Protein AF-A0A249SSW1-F1 (afdb_monomer)

Solvent-accessible surface area (backbone atoms only — not comparable to full-atom values): 28267 Å² total; per-residue (Å²): 136,80,72,66,69,63,55,61,64,61,58,72,74,73,76,82,81,84,78,77,78,77,81,65,78,71,52,41,36,74,64,24,39,63,52,20,52,49,31,51,51,34,54,48,72,51,20,47,36,97,86,60,29,43,50,18,44,23,60,65,97,41,73,49,81,49,68,45,58,42,20,49,45,34,38,49,31,47,49,53,23,69,76,66,64,44,66,67,31,58,54,51,30,50,36,35,55,55,24,46,21,53,77,51,77,70,33,77,76,64,64,40,36,30,45,33,36,45,36,23,41,28,22,39,56,47,19,77,77,66,72,46,62,68,30,43,52,49,20,53,54,37,51,62,57,48,59,73,38,47,34,69,95,54,49,37,36,24,35,32,32,76,93,40,86,44,38,34,26,33,64,26,32,21,43,43,24,35,36,27,36,54,49,20,75,72,72,68,45,63,64,37,41,51,50,22,53,31,25,48,56,34,43,53,73,66,32,32,42,90,86,52,37,51,27,27,41,35,34,35,66,87,77,74,44,60,43,71,88,45,67,50,51,29,41,42,11,27,42,31,30,22,23,45,44,50,19,56,75,64,69,45,62,66,33,45,52,53,22,49,39,28,49,48,36,43,58,74,75,31,42,58,97,45,23,66,47,62,84,51,55,43,60,63,76,54,11,30,25,58,17,48,16,42,51,28,49,48,53,58,31,61,42,67,89,50,57,68,69,59,26,50,53,42,46,49,49,48,48,36,24,38,50,34,25,67,74,27,6,38,27,89,88,73,50,43,30,25,45,30,33,82,36,64,34,75,93,73,43,35,41,31,17,39,46,18,49,31,34,36,24,48,46,36,24,47,67,56,29,32,32,42,12,68,33,50,60,58,47,58,90,52,48,69,42,63,63,45,77,38,37,40,70,53,34,44,72,67,70,43,55,76,35,37,47,22,11,38,32,50,39,95,63,26,36,38,38,40,11,49,27,54,80,73,30,76,60,70,52,77,42,65,66,52,35,50,57,62,43,87,93,40,44,57,35,41,24,12,40,38,33,42,65,55,69,53,60,69,54,49,54,49,53,59,55,74,73,46,81,84,70,76,92,65,60,73,45,69,42,56,69,68,21,63,39,51,37,28,38,35,48,61,99,36,88,92,42,80,30,44,38,45,41,20,41,79,78,63,47,75,75,50,76,83,39,78,42,47,61,65,42,70,42,85,44,60,89,56,71,72,42,54,32,41,39,37,40,40,49,101,82,48,75,46,75,50,81,42,38,34,97

Sequence (551 aa):
MKLLSTLLKRYCVLAVSLLLSWNTSLGQSAVYGPVAESLQNSAHQLFISADGNYYKQNNTNNDNFNYWWNAHAVDALADGYLRTRADVYKQRMKNILRGIKIRNGNTYINEYYDDMEWLAISSLRSYEHTGDAEYLNVANLLWTDIKTGIHPERGGAIQWKKDSPGSFNACANGPAIIFAVRLYRTNGNAQDLQIAKNIYTWQKNVLVDPVNGAVWDSYNANTNETNKSWIFSYNVGTWIGGCLELYKATGDQSYLNDAVKTADYAVNTRLANGVFWTNETGAGDGGLFKGIFVRYFALLAREGNLPATTRERYVNALASSAAGLKNQGINTTNMLVNPNWTTRPGTTTDHSTQQSGVMLMEAAATLDQSFFYKDVNYGRAGIGLVAGSYRLSDLMARGIANDDISSFTLPAGYTVTFYEHDNFTGANTVRNSSSMWIGTDWNDRVSSLIITAPPPAAARVQAKVDQQPAAGDNKLQVFPNPFKDQLGISVADSKGQQLEVHVYDANGRNVLPLKHIHSGQQLDLSLLPPGVYILTVKTGKGVLTTKVLKH

Foldseek 3Di:
DPVVVVVVVVVVVVPPPPPPPPPQVDALLVVLVVLLVVLLVLLQPQFQDPVRQFGAFKSDPGRDDDQLLLLLNLQLLLLVCLSPVDCVSVVSSVSNLCSSCVNQVNHLDDQFLLSLLSNLLSLLSSCVQPVDCVSVVSNVVSLVVQQVQFDVVLLRFGAGGNPQPQKGWLSNLLSLLLNLLQVCLVPVPVVSNVSSVSSLVNQCVQAADPPQGFGFTIAGRVVRDTRRVDGFLLSLQSLLNSLVSNCLRPVDCVSLVSSLSSLCSQLVPQQDPLAGNLVLQDADQSLQRLLNNLLRLLVSLQQQPDDLVSSVSSLSSLLSNLVLQVVAQADPPSRDGGSRSNHHDDPMGTSSNSSSNSSSSSSSSQSQWKWFALAFSCRHGTRTDHAFWWFLVRCVSSPHHQLRGFWMAGRQQKKKKFAQHGPRDHDIDMDRGTHSGPDPVRRRRGRIMGIDDDGQPVVVVVVVVVPDPDQPDWDWDWPDFQDAFKIATAIPPQPPHWKWKFKAAPRRDGPDDIDTDGGRDIDTPNPDDFHKIKMWIQDPRGIDIDIGTYD

pLDDT: mean 88.88, std 17.33, range [26.88, 98.94]

Radius of gyration: 27.12 Å; Cα contacts (8 Å, |Δi|>4): 1089; chains: 1; bounding box: 105×66×60 Å

Secondary structure (DSSP, 8-state):
--SHHHHHHHHTTSSS-S---------HHHHHHHHHHHHHHHHHHHHB-TTSSSBBSBSSS---B-HHHHHHHHHHHHHHHHHH--HHHHHHHHHHHHHHHHHTTS-S--SBHHHHHHHHHHHHHHHHHH--HHHHHHHHHHHHHHGGGEEGGGTTEEPSBTT-TTEEEGGGTHHHHHHHHHHHHHH--HHHHHHHHHHHHHHHHHTB-TTT--B--EEETTTTEE--S---HHHHHHHHHHHHHHHHHH--HHHHHHHHHHHHHHHHHSEETTEETTT----TTHHHHHHHHHHHHHHHHT-TTS-HHHHHHHHHHHHHHHHHIIIIIB-TTT--B-SSTTS---S--BHHHHHHHHHHHHHHTTTT-EEEESSGGG-SPPEEE-SEEE-HHHHHHHT--TT---EEE--TT-EEEEEEEGGGEEEEEEE-S-BS---TTTTT---EEEEEPPPPHHHHHHHHHHTS----S--EEEESSSBSSEEEEEETT-TTPEEEEEEEETTS-B-S--EEEETT-EEE-TTSPSEEEEEEEEETTEEEEEEEEE-

Mean predicted aligned error: 11.25 Å

Structure (mmCIF, N/CA/C/O backbone):
data_AF-A0A249SSW1-F1
#
_entry.id   AF-A0A249SSW1-F1
#
loop_
_atom_site.group_PDB
_atom_site.id
_atom_site.type_symbol
_atom_site.label_atom_id
_atom_site.label_alt_id
_atom_site.label_comp_id
_atom_site.label_asym_id
_atom_site.label_entity_id
_atom_site.label_seq_id
_atom_site.pdbx_PDB_ins_code
_atom_site.Cartn_x
_atom_site.Cartn_y
_atom_site.Cartn_z
_atom_site.occupancy
_atom_site.B_iso_or_equiv
_atom_site.auth_seq_id
_atom_site.auth_comp_id
_atom_site.auth_asym_id
_atom_site.auth_atom_id
_atom_site.pdbx_PDB_model_num
ATOM 1 N N . MET A 1 1 ? -75.219 11.417 7.485 1.00 49.44 1 MET A N 1
ATOM 2 C CA . MET A 1 1 ? -74.283 11.957 6.466 1.00 49.44 1 MET A CA 1
ATOM 3 C C . MET A 1 1 ? -73.221 12.948 6.987 1.00 49.44 1 MET A C 1
ATOM 5 O O . MET A 1 1 ? -72.496 13.495 6.172 1.00 49.44 1 MET A O 1
ATOM 9 N N . LYS A 1 2 ? -73.052 13.149 8.310 1.00 41.31 2 LYS A N 1
ATOM 10 C CA . LYS A 1 2 ? -71.971 13.984 8.897 1.00 41.31 2 LYS A CA 1
ATOM 11 C C . LYS A 1 2 ? -70.941 13.211 9.747 1.00 41.31 2 LYS A C 1
ATOM 13 O O . LYS A 1 2 ? -70.004 13.818 10.243 1.00 41.31 2 LYS A O 1
ATOM 18 N N . LEU A 1 3 ? -71.083 11.883 9.878 1.00 37.19 3 LEU A N 1
ATOM 19 C CA . LEU A 1 3 ? -70.114 11.018 10.576 1.00 37.19 3 LEU A CA 1
ATOM 20 C C . LEU A 1 3 ? -69.158 10.246 9.644 1.00 37.19 3 LEU A C 1
ATOM 22 O O . LEU A 1 3 ? -68.128 9.775 10.110 1.00 37.19 3 LEU A O 1
ATOM 26 N N . LEU A 1 4 ? -69.435 10.150 8.335 1.00 33.97 4 LEU A N 1
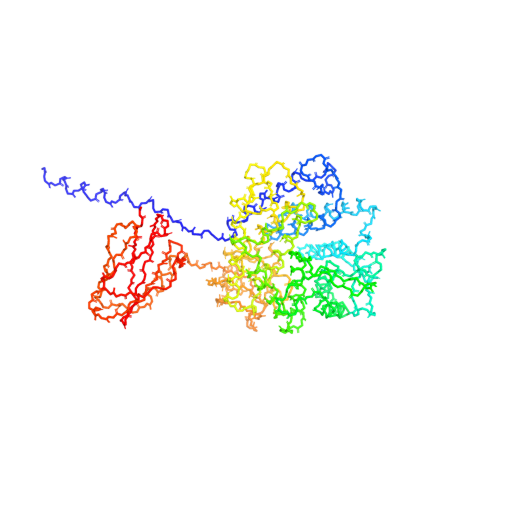ATOM 27 C CA . LEU A 1 4 ? -68.536 9.470 7.383 1.00 33.97 4 LEU A CA 1
ATOM 28 C C . LEU A 1 4 ? -67.400 10.370 6.852 1.00 33.97 4 LEU A C 1
ATOM 30 O O . LEU A 1 4 ? -66.378 9.862 6.400 1.00 33.97 4 LEU A O 1
ATOM 34 N N . SER A 1 5 ? -67.532 11.700 6.929 1.00 35.94 5 SER A N 1
ATOM 35 C CA . SER A 1 5 ? -66.527 12.639 6.396 1.00 35.94 5 SER A CA 1
ATOM 36 C C . SER A 1 5 ? -65.357 12.911 7.350 1.00 35.94 5 SER A C 1
ATOM 38 O O . SER A 1 5 ? -64.330 13.440 6.930 1.00 35.94 5 SER A O 1
ATOM 40 N N . THR A 1 6 ? -65.493 12.563 8.631 1.00 35.09 6 THR A N 1
ATOM 41 C CA . THR A 1 6 ? -64.452 12.730 9.660 1.00 35.09 6 THR A CA 1
ATOM 42 C C . THR A 1 6 ? -63.584 11.484 9.832 1.00 35.09 6 THR A C 1
ATOM 44 O O . THR A 1 6 ? -62.433 11.609 10.247 1.00 35.09 6 THR A O 1
ATOM 47 N N . LEU A 1 7 ? -64.080 10.303 9.442 1.00 33.75 7 LEU A N 1
ATOM 48 C CA . LEU A 1 7 ? -63.301 9.059 9.438 1.00 33.75 7 LEU A CA 1
ATOM 49 C C . LEU A 1 7 ? -62.410 8.927 8.190 1.00 33.75 7 LEU A C 1
ATOM 51 O O . LEU A 1 7 ? -61.247 8.564 8.334 1.00 33.75 7 LEU A O 1
ATOM 55 N N . LEU A 1 8 ? -62.855 9.341 6.995 1.00 32.91 8 LEU A N 1
ATOM 56 C CA . LEU A 1 8 ? -62.000 9.275 5.793 1.00 32.91 8 LEU A CA 1
ATOM 57 C C . LEU A 1 8 ? -60.829 10.280 5.780 1.00 32.91 8 LEU A C 1
ATOM 59 O O . LEU A 1 8 ? -59.830 10.040 5.109 1.00 32.91 8 LEU A O 1
ATOM 63 N N . LYS A 1 9 ? -60.885 11.372 6.557 1.00 33.09 9 LYS A N 1
ATOM 64 C CA . LYS A 1 9 ? -59.751 12.312 6.691 1.00 33.09 9 LYS A CA 1
ATOM 65 C C . LYS A 1 9 ? -58.676 11.861 7.686 1.00 33.09 9 LYS A C 1
ATOM 67 O O . LYS A 1 9 ? -57.573 12.393 7.639 1.00 33.09 9 LYS A O 1
ATOM 72 N N . ARG A 1 10 ? -58.960 10.882 8.555 1.00 34.56 10 ARG A N 1
ATOM 73 C CA . ARG A 1 10 ? -57.965 10.320 9.489 1.00 34.56 10 ARG A CA 1
ATOM 74 C C . ARG A 1 10 ? -57.214 9.109 8.931 1.00 34.56 10 ARG A C 1
ATOM 76 O O . ARG A 1 10 ? -56.109 8.849 9.388 1.00 34.56 10 ARG A O 1
ATOM 83 N N . TYR A 1 11 ? -57.738 8.447 7.897 1.00 30.22 11 TYR A N 1
ATOM 84 C CA . TYR A 1 11 ? -57.045 7.332 7.235 1.00 30.22 11 TYR A CA 1
ATOM 85 C C . TYR A 1 11 ? -56.194 7.738 6.017 1.00 30.22 11 TYR A C 1
ATOM 87 O O . TYR A 1 11 ? -55.262 7.017 5.681 1.00 30.22 11 TYR A O 1
ATOM 95 N N . CYS A 1 12 ? -56.388 8.928 5.432 1.00 30.81 12 CYS A N 1
ATOM 96 C CA . CYS A 1 12 ? -55.479 9.453 4.393 1.00 30.81 12 CYS A CA 1
ATOM 97 C C . CYS A 1 12 ? -54.207 10.140 4.933 1.00 30.81 12 CYS A C 1
ATOM 99 O O . CYS A 1 12 ? -53.369 10.559 4.143 1.00 30.81 12 CYS A O 1
ATOM 101 N N . VAL A 1 13 ? -54.028 10.242 6.257 1.00 31.50 13 VAL A N 1
ATOM 102 C CA . VAL A 1 13 ? -52.803 10.792 6.887 1.00 31.50 13 VAL A CA 1
ATOM 103 C C . VAL A 1 13 ? -51.914 9.685 7.485 1.00 31.50 13 VAL A C 1
ATOM 105 O O . VAL A 1 13 ? -50.820 9.953 7.965 1.00 31.50 13 VAL A O 1
ATOM 108 N N . LEU A 1 14 ? -52.331 8.417 7.397 1.00 30.28 14 LEU A N 1
ATOM 109 C CA . LEU A 1 14 ? -51.614 7.273 7.982 1.00 30.28 14 LEU A CA 1
ATOM 110 C C . LEU A 1 14 ? -51.098 6.249 6.956 1.00 30.28 14 LEU A C 1
ATOM 112 O O . LEU A 1 14 ? -50.634 5.184 7.344 1.00 30.28 14 LEU A O 1
ATOM 116 N N . ALA A 1 15 ? -51.116 6.579 5.659 1.00 31.34 15 ALA A N 1
ATOM 117 C CA . ALA A 1 15 ? -50.625 5.694 4.594 1.00 31.34 15 ALA A CA 1
ATOM 118 C C . ALA A 1 15 ? -49.723 6.390 3.550 1.00 31.34 15 ALA A C 1
ATOM 120 O O . ALA A 1 15 ? -49.587 5.901 2.434 1.00 31.34 15 ALA A O 1
ATOM 121 N N . VAL A 1 16 ? -49.082 7.517 3.899 1.00 30.61 16 VAL A N 1
ATOM 122 C CA . VAL A 1 16 ? -48.052 8.178 3.056 1.00 30.61 16 VAL A CA 1
ATOM 123 C C . VAL A 1 16 ? -46.813 8.547 3.887 1.00 30.61 16 VAL A C 1
ATOM 125 O O . VAL A 1 16 ? -46.221 9.611 3.749 1.00 30.61 16 VAL A O 1
ATOM 128 N N . SER A 1 17 ? -46.410 7.668 4.800 1.00 30.11 17 SER A N 1
ATOM 129 C CA . SER A 1 17 ? -45.220 7.862 5.644 1.00 30.11 17 SER A CA 1
ATOM 130 C C . SER A 1 17 ? -44.379 6.590 5.766 1.00 30.11 17 SER A C 1
ATOM 132 O O . SER A 1 17 ? -43.769 6.320 6.793 1.00 30.11 17 SER A O 1
ATOM 134 N N . LEU A 1 18 ? -44.309 5.817 4.681 1.00 31.42 18 LEU A N 1
ATOM 135 C CA . LEU A 1 18 ? -43.446 4.639 4.567 1.00 31.42 18 LEU A CA 1
ATOM 136 C C . LEU A 1 18 ? -42.773 4.586 3.194 1.00 31.42 18 LEU A C 1
ATOM 138 O O . LEU A 1 18 ? -42.846 3.594 2.494 1.00 31.42 18 LEU A O 1
ATOM 142 N N . LEU A 1 19 ? -42.127 5.685 2.811 1.00 29.64 19 LEU A N 1
ATOM 143 C CA . LEU A 1 19 ? -41.065 5.722 1.798 1.00 29.64 19 LEU A CA 1
ATOM 144 C C . LEU A 1 19 ? -40.141 6.914 2.111 1.00 29.64 19 LEU A C 1
ATOM 146 O O . LEU A 1 19 ? -39.821 7.746 1.269 1.00 29.64 19 LEU A O 1
ATOM 150 N N . LEU A 1 20 ? -39.722 7.029 3.375 1.00 29.94 20 LEU A N 1
ATOM 151 C CA . LEU A 1 20 ? -38.498 7.757 3.689 1.00 29.94 20 LEU A CA 1
ATOM 152 C C . LEU A 1 20 ? -37.363 6.819 3.294 1.00 29.94 20 LEU A C 1
ATOM 154 O O . LEU A 1 20 ? -37.042 5.889 4.026 1.00 29.94 20 LEU A O 1
ATOM 158 N N . SER A 1 21 ? -36.797 7.023 2.108 1.00 26.88 21 SER A N 1
ATOM 159 C CA . SER A 1 21 ? -35.494 6.468 1.767 1.00 26.88 21 SER A CA 1
ATOM 160 C C . SER A 1 21 ? -34.507 6.970 2.817 1.00 26.88 21 SER A C 1
ATOM 162 O O . SER A 1 21 ? -34.118 8.142 2.812 1.00 26.88 21 SER A O 1
ATOM 164 N N . TRP A 1 22 ? -34.138 6.102 3.754 1.00 28.47 22 TRP A N 1
ATOM 165 C CA . TRP A 1 22 ? -32.965 6.312 4.581 1.00 28.47 22 TRP A CA 1
ATOM 166 C C . TRP A 1 22 ? -31.780 6.316 3.619 1.00 28.47 22 TRP A C 1
ATOM 168 O O . TRP A 1 22 ? -31.263 5.264 3.259 1.00 28.47 22 TRP A O 1
ATOM 178 N N . ASN A 1 23 ? -31.356 7.494 3.165 1.00 29.97 23 ASN A N 1
ATOM 179 C CA . ASN A 1 23 ? -30.026 7.647 2.593 1.00 29.97 23 ASN A CA 1
ATOM 180 C C . ASN A 1 23 ? -29.036 7.537 3.756 1.00 29.97 23 ASN A C 1
ATOM 182 O O . ASN A 1 23 ? -28.489 8.528 4.234 1.00 29.97 23 ASN A O 1
ATOM 186 N N . THR A 1 24 ? -28.844 6.320 4.267 1.00 38.16 24 THR A N 1
ATOM 187 C CA . THR A 1 24 ? -27.649 6.002 5.035 1.00 38.16 24 THR A CA 1
ATOM 188 C C . THR A 1 24 ? -26.490 6.168 4.069 1.00 38.16 24 THR A C 1
ATOM 190 O O . THR A 1 24 ? -26.390 5.420 3.096 1.00 38.16 24 THR A O 1
ATOM 193 N N . SER A 1 25 ? -25.633 7.164 4.294 1.00 53.28 25 SER A N 1
ATOM 194 C CA . SER A 1 25 ? -24.335 7.211 3.628 1.00 53.28 25 SER A CA 1
ATOM 195 C C . SER A 1 25 ? -23.638 5.879 3.908 1.00 53.28 25 SER A C 1
ATOM 197 O O . SER A 1 25 ? -23.291 5.602 5.058 1.00 53.28 25 SER A O 1
ATOM 199 N N . LEU A 1 26 ? -23.524 5.025 2.892 1.00 60.34 26 LEU A N 1
ATOM 200 C CA . LEU A 1 26 ? -22.870 3.728 3.023 1.00 60.34 26 LEU A CA 1
ATOM 201 C C . LEU A 1 26 ? -21.400 3.934 3.417 1.00 60.34 26 LEU A C 1
ATOM 203 O O . LEU A 1 26 ? -20.767 4.903 2.991 1.00 60.34 26 LEU A O 1
ATOM 207 N N . GLY A 1 27 ? -20.867 3.020 4.232 1.00 78.56 27 GLY A N 1
ATOM 208 C CA . GLY A 1 27 ? -19.446 2.995 4.582 1.00 78.56 27 GLY A CA 1
ATOM 209 C C . GLY A 1 27 ? -18.549 2.860 3.346 1.00 78.56 27 GLY A C 1
ATOM 210 O O . GLY A 1 27 ? -18.979 2.368 2.300 1.00 78.56 27 GLY A O 1
ATOM 211 N N . GLN A 1 28 ? -17.290 3.277 3.464 1.00 85.62 28 GLN A N 1
ATOM 212 C CA . GLN A 1 28 ? -16.296 3.206 2.389 1.00 85.62 28 GLN A CA 1
ATOM 213 C C . GLN A 1 28 ? -16.139 1.767 1.884 1.00 85.62 28 GLN A C 1
ATOM 215 O O . GLN A 1 28 ? -16.161 1.543 0.675 1.00 85.62 28 GLN A O 1
ATOM 220 N N . SER A 1 29 ? -16.083 0.778 2.782 1.00 88.12 29 SER A N 1
ATOM 221 C CA . SER A 1 29 ? -16.012 -0.634 2.392 1.00 88.12 29 SER A CA 1
ATOM 222 C C . SER A 1 29 ? -17.216 -1.089 1.555 1.00 88.12 29 SER A C 1
ATOM 224 O O . SER A 1 29 ? -17.046 -1.779 0.551 1.00 88.12 29 SER A O 1
ATOM 226 N N . ALA A 1 30 ? -18.428 -0.639 1.894 1.00 87.94 30 ALA A N 1
ATOM 227 C CA . ALA A 1 30 ? -19.641 -0.963 1.139 1.00 87.94 30 ALA A CA 1
ATOM 228 C C . ALA A 1 30 ? -19.694 -0.269 -0.236 1.00 87.94 30 ALA A C 1
ATOM 230 O O . ALA A 1 30 ? -20.270 -0.811 -1.177 1.00 87.94 30 ALA A O 1
ATOM 231 N N . VAL A 1 31 ? -19.084 0.914 -0.369 1.00 89.56 31 VAL A N 1
ATOM 232 C CA . VAL A 1 31 ? -19.032 1.668 -1.633 1.00 89.56 31 VAL A CA 1
ATOM 233 C C . VAL A 1 31 ? -17.939 1.146 -2.565 1.00 89.56 31 VAL A C 1
ATOM 235 O O . VAL A 1 31 ? -18.181 0.977 -3.761 1.00 89.56 31 VAL A O 1
ATOM 238 N N . TYR A 1 32 ? -16.737 0.915 -2.039 1.00 95.19 32 TYR A N 1
ATOM 239 C CA . TYR A 1 32 ? -15.550 0.630 -2.845 1.00 95.19 32 TYR A CA 1
ATOM 240 C C . TYR A 1 32 ? -15.192 -0.852 -2.896 1.00 95.19 32 TYR A C 1
ATOM 242 O O . TYR A 1 32 ? -14.612 -1.278 -3.887 1.00 95.19 32 TYR A O 1
ATOM 250 N N . GLY A 1 33 ? -15.594 -1.662 -1.913 1.00 95.56 33 GLY A N 1
ATOM 251 C CA . GLY A 1 33 ? -15.354 -3.108 -1.911 1.00 95.56 33 GLY A CA 1
ATOM 252 C C . GLY A 1 33 ? -15.898 -3.822 -3.157 1.00 95.56 33 GLY A C 1
ATOM 253 O O . GLY A 1 33 ? -15.138 -4.544 -3.801 1.00 95.56 33 GLY A O 1
ATOM 254 N N . PRO A 1 34 ? -17.162 -3.595 -3.572 1.00 95.94 34 PRO A N 1
ATOM 255 C CA . PRO A 1 34 ? -17.697 -4.179 -4.807 1.00 95.94 34 PRO A CA 1
ATOM 256 C C . PRO A 1 34 ? -16.997 -3.685 -6.083 1.00 95.94 34 PRO A C 1
ATOM 258 O O . PRO A 1 34 ? -16.851 -4.438 -7.048 1.00 95.94 34 PRO A O 1
ATOM 261 N N . VAL A 1 35 ? -16.542 -2.426 -6.099 1.00 97.25 35 VAL A N 1
ATOM 262 C CA . VAL A 1 35 ? -15.796 -1.859 -7.235 1.00 97.25 35 VAL A CA 1
ATOM 263 C C . VAL A 1 35 ? -14.407 -2.485 -7.318 1.00 97.25 35 VAL A C 1
ATOM 265 O O . VAL A 1 35 ? -14.002 -2.906 -8.398 1.00 97.25 35 VAL A O 1
ATOM 268 N N . ALA A 1 36 ? -13.714 -2.610 -6.183 1.00 98.25 36 ALA A N 1
ATOM 269 C CA . ALA A 1 36 ? -12.436 -3.300 -6.075 1.00 98.25 36 ALA A CA 1
ATOM 270 C C . ALA A 1 36 ? -12.557 -4.746 -6.568 1.00 98.25 36 ALA A C 1
ATOM 272 O O . ALA A 1 36 ? -11.792 -5.157 -7.431 1.00 98.25 36 ALA A O 1
ATOM 273 N N . GLU A 1 37 ? -13.582 -5.481 -6.125 1.00 98.25 37 GLU A N 1
ATOM 274 C CA . GLU A 1 37 ? -13.840 -6.851 -6.581 1.00 98.25 37 GLU A CA 1
ATOM 275 C C . GLU A 1 37 ? -14.074 -6.934 -8.096 1.00 98.25 37 GLU A C 1
ATOM 277 O O . GLU A 1 37 ? -13.557 -7.822 -8.774 1.00 98.25 37 GLU A O 1
ATOM 282 N N . SER A 1 38 ? -14.823 -5.984 -8.653 1.00 98.31 38 SER A N 1
ATOM 283 C CA . SER A 1 38 ? -15.081 -5.934 -10.094 1.00 98.31 38 SER A CA 1
ATOM 284 C C . SER A 1 38 ? -13.801 -5.649 -10.889 1.00 98.31 38 SER A C 1
ATOM 286 O O . SER A 1 38 ? -13.580 -6.268 -11.927 1.00 98.31 38 SER A O 1
ATOM 288 N N . LEU A 1 39 ? -12.931 -4.764 -10.387 1.00 98.50 39 LEU A N 1
ATOM 289 C CA . LEU A 1 39 ? -11.629 -4.482 -10.997 1.00 98.50 39 LEU A CA 1
ATOM 290 C C . LEU A 1 39 ? -10.635 -5.640 -10.844 1.00 98.50 39 LEU A C 1
ATOM 292 O O . LEU A 1 39 ? -9.874 -5.892 -11.770 1.00 98.50 39 LEU A O 1
ATOM 296 N N . GLN A 1 40 ? -10.636 -6.355 -9.715 1.00 98.62 40 GLN A N 1
ATOM 297 C CA . GLN A 1 40 ? -9.824 -7.565 -9.519 1.00 98.62 40 GLN A CA 1
ATOM 298 C C . GLN A 1 40 ? -10.203 -8.639 -10.542 1.00 98.62 40 GLN A C 1
ATOM 300 O O . GLN A 1 40 ? -9.342 -9.250 -11.176 1.00 98.62 40 GLN A O 1
ATOM 305 N N . ASN A 1 41 ? -11.506 -8.854 -10.737 1.00 98.06 41 ASN A N 1
ATOM 306 C CA . ASN A 1 41 ? -11.998 -9.835 -11.695 1.00 98.06 41 ASN A CA 1
ATOM 307 C C . ASN A 1 41 ? -11.724 -9.418 -13.143 1.00 98.06 41 ASN A C 1
ATOM 309 O O . ASN A 1 41 ? -11.285 -10.264 -13.920 1.00 98.06 41 ASN A O 1
ATOM 313 N N . SER A 1 42 ? -11.892 -8.140 -13.500 1.00 96.94 42 SER A N 1
ATOM 314 C CA . SER A 1 42 ? -11.555 -7.668 -14.849 1.00 96.94 42 SER A CA 1
ATOM 315 C C . SER A 1 42 ? -10.050 -7.689 -15.113 1.00 96.94 42 SER A C 1
ATOM 317 O O . SER A 1 42 ? -9.636 -8.122 -16.185 1.00 96.94 42 SER A O 1
ATOM 319 N N . ALA A 1 43 ? -9.223 -7.311 -14.132 1.00 97.56 43 ALA A N 1
ATOM 320 C CA . ALA A 1 43 ? -7.771 -7.436 -14.215 1.00 97.56 43 ALA A CA 1
ATOM 321 C C . ALA A 1 43 ? -7.369 -8.895 -14.467 1.00 97.56 43 ALA A C 1
ATOM 323 O O . ALA A 1 43 ? -6.556 -9.174 -15.344 1.00 97.56 43 ALA A O 1
ATOM 324 N N . HIS A 1 44 ? -8.000 -9.844 -13.771 1.00 97.94 44 HIS A N 1
ATOM 325 C CA . HIS A 1 44 ? -7.724 -11.252 -14.011 1.00 97.94 44 HIS A CA 1
ATOM 326 C C . HIS A 1 44 ? -8.170 -11.707 -15.408 1.00 97.94 44 HIS A C 1
ATOM 328 O O . HIS A 1 44 ? -7.378 -12.270 -16.152 1.00 97.94 44 HIS A O 1
ATOM 334 N N . GLN A 1 45 ? -9.418 -11.436 -15.790 1.00 96.56 45 GLN A N 1
ATOM 335 C CA . GLN A 1 45 ? -10.006 -11.922 -17.043 1.00 96.56 45 GLN A CA 1
ATOM 336 C C . GLN A 1 45 ? -9.357 -11.331 -18.297 1.00 96.56 45 GLN A C 1
ATOM 338 O O . GLN A 1 45 ? -9.193 -12.035 -19.289 1.00 96.56 45 GLN A O 1
ATOM 343 N N . LEU A 1 46 ? -9.021 -10.041 -18.274 1.00 96.56 46 LEU A N 1
ATOM 344 C CA . LEU A 1 46 ? -8.564 -9.323 -19.465 1.00 96.56 46 LEU A CA 1
ATOM 345 C C . LEU A 1 46 ? -7.056 -9.442 -19.694 1.00 96.56 46 LEU A C 1
ATOM 347 O O . LEU A 1 46 ? -6.604 -9.303 -20.831 1.00 96.56 46 LEU A O 1
ATOM 351 N N . PHE A 1 47 ? -6.281 -9.669 -18.632 1.00 98.19 47 PHE A N 1
ATOM 352 C CA . PHE A 1 47 ? -4.824 -9.586 -18.699 1.00 98.19 47 PHE A CA 1
ATOM 353 C C . PHE A 1 47 ? -4.124 -10.912 -18.440 1.00 98.19 47 PHE A C 1
ATOM 355 O O . PHE A 1 47 ? -2.933 -10.983 -18.720 1.00 98.19 47 PHE A O 1
ATOM 362 N N . ILE A 1 48 ? -4.784 -11.951 -17.914 1.00 97.94 48 ILE A N 1
ATOM 363 C CA . ILE A 1 48 ? -4.105 -13.237 -17.704 1.00 97.94 48 ILE A CA 1
ATOM 364 C C . ILE A 1 48 ? -3.639 -13.817 -19.048 1.00 97.94 48 ILE A C 1
ATOM 366 O O . ILE A 1 48 ? -4.341 -13.741 -20.060 1.00 97.94 48 ILE A O 1
ATOM 370 N N . SER A 1 49 ? -2.425 -14.355 -19.078 1.00 97.62 49 SER A N 1
ATOM 371 C CA . SER A 1 49 ? -1.868 -15.060 -20.227 1.00 97.62 49 SER A CA 1
ATOM 372 C C . SER A 1 49 ? -2.635 -16.352 -20.513 1.00 97.62 49 SER A C 1
ATOM 374 O O . SER A 1 49 ? -3.279 -16.922 -19.631 1.00 97.62 49 SER A O 1
ATOM 376 N N . ALA A 1 50 ? -2.543 -16.850 -21.749 1.00 95.31 50 ALA A N 1
ATOM 377 C CA . ALA A 1 50 ? -3.244 -18.069 -22.164 1.00 95.31 50 ALA A CA 1
ATOM 378 C C . ALA A 1 50 ? -2.861 -19.310 -21.331 1.00 95.31 50 ALA A C 1
ATOM 380 O O . ALA A 1 50 ? -3.684 -20.198 -21.131 1.00 95.31 50 ALA A O 1
ATOM 381 N N . ASP A 1 51 ? -1.625 -19.360 -20.828 1.00 94.25 51 ASP A N 1
ATOM 382 C CA . ASP A 1 51 ? -1.121 -20.423 -19.954 1.00 94.25 51 ASP A CA 1
ATOM 383 C C . ASP A 1 51 ? -1.431 -20.196 -18.460 1.00 94.25 51 ASP A C 1
ATOM 385 O O . ASP A 1 51 ? -1.084 -21.031 -17.630 1.00 94.25 51 ASP A O 1
ATOM 389 N N . GLY A 1 52 ? -2.077 -19.080 -18.101 1.00 95.12 52 GLY A N 1
ATOM 390 C CA . GLY A 1 52 ? -2.475 -18.769 -16.728 1.00 95.12 52 GLY A CA 1
ATOM 391 C C . GLY A 1 52 ? -1.336 -18.345 -15.794 1.00 95.12 52 GLY A C 1
ATOM 392 O O . GLY A 1 52 ? -1.564 -18.225 -14.588 1.00 95.12 52 GLY A O 1
ATOM 393 N N . ASN A 1 53 ? -0.123 -18.137 -16.315 1.00 94.25 53 ASN A N 1
ATOM 394 C CA . ASN A 1 53 ? 1.080 -17.975 -15.494 1.00 94.25 53 ASN A CA 1
ATOM 395 C C . ASN A 1 53 ? 1.443 -16.515 -15.190 1.00 94.25 53 ASN A C 1
ATOM 397 O O . ASN A 1 53 ? 2.127 -16.254 -14.206 1.00 94.25 53 ASN A O 1
ATOM 401 N N . TYR A 1 54 ? 1.024 -15.543 -15.996 1.00 98.44 54 TYR A N 1
ATOM 402 C CA . TYR A 1 54 ? 1.372 -14.138 -15.770 1.00 98.44 54 TYR A CA 1
ATOM 403 C C . TYR A 1 54 ? 0.305 -13.207 -16.337 1.00 98.44 54 TYR A C 1
ATOM 405 O O . TYR A 1 54 ? -0.509 -13.593 -17.171 1.00 98.44 54 TYR A O 1
ATOM 413 N N . TYR A 1 55 ? 0.318 -11.957 -15.898 1.00 98.56 55 TYR A N 1
ATOM 414 C CA . TYR A 1 55 ? -0.450 -10.898 -16.524 1.00 98.56 55 TYR A CA 1
ATOM 415 C C . TYR A 1 55 ? 0.359 -10.226 -17.628 1.00 98.56 55 TYR A C 1
ATOM 417 O O . TYR A 1 55 ? 1.504 -9.805 -17.431 1.00 98.56 55 TYR A O 1
ATOM 425 N N . LYS A 1 56 ? -0.274 -10.151 -18.792 1.00 98.25 56 LYS A N 1
ATOM 426 C CA . LYS A 1 56 ? 0.217 -9.577 -20.038 1.00 98.25 56 LYS A CA 1
ATOM 427 C C . LYS A 1 56 ? 0.379 -8.063 -19.952 1.00 98.25 56 LYS A C 1
ATOM 429 O O . LYS A 1 56 ? -0.174 -7.419 -19.063 1.00 98.25 56 LYS A O 1
ATOM 434 N N . GLN A 1 57 ? 1.082 -7.480 -20.920 1.00 98.12 57 GLN A N 1
ATOM 435 C CA . GLN A 1 57 ? 1.292 -6.036 -20.991 1.00 98.12 57 GLN A CA 1
ATOM 436 C C . GLN A 1 57 ? -0.025 -5.257 -21.088 1.00 98.12 57 GLN A C 1
ATOM 438 O O . GLN A 1 57 ? -0.188 -4.264 -20.385 1.00 98.12 57 GLN A O 1
ATOM 443 N N . ASN A 1 58 ? -0.976 -5.686 -21.919 1.00 97.12 58 ASN A N 1
ATOM 444 C CA . ASN A 1 58 ? -2.251 -4.983 -22.060 1.00 97.12 58 ASN A CA 1
ATOM 445 C C . ASN A 1 58 ? -3.433 -5.920 -22.336 1.00 97.12 58 ASN A C 1
ATOM 447 O O . ASN A 1 58 ? -3.268 -7.127 -22.504 1.00 97.12 58 ASN A O 1
ATOM 451 N N . ASN A 1 59 ? -4.641 -5.354 -22.383 1.00 95.12 59 ASN A N 1
ATOM 452 C CA . ASN A 1 59 ? -5.883 -6.091 -22.640 1.00 95.12 59 ASN A CA 1
ATOM 453 C C . ASN A 1 59 ? -6.127 -6.394 -24.135 1.00 95.12 59 ASN A C 1
ATOM 455 O O . ASN A 1 59 ? -7.255 -6.693 -24.526 1.00 95.12 59 ASN A O 1
ATOM 459 N N . THR A 1 60 ? -5.100 -6.273 -24.980 1.00 92.62 60 THR A N 1
ATOM 460 C CA . THR A 1 60 ? -5.153 -6.591 -26.417 1.00 92.62 60 THR A CA 1
ATOM 461 C C . THR A 1 60 ? -4.165 -7.721 -26.742 1.00 92.62 60 THR A C 1
ATOM 463 O O . THR A 1 60 ? -3.870 -8.553 -25.882 1.00 92.62 60 THR A O 1
ATOM 466 N N . ASN A 1 61 ? -3.650 -7.775 -27.973 1.00 85.31 61 ASN A N 1
ATOM 467 C CA . ASN A 1 61 ? -2.772 -8.844 -28.463 1.00 85.31 61 ASN A CA 1
ATOM 468 C C . ASN A 1 61 ? -1.289 -8.645 -28.078 1.00 85.31 61 ASN A C 1
ATOM 470 O O . ASN A 1 61 ? -0.408 -9.109 -28.801 1.00 85.31 61 ASN A O 1
ATOM 474 N N . ASN A 1 62 ? -0.995 -7.913 -26.997 1.00 95.19 62 ASN A N 1
ATOM 475 C CA . ASN A 1 62 ? 0.370 -7.766 -26.494 1.00 95.19 62 ASN A CA 1
ATOM 476 C C . ASN A 1 62 ? 0.563 -8.588 -25.216 1.00 95.19 62 ASN A C 1
ATOM 478 O O . ASN A 1 62 ? 0.250 -8.153 -24.104 1.00 95.19 62 ASN A O 1
ATOM 482 N N . ASP A 1 63 ? 1.142 -9.768 -25.411 1.00 95.75 63 ASP A N 1
ATOM 483 C CA . ASP A 1 63 ? 1.368 -10.777 -24.384 1.00 95.75 63 ASP A CA 1
ATOM 484 C C . ASP A 1 63 ? 2.753 -10.648 -23.721 1.00 95.75 63 ASP A C 1
ATOM 486 O O . ASP A 1 63 ? 3.219 -11.586 -23.070 1.00 95.75 63 ASP A O 1
ATOM 490 N N . ASN A 1 64 ? 3.428 -9.501 -23.863 1.00 97.62 64 ASN A N 1
ATOM 491 C CA . ASN A 1 64 ? 4.724 -9.269 -23.231 1.00 97.62 64 ASN A CA 1
ATOM 492 C C . ASN A 1 64 ? 4.641 -9.423 -21.707 1.00 97.62 64 ASN A C 1
ATOM 494 O O . ASN A 1 64 ? 3.689 -8.984 -21.055 1.00 97.62 64 ASN A O 1
ATOM 498 N N . PHE A 1 65 ? 5.672 -10.049 -21.145 1.00 98.25 65 PHE A N 1
ATOM 499 C CA . PHE A 1 65 ? 5.843 -10.206 -19.708 1.00 98.25 65 PHE A CA 1
ATOM 500 C C . PHE A 1 65 ? 6.632 -9.020 -19.149 1.00 98.25 65 PHE A C 1
ATOM 502 O O . PHE A 1 65 ? 7.727 -8.737 -19.625 1.00 98.25 65 PHE A O 1
ATOM 509 N N . ASN A 1 66 ? 6.087 -8.376 -18.116 1.00 98.62 66 ASN A N 1
ATOM 510 C CA . ASN A 1 66 ? 6.770 -7.343 -17.338 1.00 98.62 66 ASN A CA 1
ATOM 511 C C . ASN A 1 66 ? 6.919 -7.846 -15.898 1.00 98.62 66 ASN A C 1
ATOM 513 O O . ASN A 1 66 ? 5.909 -8.083 -15.223 1.00 98.62 66 ASN A O 1
ATOM 517 N N . TYR A 1 67 ? 8.161 -8.044 -15.447 1.00 98.81 67 TYR A N 1
ATOM 518 C CA . TYR A 1 67 ? 8.475 -8.678 -14.163 1.00 98.81 67 TYR A CA 1
ATOM 519 C C . TYR A 1 67 ? 7.872 -7.899 -12.990 1.00 98.81 67 TYR A C 1
ATOM 521 O O . TYR A 1 67 ? 7.042 -8.439 -12.252 1.00 98.81 67 TYR A O 1
ATOM 529 N N . TRP A 1 68 ? 8.210 -6.616 -12.851 1.00 98.69 68 TRP A N 1
ATOM 530 C CA . TRP A 1 68 ? 7.756 -5.831 -11.705 1.00 98.69 68 TRP A CA 1
ATOM 531 C C . TRP A 1 68 ? 6.251 -5.520 -11.725 1.00 98.69 68 TRP A C 1
ATOM 533 O O . TRP A 1 68 ? 5.619 -5.470 -10.668 1.00 98.69 68 TRP A O 1
ATOM 543 N N . TRP A 1 69 ? 5.613 -5.440 -12.901 1.00 98.81 69 TRP A N 1
ATOM 544 C CA . TRP A 1 69 ? 4.146 -5.322 -12.976 1.00 98.81 69 TRP A CA 1
ATOM 545 C C . TRP A 1 69 ? 3.469 -6.569 -12.402 1.00 98.81 69 TRP A C 1
ATOM 547 O O . TRP A 1 69 ? 2.456 -6.490 -11.705 1.00 98.81 69 TRP A O 1
ATOM 557 N N . ASN A 1 70 ? 4.045 -7.745 -12.655 1.00 98.88 70 ASN A N 1
ATOM 558 C CA . ASN A 1 70 ? 3.551 -8.996 -12.093 1.00 98.88 70 ASN A CA 1
ATOM 559 C C . ASN A 1 70 ? 3.841 -9.112 -10.589 1.00 98.88 70 ASN A C 1
ATOM 561 O O . ASN A 1 70 ? 2.986 -9.612 -9.859 1.00 98.88 70 ASN A O 1
ATOM 565 N N . ALA A 1 71 ? 4.959 -8.571 -10.097 1.00 98.94 71 ALA A N 1
ATOM 566 C CA . ALA A 1 71 ? 5.209 -8.442 -8.658 1.00 98.94 71 ALA A CA 1
ATOM 567 C C . ALA A 1 71 ? 4.119 -7.604 -7.961 1.00 98.94 71 ALA A C 1
ATOM 569 O O . ALA A 1 71 ? 3.536 -8.025 -6.959 1.00 98.94 71 ALA A O 1
ATOM 570 N N . HIS A 1 72 ? 3.737 -6.468 -8.549 1.00 98.88 72 HIS A N 1
ATOM 571 C CA . HIS A 1 72 ? 2.605 -5.675 -8.065 1.00 98.88 72 HIS A CA 1
ATOM 572 C C . HIS A 1 72 ? 1.255 -6.382 -8.199 1.00 98.88 72 HIS A C 1
ATOM 574 O O . HIS A 1 72 ? 0.332 -6.081 -7.440 1.00 98.88 72 HIS A O 1
ATOM 580 N N . ALA A 1 73 ? 1.127 -7.348 -9.110 1.00 98.75 73 ALA A N 1
ATOM 581 C CA . ALA A 1 73 ? -0.086 -8.146 -9.229 1.00 98.75 73 ALA A CA 1
ATOM 582 C C . ALA A 1 73 ? -0.247 -9.092 -8.045 1.00 98.75 73 ALA A C 1
ATOM 584 O O . ALA A 1 73 ? -1.350 -9.217 -7.522 1.00 98.75 73 ALA A O 1
ATOM 585 N N . VAL A 1 74 ? 0.847 -9.713 -7.592 1.00 98.81 74 VAL A N 1
ATOM 586 C CA . VAL A 1 74 ? 0.855 -10.511 -6.357 1.00 98.81 74 VAL A CA 1
ATOM 587 C C . VAL A 1 74 ? 0.394 -9.648 -5.180 1.00 98.81 74 VAL A C 1
ATOM 589 O O . VAL A 1 74 ? -0.470 -10.063 -4.411 1.00 98.81 74 VAL A O 1
ATOM 592 N N . ASP A 1 75 ? 0.897 -8.416 -5.088 1.00 98.25 75 ASP A N 1
ATOM 593 C CA . ASP A 1 75 ? 0.552 -7.475 -4.019 1.00 98.25 75 ASP A CA 1
ATOM 594 C C . ASP A 1 75 ? -0.916 -7.000 -4.074 1.00 98.25 75 ASP A C 1
ATOM 596 O O . ASP A 1 75 ? -1.602 -6.936 -3.053 1.00 98.25 75 ASP A O 1
ATOM 600 N N . ALA A 1 76 ? -1.434 -6.709 -5.271 1.00 98.44 76 ALA A N 1
ATOM 601 C CA . ALA A 1 76 ? -2.836 -6.340 -5.476 1.00 98.44 76 ALA A CA 1
ATOM 602 C C . ALA A 1 76 ? -3.788 -7.519 -5.206 1.00 98.44 76 ALA A C 1
ATOM 604 O O . ALA A 1 76 ? -4.847 -7.341 -4.608 1.00 98.44 76 ALA A O 1
ATOM 605 N N . LEU A 1 77 ? -3.414 -8.745 -5.580 1.00 98.75 77 LEU A N 1
ATOM 606 C CA . LEU A 1 77 ? -4.187 -9.943 -5.244 1.00 98.75 77 LEU A CA 1
ATOM 607 C C . LEU A 1 77 ? -4.186 -10.209 -3.730 1.00 98.75 77 LEU A C 1
ATOM 609 O O . LEU A 1 77 ? -5.204 -10.650 -3.192 1.00 98.75 77 LEU A O 1
ATOM 613 N N . ALA A 1 78 ? -3.090 -9.896 -3.031 1.00 98.19 78 ALA A N 1
ATOM 614 C CA . ALA A 1 78 ? -3.040 -9.957 -1.573 1.00 98.19 78 ALA A CA 1
ATOM 615 C C . ALA A 1 78 ? -4.020 -8.963 -0.921 1.00 98.19 78 ALA A C 1
ATOM 617 O O . ALA A 1 78 ? -4.630 -9.302 0.093 1.00 98.19 78 ALA A O 1
ATOM 618 N N . ASP A 1 79 ? -4.247 -7.780 -1.513 1.00 98.12 79 ASP A N 1
ATOM 619 C CA . ASP A 1 79 ? -5.309 -6.867 -1.057 1.00 98.12 79 ASP A CA 1
ATOM 620 C C . ASP A 1 79 ? -6.697 -7.524 -1.154 1.00 98.12 79 ASP A C 1
ATOM 622 O O . ASP A 1 79 ? -7.455 -7.530 -0.179 1.00 98.12 79 ASP A O 1
ATOM 626 N N . GLY A 1 80 ? -6.997 -8.161 -2.291 1.00 98.00 80 GLY A N 1
ATOM 627 C CA . GLY A 1 80 ? -8.250 -8.892 -2.495 1.00 98.00 80 GLY A CA 1
ATOM 628 C C . GLY A 1 80 ? -8.429 -10.050 -1.505 1.00 98.00 80 GLY A C 1
ATOM 629 O O . GLY A 1 80 ? -9.515 -10.226 -0.939 1.00 98.00 80 GLY A O 1
ATOM 630 N N . TYR A 1 81 ? -7.355 -10.795 -1.211 1.00 97.50 81 TYR A N 1
ATOM 631 C CA . TYR A 1 81 ? -7.361 -11.829 -0.172 1.00 97.50 81 TYR A CA 1
ATOM 632 C C . TYR A 1 81 ? -7.614 -11.248 1.222 1.00 97.50 81 TYR A C 1
ATOM 634 O O . TYR A 1 81 ? -8.397 -11.807 1.982 1.00 97.50 81 TYR A O 1
ATOM 642 N N . LEU A 1 82 ? -7.003 -10.121 1.585 1.00 94.12 82 LEU A N 1
ATOM 643 C CA . LEU A 1 82 ? -7.235 -9.502 2.893 1.00 94.12 82 LEU A CA 1
ATOM 644 C C . LEU A 1 82 ? -8.678 -9.023 3.062 1.00 94.12 82 LEU A C 1
ATOM 646 O O . LEU A 1 82 ? -9.268 -9.214 4.127 1.00 94.12 82 LEU A O 1
ATOM 650 N N . ARG A 1 83 ? -9.273 -8.460 2.007 1.00 94.56 83 ARG A N 1
ATOM 651 C CA . ARG A 1 83 ? -10.667 -8.003 2.025 1.00 94.56 83 ARG A CA 1
ATOM 652 C C . ARG A 1 83 ? -11.658 -9.166 2.144 1.00 94.56 83 ARG A C 1
ATOM 654 O O . ARG A 1 83 ? -12.602 -9.085 2.935 1.00 94.56 83 ARG A O 1
ATOM 661 N N . THR A 1 84 ? -11.452 -10.234 1.371 1.00 93.75 84 THR A N 1
ATOM 662 C CA . THR A 1 84 ? -12.454 -11.302 1.168 1.00 93.75 84 THR A CA 1
ATOM 663 C C . THR A 1 84 ? -12.157 -12.613 1.892 1.00 93.75 84 THR A C 1
ATOM 665 O O . THR A 1 84 ? -13.079 -13.375 2.164 1.00 93.75 84 THR A O 1
ATOM 668 N N . ARG A 1 85 ? -10.881 -12.893 2.175 1.00 92.75 85 ARG A N 1
ATOM 669 C CA . ARG A 1 85 ? -10.331 -14.197 2.592 1.00 92.75 85 ARG A CA 1
ATOM 670 C C . ARG A 1 85 ? -10.622 -15.344 1.615 1.00 92.75 85 ARG A C 1
ATOM 672 O O . ARG A 1 85 ? -10.479 -16.505 1.982 1.00 92.75 85 ARG A O 1
ATOM 679 N N . ALA A 1 86 ? -10.985 -15.041 0.366 1.00 96.06 86 ALA A N 1
ATOM 680 C CA . ALA A 1 86 ? -11.329 -16.057 -0.621 1.00 96.06 86 ALA A CA 1
ATOM 681 C C . ALA A 1 86 ? -10.084 -16.776 -1.170 1.00 96.06 86 ALA A C 1
ATOM 683 O O . ALA A 1 86 ? -9.117 -16.143 -1.607 1.00 96.06 86 ALA A O 1
ATOM 684 N N . ASP A 1 87 ? -10.139 -18.110 -1.215 1.00 96.69 87 ASP A N 1
ATOM 685 C CA . ASP A 1 87 ? -9.026 -18.970 -1.644 1.00 96.69 87 ASP A CA 1
ATOM 686 C C . ASP A 1 87 ? -8.568 -18.721 -3.086 1.00 96.69 87 ASP A C 1
ATOM 688 O O . ASP A 1 87 ? -7.392 -18.915 -3.399 1.00 96.69 87 ASP A O 1
ATOM 692 N N . VAL A 1 88 ? -9.461 -18.229 -3.951 1.00 97.62 88 VAL A N 1
ATOM 693 C CA . VAL A 1 88 ? -9.132 -17.867 -5.338 1.00 97.62 88 VAL A CA 1
ATOM 694 C C . VAL A 1 88 ? -7.981 -16.859 -5.410 1.00 97.62 88 VAL A C 1
ATOM 696 O O . VAL A 1 88 ? -7.133 -16.956 -6.295 1.00 97.62 88 VAL A O 1
ATOM 699 N N . TYR A 1 89 ? -7.889 -15.926 -4.456 1.00 98.56 89 TYR A N 1
ATOM 700 C CA . TYR A 1 89 ? -6.790 -14.964 -4.418 1.00 98.56 89 TYR A CA 1
ATOM 701 C C . TYR A 1 89 ? -5.465 -15.642 -4.070 1.00 98.56 89 TYR A C 1
ATOM 703 O O . TYR A 1 89 ? -4.477 -15.390 -4.754 1.00 98.56 89 TYR A O 1
ATOM 711 N N . LYS A 1 90 ? -5.442 -16.575 -3.105 1.00 97.88 90 LYS A N 1
ATOM 712 C CA . LYS A 1 90 ? -4.232 -17.358 -2.786 1.00 97.88 90 LYS A CA 1
ATOM 713 C C . LYS A 1 90 ? -3.750 -18.161 -3.996 1.00 97.88 90 LYS A C 1
ATOM 715 O O . LYS A 1 90 ? -2.559 -18.160 -4.297 1.00 97.88 90 LYS A O 1
ATOM 720 N N . GLN A 1 91 ? -4.673 -18.798 -4.720 1.00 98.12 91 GLN A N 1
ATOM 721 C CA . GLN A 1 91 ? -4.357 -19.543 -5.944 1.00 98.12 91 GLN A CA 1
ATOM 722 C C . GLN A 1 91 ? -3.754 -18.627 -7.015 1.00 98.12 91 GLN A C 1
ATOM 724 O O . GLN A 1 91 ? -2.679 -18.913 -7.538 1.00 98.12 91 GLN A O 1
ATOM 729 N N . ARG A 1 92 ? -4.396 -17.484 -7.294 1.00 98.50 92 ARG A N 1
ATOM 730 C CA . ARG A 1 92 ? -3.898 -16.498 -8.265 1.00 98.50 92 ARG A CA 1
ATOM 731 C C . ARG A 1 92 ? -2.527 -15.952 -7.861 1.00 98.50 92 ARG A C 1
ATOM 733 O O . ARG A 1 92 ? -1.626 -15.940 -8.690 1.00 98.50 92 ARG A O 1
ATOM 740 N N . MET A 1 93 ? -2.333 -15.565 -6.598 1.00 98.69 93 MET A N 1
ATOM 741 C CA . MET A 1 93 ? -1.039 -15.086 -6.093 1.00 98.69 93 MET A CA 1
ATOM 742 C C . MET A 1 93 ? 0.064 -16.122 -6.318 1.00 98.69 93 MET A C 1
ATOM 744 O O . MET A 1 93 ? 1.168 -15.770 -6.730 1.00 98.69 93 MET A O 1
ATOM 748 N N . LYS A 1 94 ? -0.221 -17.400 -6.042 1.00 98.44 94 LYS A N 1
ATOM 749 C CA . LYS A 1 94 ? 0.752 -18.486 -6.186 1.00 98.44 94 LYS A CA 1
ATOM 750 C C . LYS A 1 94 ? 1.098 -18.759 -7.648 1.00 98.44 94 LYS A C 1
ATOM 752 O O . LYS A 1 94 ? 2.275 -18.936 -7.962 1.00 98.44 94 LYS A O 1
ATOM 757 N N . ASN A 1 95 ? 0.097 -18.757 -8.528 1.00 98.44 95 ASN A N 1
ATOM 758 C CA . ASN A 1 95 ? 0.298 -18.942 -9.964 1.00 98.44 95 ASN A CA 1
ATOM 759 C C . ASN A 1 95 ? 1.171 -17.827 -10.543 1.00 98.44 95 ASN A C 1
ATOM 761 O O . ASN A 1 95 ? 2.165 -18.125 -11.196 1.00 98.44 95 ASN A O 1
ATOM 765 N N . ILE A 1 96 ? 0.864 -16.564 -10.226 1.00 98.81 96 ILE A N 1
ATOM 766 C CA . ILE A 1 96 ? 1.653 -15.422 -10.704 1.00 98.81 96 ILE A CA 1
ATOM 767 C C . ILE A 1 96 ? 3.078 -15.454 -10.141 1.00 98.81 96 ILE A C 1
ATOM 769 O O . ILE A 1 96 ? 4.020 -15.264 -10.904 1.00 98.81 96 ILE A O 1
ATOM 773 N N . LEU A 1 97 ? 3.273 -15.764 -8.850 1.00 98.88 97 LEU A N 1
ATOM 774 C CA . LEU A 1 97 ? 4.615 -15.917 -8.270 1.00 98.88 97 LEU A CA 1
ATOM 775 C C . LEU A 1 97 ? 5.446 -16.935 -9.069 1.00 98.88 97 LEU A C 1
ATOM 777 O O . LEU A 1 97 ? 6.532 -16.623 -9.549 1.00 98.88 97 LEU A O 1
ATOM 781 N N . ARG A 1 98 ? 4.928 -18.153 -9.252 1.00 98.81 98 ARG A N 1
ATOM 782 C CA . ARG A 1 98 ? 5.655 -19.211 -9.969 1.00 98.81 98 ARG A CA 1
ATOM 783 C C . ARG A 1 98 ? 5.840 -18.883 -11.447 1.00 98.81 98 ARG A C 1
ATOM 785 O O . ARG A 1 98 ? 6.886 -19.198 -12.013 1.00 98.81 98 ARG A O 1
ATOM 792 N N . GLY A 1 99 ? 4.868 -18.220 -12.062 1.00 98.75 99 GLY A N 1
ATOM 793 C CA . GLY A 1 99 ? 4.968 -17.763 -13.438 1.00 98.75 99 GLY A CA 1
ATOM 794 C C . GLY A 1 99 ? 6.029 -16.687 -13.639 1.00 98.75 99 GLY A C 1
ATOM 795 O O . GLY A 1 99 ? 6.752 -16.765 -14.627 1.00 98.75 99 GLY A O 1
ATOM 796 N N . ILE A 1 100 ? 6.225 -15.767 -12.685 1.00 98.88 100 ILE A N 1
ATOM 797 C CA . ILE A 1 100 ? 7.347 -14.814 -12.717 1.00 98.88 100 ILE A CA 1
ATOM 798 C C . ILE A 1 100 ? 8.675 -15.565 -12.840 1.00 98.88 100 ILE A C 1
ATOM 800 O O . ILE A 1 100 ? 9.461 -15.251 -13.730 1.00 98.88 100 ILE A O 1
ATOM 804 N N . LYS A 1 101 ? 8.896 -16.609 -12.028 1.00 98.81 101 LYS A N 1
ATOM 805 C CA . LYS A 1 101 ? 10.107 -17.441 -12.121 1.00 98.81 101 LYS A CA 1
ATOM 806 C C . LYS A 1 101 ? 10.281 -18.038 -13.515 1.00 98.81 101 LYS A C 1
ATOM 808 O O . LYS A 1 101 ? 11.365 -17.959 -14.080 1.00 98.81 101 LYS A O 1
ATOM 813 N N . ILE A 1 102 ? 9.228 -18.648 -14.059 1.00 98.44 102 ILE A N 1
ATOM 814 C CA . ILE A 1 102 ? 9.263 -19.316 -15.368 1.00 98.44 102 ILE A CA 1
ATOM 815 C C . ILE A 1 102 ? 9.588 -18.303 -16.472 1.00 98.44 102 ILE A C 1
ATOM 817 O O . ILE A 1 102 ? 10.501 -18.521 -17.268 1.00 98.44 102 ILE A O 1
ATOM 821 N N . ARG A 1 103 ? 8.871 -17.174 -16.501 1.00 98.25 103 ARG A N 1
ATOM 822 C CA . ARG A 1 103 ? 9.017 -16.137 -17.531 1.00 98.25 103 ARG A CA 1
ATOM 823 C C . ARG A 1 103 ? 10.340 -15.383 -17.437 1.00 98.25 103 ARG A C 1
ATOM 825 O O . ARG A 1 103 ? 10.827 -14.914 -18.459 1.00 98.25 103 ARG A O 1
ATOM 832 N N . ASN A 1 104 ? 10.942 -15.333 -16.254 1.00 98.44 104 ASN A N 1
ATOM 833 C CA . ASN A 1 104 ? 12.256 -14.749 -16.006 1.00 98.44 104 ASN A CA 1
ATOM 834 C C . ASN A 1 104 ? 13.406 -15.772 -16.153 1.00 98.44 104 ASN A C 1
ATOM 836 O O . ASN A 1 104 ? 14.430 -15.673 -15.486 1.00 98.44 104 ASN A O 1
ATOM 840 N N . GLY A 1 105 ? 13.245 -16.803 -16.993 1.00 98.00 105 GLY A N 1
ATOM 841 C CA . GLY A 1 105 ? 14.316 -17.770 -17.272 1.00 98.00 105 GLY A CA 1
ATOM 842 C C . GLY A 1 105 ? 14.548 -18.795 -16.157 1.00 98.00 105 GLY A C 1
ATOM 843 O O . GLY A 1 105 ? 15.680 -19.198 -15.907 1.00 98.00 105 GLY A O 1
ATOM 844 N N . ASN A 1 106 ? 13.480 -19.233 -15.486 1.00 98.25 106 ASN A N 1
ATOM 845 C CA . ASN A 1 106 ? 13.498 -20.168 -14.351 1.00 98.25 106 ASN A CA 1
ATOM 846 C C . ASN A 1 106 ? 14.246 -19.672 -13.099 1.00 98.25 106 ASN A C 1
ATOM 848 O O . ASN A 1 106 ? 14.642 -20.475 -12.248 1.00 98.25 106 ASN A O 1
ATOM 852 N N . THR A 1 107 ? 14.358 -18.356 -12.918 1.00 98.62 107 THR A N 1
ATOM 853 C CA . THR A 1 107 ? 14.930 -17.725 -11.722 1.00 98.62 107 THR A CA 1
ATOM 854 C C . THR A 1 107 ? 14.094 -16.530 -11.265 1.00 98.62 107 THR A C 1
ATOM 856 O O . THR A 1 107 ? 13.401 -15.904 -12.060 1.00 98.62 107 THR A O 1
ATOM 859 N N . TYR A 1 108 ? 14.151 -16.211 -9.973 1.00 98.81 108 TYR A N 1
ATOM 860 C CA . TYR A 1 108 ? 13.614 -14.951 -9.446 1.00 98.81 108 TYR A CA 1
ATOM 861 C C . TYR A 1 108 ? 14.646 -13.818 -9.492 1.00 98.81 108 TYR A C 1
ATOM 863 O O . TYR A 1 108 ? 14.272 -12.659 -9.412 1.00 98.81 108 TYR A O 1
ATOM 871 N N . ILE A 1 109 ? 15.937 -14.130 -9.628 1.00 98.81 109 ILE A N 1
ATOM 872 C CA . ILE A 1 109 ? 16.974 -13.100 -9.712 1.00 98.81 109 ILE A CA 1
ATOM 873 C C . ILE A 1 109 ? 16.813 -12.329 -11.022 1.00 98.81 109 ILE A C 1
ATOM 875 O O . ILE A 1 109 ? 16.708 -12.932 -12.092 1.00 98.81 109 ILE A O 1
ATOM 879 N N . ASN A 1 110 ? 16.795 -11.004 -10.926 1.00 98.56 110 ASN A N 1
ATOM 880 C CA . ASN A 1 110 ? 16.702 -10.095 -12.056 1.00 98.56 110 ASN A CA 1
ATOM 881 C C . ASN A 1 110 ? 17.973 -9.235 -12.147 1.00 98.56 110 ASN A C 1
ATOM 883 O O . ASN A 1 110 ? 18.811 -9.209 -11.245 1.00 98.56 110 ASN A O 1
ATOM 887 N N . GLU A 1 111 ? 18.123 -8.561 -13.275 1.00 98.06 111 GLU A N 1
ATOM 888 C CA . GLU A 1 111 ? 19.176 -7.588 -13.530 1.00 98.06 111 GLU A CA 1
ATOM 889 C C . GLU A 1 111 ? 18.883 -6.235 -12.846 1.00 98.06 111 GLU A C 1
ATOM 891 O O . GLU A 1 111 ? 19.803 -5.514 -12.456 1.00 98.06 111 GLU A O 1
ATOM 896 N N . TYR A 1 112 ? 17.600 -5.912 -12.671 1.00 98.69 112 TYR A N 1
ATOM 897 C CA . TYR A 1 112 ? 17.098 -4.708 -12.012 1.00 98.69 112 TYR A CA 1
ATOM 898 C C . TYR A 1 112 ? 16.862 -4.967 -10.518 1.00 98.69 112 TYR A C 1
ATOM 900 O O . TYR A 1 112 ? 16.162 -5.916 -10.145 1.00 98.69 112 TYR A O 1
ATOM 908 N N . TYR A 1 113 ? 17.465 -4.148 -9.652 1.00 98.88 113 TYR A N 1
ATOM 909 C CA . TYR A 1 113 ? 17.343 -4.316 -8.201 1.00 98.88 113 TYR A CA 1
ATOM 910 C C . TYR A 1 113 ? 15.962 -3.902 -7.692 1.00 98.88 113 TYR A C 1
ATOM 912 O O . TYR A 1 113 ? 15.375 -4.619 -6.883 1.00 98.88 113 TYR A O 1
ATOM 920 N N . ASP A 1 114 ? 15.397 -2.830 -8.243 1.00 98.75 114 ASP A N 1
ATOM 921 C CA . ASP A 1 114 ? 14.036 -2.381 -7.952 1.00 98.75 114 ASP A CA 1
ATOM 922 C C . ASP A 1 114 ? 12.987 -3.443 -8.315 1.00 98.75 114 ASP A C 1
ATOM 924 O O . ASP A 1 114 ? 12.128 -3.758 -7.492 1.00 98.75 114 ASP A O 1
ATOM 928 N N . ASP A 1 115 ? 13.096 -4.088 -9.482 1.00 98.88 115 ASP A N 1
ATOM 929 C CA . ASP A 1 115 ? 12.237 -5.224 -9.857 1.00 98.88 115 ASP A CA 1
ATOM 930 C C . ASP A 1 115 ? 12.227 -6.314 -8.773 1.00 98.88 115 ASP A C 1
ATOM 932 O O . ASP A 1 115 ? 11.162 -6.782 -8.345 1.00 98.88 115 ASP A O 1
ATOM 936 N N . MET A 1 116 ? 13.411 -6.701 -8.289 1.00 98.94 116 MET A N 1
ATOM 937 C CA . MET A 1 116 ? 13.547 -7.685 -7.215 1.00 98.94 116 MET A CA 1
ATOM 938 C C . MET A 1 116 ? 12.970 -7.184 -5.890 1.00 98.94 116 MET A C 1
ATOM 940 O O . MET A 1 116 ? 12.316 -7.963 -5.195 1.00 98.94 116 MET A O 1
ATOM 944 N N . GLU A 1 117 ? 13.151 -5.911 -5.541 1.00 98.94 117 GLU A N 1
ATOM 945 C CA . GLU A 1 117 ? 12.582 -5.318 -4.328 1.00 98.94 117 GLU A CA 1
ATOM 946 C C . GLU A 1 117 ? 11.050 -5.396 -4.329 1.00 98.94 117 GLU A C 1
ATOM 948 O O . GLU A 1 117 ? 10.451 -5.816 -3.333 1.00 98.94 117 GLU A O 1
ATOM 953 N N . TRP A 1 118 ? 10.395 -5.094 -5.455 1.00 98.94 118 TRP A N 1
ATOM 954 C CA . TRP A 1 118 ? 8.938 -5.200 -5.577 1.00 98.94 118 TRP A CA 1
ATOM 955 C C . TRP A 1 118 ? 8.432 -6.630 -5.368 1.00 98.94 118 TRP A C 1
ATOM 957 O O . TRP A 1 118 ? 7.424 -6.852 -4.678 1.00 98.94 118 TRP A O 1
ATOM 967 N N . LEU A 1 119 ? 9.133 -7.628 -5.920 1.00 98.94 119 LEU A N 1
ATOM 968 C CA . LEU A 1 119 ? 8.762 -9.027 -5.698 1.00 98.94 119 LEU A CA 1
ATOM 969 C C . LEU A 1 119 ? 9.067 -9.481 -4.268 1.00 98.94 119 LEU A C 1
ATOM 971 O O . LEU A 1 119 ? 8.283 -10.234 -3.688 1.00 98.94 119 LEU A O 1
ATOM 975 N N . ALA A 1 120 ? 10.159 -9.008 -3.671 1.00 98.94 120 ALA A N 1
ATOM 976 C CA . ALA A 1 120 ? 10.517 -9.335 -2.299 1.00 98.94 120 ALA A CA 1
ATOM 977 C C . ALA A 1 120 ? 9.464 -8.801 -1.312 1.00 98.94 120 ALA A C 1
ATOM 979 O O . ALA A 1 120 ? 8.997 -9.549 -0.450 1.00 98.94 120 ALA A O 1
ATOM 980 N N . ILE A 1 121 ? 9.009 -7.553 -1.488 1.00 98.88 121 ILE A N 1
ATOM 981 C CA . ILE A 1 121 ? 7.950 -6.933 -0.672 1.00 98.88 121 ILE A CA 1
ATOM 982 C C . ILE A 1 121 ? 6.636 -7.703 -0.794 1.00 98.88 121 ILE A C 1
ATOM 984 O O . ILE A 1 121 ? 6.037 -8.067 0.222 1.00 98.88 121 ILE A O 1
ATOM 988 N N . SER A 1 122 ? 6.180 -7.953 -2.023 1.00 98.75 122 SER A N 1
ATOM 989 C CA . SER A 1 122 ? 4.910 -8.648 -2.265 1.00 98.75 122 SER A CA 1
ATOM 990 C C . SER A 1 122 ? 4.949 -10.101 -1.781 1.00 98.75 122 SER A C 1
ATOM 992 O O . SER A 1 122 ? 3.966 -10.588 -1.216 1.00 98.75 122 SER A O 1
ATOM 994 N N . SER A 1 123 ? 6.095 -10.776 -1.906 1.00 98.88 123 SER A N 1
ATOM 995 C CA . SER A 1 123 ? 6.298 -12.125 -1.375 1.00 98.88 123 SER A CA 1
ATOM 996 C C . SER A 1 123 ? 6.276 -12.131 0.152 1.00 98.88 123 SER A C 1
ATOM 998 O O . SER A 1 123 ? 5.495 -12.875 0.738 1.00 98.88 123 SER A O 1
ATOM 1000 N N . LEU A 1 124 ? 7.037 -11.260 0.821 1.00 98.44 124 LEU A N 1
ATOM 1001 C CA . LEU A 1 124 ? 7.035 -11.196 2.285 1.00 98.44 124 LEU A CA 1
ATOM 1002 C C . LEU A 1 124 ? 5.628 -10.922 2.836 1.00 98.44 124 LEU A C 1
ATOM 1004 O O . LEU A 1 124 ? 5.161 -11.638 3.719 1.00 98.44 124 LEU A O 1
ATOM 1008 N N . ARG A 1 125 ? 4.907 -9.967 2.243 1.00 96.94 125 ARG A N 1
ATOM 1009 C CA . ARG A 1 125 ? 3.517 -9.677 2.615 1.00 96.94 125 ARG A CA 1
ATOM 1010 C C . ARG A 1 125 ? 2.587 -10.877 2.396 1.00 96.94 125 ARG A C 1
ATOM 1012 O O . ARG A 1 125 ? 1.694 -11.142 3.197 1.00 96.94 125 ARG A O 1
ATOM 1019 N N . SER A 1 126 ? 2.789 -11.627 1.314 1.00 97.94 126 SER A N 1
ATOM 1020 C CA . SER A 1 126 ? 2.022 -12.848 1.039 1.00 97.94 126 SER A CA 1
ATOM 1021 C C . SER A 1 126 ? 2.282 -13.924 2.094 1.00 97.94 126 SER A C 1
ATOM 1023 O O . SER A 1 126 ? 1.334 -14.564 2.554 1.00 97.94 126 SER A O 1
ATOM 1025 N N . TYR A 1 127 ? 3.535 -14.093 2.528 1.00 97.06 127 TYR A N 1
ATOM 1026 C CA . TYR A 1 127 ? 3.895 -14.984 3.633 1.00 97.06 127 TYR A CA 1
ATOM 1027 C C . TYR A 1 127 ? 3.196 -14.577 4.935 1.00 97.06 127 TYR A C 1
ATOM 1029 O O . TYR A 1 127 ? 2.547 -15.416 5.556 1.00 97.06 127 TYR A O 1
ATOM 1037 N N . GLU A 1 128 ? 3.236 -13.294 5.307 1.00 91.94 128 GLU A N 1
ATOM 1038 C CA . GLU A 1 128 ? 2.620 -12.781 6.542 1.00 91.94 128 GLU A CA 1
ATOM 1039 C C . GLU A 1 128 ? 1.115 -13.088 6.649 1.00 91.94 128 GLU A C 1
ATOM 1041 O O . GLU A 1 128 ? 0.582 -13.212 7.750 1.00 91.94 128 GLU A O 1
ATOM 1046 N N . HIS A 1 129 ? 0.416 -13.232 5.519 1.00 90.62 129 HIS A N 1
ATOM 1047 C CA . HIS A 1 129 ? -1.032 -13.458 5.496 1.00 90.62 129 HIS A CA 1
ATOM 1048 C C . HIS A 1 129 ? -1.458 -14.895 5.181 1.00 90.62 129 HIS A C 1
ATOM 1050 O O . HIS A 1 129 ? -2.630 -15.235 5.375 1.00 90.62 129 HIS A O 1
ATOM 1056 N N . THR A 1 130 ? -0.544 -15.732 4.692 1.00 93.56 130 THR A N 1
ATOM 1057 C CA . THR A 1 130 ? -0.843 -17.117 4.290 1.00 93.56 130 THR A CA 1
ATOM 1058 C C . THR A 1 130 ? -0.062 -18.166 5.075 1.00 93.56 130 THR A C 1
ATOM 1060 O O . THR A 1 130 ? -0.491 -19.315 5.115 1.00 93.56 130 THR A O 1
ATOM 1063 N N . GLY A 1 131 ? 1.070 -17.796 5.681 1.00 93.31 131 GLY A N 1
ATOM 1064 C CA . GLY A 1 131 ? 2.014 -18.722 6.308 1.00 93.31 131 GLY A CA 1
ATOM 1065 C C . GLY A 1 131 ? 2.787 -19.602 5.317 1.00 93.31 131 GLY A C 1
ATOM 1066 O O . GLY A 1 131 ? 3.514 -20.499 5.736 1.00 93.31 131 GLY A O 1
ATOM 1067 N N . ASP A 1 132 ? 2.644 -19.384 4.007 1.00 97.75 132 ASP A N 1
ATOM 1068 C CA . ASP A 1 132 ? 3.254 -20.236 2.986 1.00 97.75 132 ASP A CA 1
ATOM 1069 C C . ASP A 1 132 ? 4.746 -19.908 2.800 1.00 97.75 132 ASP A C 1
ATOM 1071 O O . ASP A 1 132 ? 5.129 -18.844 2.302 1.00 97.75 132 ASP A O 1
ATOM 1075 N N . ALA A 1 133 ? 5.591 -20.858 3.204 1.00 98.31 133 ALA A N 1
ATOM 1076 C CA . ALA A 1 133 ? 7.042 -20.713 3.264 1.00 98.31 133 ALA A CA 1
ATOM 1077 C C . ALA A 1 133 ? 7.717 -20.454 1.905 1.00 98.31 133 ALA A C 1
ATOM 1079 O O . ALA A 1 133 ? 8.814 -19.897 1.877 1.00 98.31 133 ALA A O 1
ATOM 1080 N N . GLU A 1 134 ? 7.097 -20.805 0.771 1.00 98.69 134 GLU A N 1
ATOM 1081 C CA . GLU A 1 134 ? 7.680 -20.523 -0.549 1.00 98.69 134 GLU A CA 1
ATOM 1082 C C . GLU A 1 134 ? 7.831 -19.014 -0.769 1.00 98.69 134 GLU A C 1
ATOM 1084 O O . GLU A 1 134 ? 8.847 -18.573 -1.300 1.00 98.69 134 GLU A O 1
ATOM 1089 N N . TYR A 1 135 ? 6.873 -18.212 -0.300 1.00 98.81 135 TYR A N 1
ATOM 1090 C CA . TYR A 1 135 ? 6.964 -16.757 -0.390 1.00 98.81 135 TYR A CA 1
ATOM 1091 C C . TYR A 1 135 ? 8.129 -16.196 0.433 1.00 98.81 135 TYR A C 1
ATOM 1093 O O . TYR A 1 135 ? 8.873 -15.342 -0.050 1.00 98.81 135 TYR A O 1
ATOM 1101 N N . LEU A 1 136 ? 8.327 -16.696 1.658 1.00 98.50 136 LEU A N 1
ATOM 1102 C CA . LEU A 1 136 ? 9.446 -16.273 2.500 1.00 98.50 136 LEU A CA 1
ATOM 1103 C C . LEU A 1 136 ? 10.794 -16.682 1.888 1.00 98.50 136 LEU A C 1
ATOM 1105 O O . LEU A 1 136 ? 11.749 -15.906 1.920 1.00 98.50 136 LEU A O 1
ATOM 1109 N N . ASN A 1 137 ? 10.868 -17.868 1.280 1.00 98.81 137 ASN A N 1
ATOM 1110 C CA . ASN A 1 137 ? 12.066 -18.323 0.575 1.00 98.81 137 ASN A CA 1
ATOM 1111 C C . ASN A 1 137 ? 12.413 -17.405 -0.606 1.00 98.81 137 ASN A C 1
ATOM 1113 O O . ASN A 1 137 ? 13.581 -17.060 -0.778 1.00 98.81 137 ASN A O 1
ATOM 1117 N N . VAL A 1 138 ? 11.415 -16.966 -1.384 1.00 98.94 138 VAL A N 1
ATOM 1118 C CA . VAL A 1 138 ? 11.619 -15.990 -2.468 1.00 98.94 138 VAL A CA 1
ATOM 1119 C C . VAL A 1 138 ? 12.090 -14.646 -1.917 1.00 98.94 138 VAL A C 1
ATOM 1121 O O . VAL A 1 138 ? 13.082 -14.115 -2.406 1.00 98.94 138 VAL A O 1
ATOM 1124 N N . ALA A 1 139 ? 11.447 -14.123 -0.870 1.00 98.88 139 ALA A N 1
ATOM 1125 C CA . ALA A 1 139 ? 11.850 -12.861 -0.249 1.00 98.88 139 ALA A CA 1
ATOM 1126 C C . ALA A 1 139 ? 13.316 -12.888 0.234 1.00 98.88 139 ALA A C 1
ATOM 1128 O O . ALA A 1 139 ? 14.076 -11.965 -0.051 1.00 98.88 139 ALA A O 1
ATOM 1129 N N . ASN A 1 140 ? 13.740 -13.966 0.903 1.00 98.81 140 ASN A N 1
ATOM 1130 C CA . ASN A 1 140 ? 15.119 -14.125 1.380 1.00 98.81 140 ASN A CA 1
ATOM 1131 C C . ASN A 1 140 ? 16.137 -14.299 0.240 1.00 98.81 140 ASN A C 1
ATOM 1133 O O . ASN A 1 140 ? 17.241 -13.752 0.315 1.00 98.81 140 ASN A O 1
ATOM 1137 N N . LEU A 1 141 ? 15.777 -15.045 -0.812 1.00 98.88 141 LEU A N 1
ATOM 1138 C CA . LEU A 1 141 ? 16.607 -15.200 -2.010 1.00 98.88 141 LEU A CA 1
ATOM 1139 C C . LEU A 1 141 ? 16.879 -13.837 -2.654 1.00 98.88 141 LEU A C 1
ATOM 1141 O O . LEU A 1 141 ? 18.033 -13.482 -2.877 1.00 98.88 141 LEU A O 1
ATOM 1145 N N . LEU A 1 142 ? 15.815 -13.073 -2.906 1.00 98.94 142 LEU A N 1
ATOM 1146 C CA . LEU A 1 142 ? 15.910 -11.757 -3.527 1.00 98.94 142 LEU A CA 1
ATOM 1147 C C . LEU A 1 142 ? 16.704 -10.792 -2.652 1.00 98.94 142 LEU A C 1
ATOM 1149 O O . LEU A 1 142 ? 17.586 -10.119 -3.161 1.00 98.94 142 LEU A O 1
ATOM 1153 N N . TRP A 1 143 ? 16.474 -10.770 -1.335 1.00 98.88 143 TRP A N 1
ATOM 1154 C CA . TRP A 1 143 ? 17.232 -9.890 -0.441 1.00 98.88 143 TRP A CA 1
ATOM 1155 C C . TRP A 1 143 ? 18.731 -10.167 -0.434 1.00 98.88 143 TRP A C 1
ATOM 1157 O O . TRP A 1 143 ? 19.544 -9.251 -0.320 1.00 98.88 143 TRP A O 1
ATOM 1167 N N . THR A 1 144 ? 19.103 -11.441 -0.540 1.00 98.81 144 THR A N 1
ATOM 1168 C CA . THR A 1 144 ? 20.509 -11.841 -0.600 1.00 98.81 144 THR A CA 1
ATOM 1169 C C . THR A 1 144 ? 21.192 -11.236 -1.823 1.00 98.81 144 THR A C 1
ATOM 1171 O O . THR A 1 144 ? 22.292 -10.707 -1.688 1.00 98.81 144 THR A O 1
ATOM 1174 N N . ASP A 1 145 ? 20.525 -11.261 -2.978 1.00 98.88 145 ASP A N 1
ATOM 1175 C CA . ASP A 1 145 ? 21.034 -10.677 -4.220 1.00 98.88 145 ASP A CA 1
ATOM 1176 C C . ASP A 1 145 ? 20.928 -9.142 -4.223 1.00 98.88 145 ASP A C 1
ATOM 1178 O O . ASP A 1 145 ? 21.898 -8.472 -4.543 1.00 98.88 145 ASP A O 1
ATOM 1182 N N . ILE A 1 146 ? 19.830 -8.550 -3.739 1.00 98.88 146 ILE A N 1
ATOM 1183 C CA . ILE A 1 146 ? 19.666 -7.086 -3.639 1.00 98.88 146 ILE A CA 1
ATOM 1184 C C . ILE A 1 146 ? 20.812 -6.436 -2.857 1.00 98.88 146 ILE A C 1
ATOM 1186 O O . ILE A 1 146 ? 21.344 -5.401 -3.261 1.00 98.88 146 ILE A O 1
ATOM 1190 N N . LYS A 1 147 ? 21.262 -7.070 -1.769 1.00 98.75 147 LYS A N 1
ATOM 1191 C CA . LYS A 1 147 ? 22.386 -6.562 -0.972 1.00 98.75 147 LYS A CA 1
ATOM 1192 C C . LYS A 1 147 ? 23.708 -6.479 -1.743 1.00 98.75 147 LYS A C 1
ATOM 1194 O O . LYS A 1 147 ? 24.587 -5.743 -1.302 1.00 98.75 147 LYS A O 1
ATOM 1199 N N . THR A 1 148 ? 23.866 -7.163 -2.881 1.00 98.31 148 THR A N 1
ATOM 1200 C CA . THR A 1 148 ? 25.059 -7.005 -3.733 1.00 98.31 148 THR A CA 1
ATOM 1201 C C . THR A 1 148 ? 25.087 -5.668 -4.470 1.00 98.31 148 THR A C 1
ATOM 1203 O O . THR A 1 148 ? 26.139 -5.280 -4.965 1.00 98.31 148 THR A O 1
ATOM 1206 N N . GLY A 1 149 ? 23.958 -4.956 -4.533 1.00 98.00 149 GLY A N 1
ATOM 1207 C CA . GLY A 1 149 ? 23.860 -3.612 -5.099 1.00 98.00 149 GLY A CA 1
ATOM 1208 C C . GLY A 1 149 ? 24.154 -2.484 -4.108 1.00 98.00 149 GLY A C 1
ATOM 1209 O O . GLY A 1 149 ? 24.088 -1.325 -4.507 1.00 98.00 149 GLY A O 1
ATOM 1210 N N . ILE A 1 150 ? 24.446 -2.784 -2.835 1.00 98.31 150 ILE A N 1
ATOM 1211 C CA . ILE A 1 150 ? 24.744 -1.778 -1.802 1.00 98.31 150 ILE A CA 1
ATOM 1212 C C . ILE A 1 150 ? 26.157 -1.216 -1.996 1.00 98.31 150 ILE A C 1
ATOM 1214 O O . ILE A 1 150 ? 27.128 -1.968 -2.038 1.00 98.31 150 ILE A O 1
ATOM 1218 N N . HIS A 1 151 ? 26.274 0.112 -1.981 1.00 97.56 151 HIS A N 1
ATOM 1219 C CA . HIS A 1 151 ? 27.541 0.844 -2.056 1.00 97.56 151 HIS A CA 1
ATOM 1220 C C . HIS A 1 151 ? 27.873 1.554 -0.728 1.00 97.56 151 HIS A C 1
ATOM 1222 O O . HIS A 1 151 ? 27.344 2.642 -0.455 1.00 97.56 151 HIS A O 1
ATOM 1228 N N . PRO A 1 152 ? 28.749 0.988 0.131 1.00 95.94 152 PRO A N 1
ATOM 1229 C CA . PRO A 1 152 ? 29.133 1.594 1.411 1.00 95.94 152 PRO A CA 1
ATOM 1230 C C . PRO A 1 152 ? 29.749 2.993 1.279 1.00 95.94 152 PRO A C 1
ATOM 1232 O O . PRO A 1 152 ? 29.462 3.880 2.081 1.00 95.94 152 PRO A O 1
ATOM 1235 N N . GLU A 1 153 ? 30.539 3.228 0.233 1.00 94.81 153 GLU A N 1
ATOM 1236 C CA . GLU A 1 153 ? 31.139 4.523 -0.100 1.00 94.81 153 GLU A CA 1
ATOM 1237 C C . GLU A 1 153 ? 30.102 5.586 -0.498 1.00 94.81 153 GLU A C 1
ATOM 1239 O O . GLU A 1 153 ? 30.410 6.778 -0.545 1.00 94.81 153 GLU A O 1
ATOM 1244 N N . ARG A 1 154 ? 28.855 5.168 -0.748 1.00 94.69 154 ARG A N 1
ATOM 1245 C CA . ARG A 1 154 ? 27.690 6.024 -1.001 1.00 94.69 154 ARG A CA 1
ATOM 1246 C C . ARG A 1 154 ? 26.683 5.964 0.146 1.00 94.69 154 ARG A C 1
ATOM 1248 O O . ARG A 1 154 ? 25.485 6.073 -0.074 1.00 94.69 154 ARG A O 1
ATOM 1255 N N . GLY A 1 155 ? 27.150 5.771 1.379 1.00 94.81 155 GLY A N 1
ATOM 1256 C CA . GLY A 1 155 ? 26.276 5.750 2.555 1.00 94.81 155 GLY A CA 1
ATOM 1257 C C . GLY A 1 155 ? 25.315 4.558 2.588 1.00 94.81 155 GLY A C 1
ATOM 1258 O O . GLY A 1 155 ? 24.335 4.596 3.324 1.00 94.81 155 GLY A O 1
ATOM 1259 N N . GLY A 1 156 ? 25.590 3.509 1.806 1.00 96.94 156 GLY A N 1
ATOM 1260 C CA . GLY A 1 156 ? 24.767 2.305 1.725 1.00 96.94 156 GLY A CA 1
ATOM 1261 C C . GLY A 1 156 ? 23.651 2.354 0.680 1.00 96.94 156 GLY A C 1
ATOM 1262 O O . GLY A 1 156 ? 22.802 1.471 0.704 1.00 96.94 156 GLY A O 1
ATOM 1263 N N . ALA A 1 157 ? 23.641 3.347 -0.214 1.00 98.25 157 ALA A N 1
ATOM 1264 C CA . ALA A 1 157 ? 22.697 3.411 -1.328 1.00 98.25 157 ALA A CA 1
ATOM 1265 C C . ALA A 1 157 ? 22.783 2.169 -2.226 1.00 98.25 157 ALA A C 1
ATOM 1267 O O . ALA A 1 157 ? 23.871 1.628 -2.441 1.00 98.25 157 ALA A O 1
ATOM 1268 N N . ILE A 1 158 ? 21.646 1.759 -2.781 1.00 98.50 158 ILE A N 1
ATOM 1269 C CA . ILE A 1 158 ? 21.542 0.646 -3.723 1.00 98.50 158 ILE A CA 1
ATOM 1270 C C . ILE A 1 158 ? 21.539 1.193 -5.149 1.00 98.50 158 ILE A C 1
ATOM 1272 O O . ILE A 1 158 ? 20.773 2.109 -5.475 1.00 98.50 158 ILE A O 1
ATOM 1276 N N . GLN A 1 159 ? 22.428 0.664 -5.989 1.00 97.62 159 GLN A N 1
ATOM 1277 C CA . GLN A 1 159 ? 22.441 0.994 -7.413 1.00 97.62 159 GLN A CA 1
ATOM 1278 C C . GLN A 1 159 ? 21.187 0.439 -8.101 1.00 97.62 159 GLN A C 1
ATOM 1280 O O . GLN A 1 159 ? 20.660 -0.591 -7.703 1.00 97.62 159 GLN A O 1
ATOM 1285 N N . TRP A 1 160 ? 20.709 1.096 -9.152 1.00 98.44 160 TRP A N 1
ATOM 1286 C CA . TRP A 1 160 ? 19.443 0.738 -9.795 1.00 98.44 160 TRP A CA 1
ATOM 1287 C C . TRP A 1 160 ? 19.469 -0.643 -10.470 1.00 98.44 160 TRP A C 1
ATOM 1289 O O . TRP A 1 160 ? 18.544 -1.442 -10.332 1.00 98.44 160 TRP A O 1
ATOM 1299 N N . LYS A 1 161 ? 20.559 -0.944 -11.176 1.00 97.62 161 LYS A N 1
ATOM 1300 C CA . LYS A 1 161 ? 20.707 -2.133 -12.021 1.00 97.62 161 LYS A CA 1
ATOM 1301 C C . LYS A 1 161 ? 22.150 -2.635 -11.968 1.00 97.62 161 LYS A C 1
ATOM 1303 O O . LYS A 1 161 ? 23.060 -1.824 -11.780 1.00 97.62 161 LYS A O 1
ATOM 1308 N N . LYS A 1 162 ? 22.380 -3.947 -12.111 1.00 97.50 162 LYS A N 1
ATOM 1309 C CA . LYS A 1 162 ? 23.721 -4.553 -11.952 1.00 97.50 162 LYS A CA 1
ATOM 1310 C C . LYS A 1 162 ? 24.757 -3.963 -12.912 1.00 97.50 162 LYS A C 1
ATOM 1312 O O . LYS A 1 162 ? 25.859 -3.643 -12.469 1.00 97.50 162 LYS A O 1
ATOM 1317 N N . ASP A 1 163 ? 24.394 -3.756 -14.175 1.00 95.06 163 ASP A N 1
ATOM 1318 C CA . ASP A 1 163 ? 25.269 -3.186 -15.211 1.00 95.06 163 ASP A CA 1
ATOM 1319 C C . ASP A 1 163 ? 25.333 -1.647 -15.266 1.00 95.06 163 ASP A C 1
ATOM 1321 O O . ASP A 1 163 ? 25.960 -1.093 -16.170 1.00 95.06 163 ASP A O 1
ATOM 1325 N N . SER A 1 164 ? 24.710 -0.941 -14.317 1.00 93.06 164 SER A N 1
ATOM 1326 C CA . SER A 1 164 ? 24.627 0.526 -14.311 1.00 93.06 164 SER A CA 1
ATOM 1327 C C . SER A 1 164 ? 25.334 1.144 -13.094 1.00 93.06 164 SER A C 1
ATOM 1329 O O . SER A 1 164 ? 24.698 1.861 -12.308 1.00 93.06 164 SER A O 1
ATOM 1331 N N . PRO A 1 165 ? 26.652 0.894 -12.917 1.00 85.69 165 PRO A N 1
ATOM 1332 C CA . PRO A 1 165 ? 27.396 1.412 -11.780 1.00 85.69 165 PRO A CA 1
ATOM 1333 C C . PRO A 1 165 ? 27.370 2.943 -11.803 1.00 85.69 165 PRO A C 1
ATOM 1335 O O . PRO A 1 165 ? 27.778 3.592 -12.768 1.00 85.69 165 PRO A O 1
ATOM 1338 N N . GLY A 1 166 ? 26.851 3.525 -10.725 1.00 92.19 166 GLY A N 1
ATOM 1339 C CA . GLY A 1 166 ? 26.714 4.970 -10.569 1.00 92.19 166 GLY A CA 1
ATOM 1340 C C . GLY A 1 166 ? 25.301 5.527 -10.750 1.00 92.19 166 GLY A C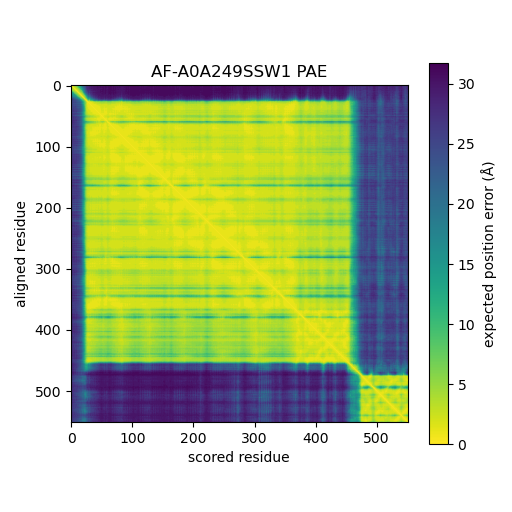 1
ATOM 1341 O O . GLY A 1 166 ? 25.115 6.708 -10.474 1.00 92.19 166 GLY A O 1
ATOM 1342 N N . SER A 1 167 ? 24.307 4.726 -11.147 1.00 97.56 167 SER A N 1
ATOM 1343 C CA . SER A 1 167 ? 22.896 5.146 -11.124 1.00 97.56 167 SER A CA 1
ATOM 1344 C C . SER A 1 167 ? 22.243 4.726 -9.812 1.00 97.56 167 SER A C 1
ATOM 1346 O O . SER A 1 167 ? 22.073 3.534 -9.568 1.00 97.56 167 SER A O 1
ATOM 1348 N N . PHE A 1 168 ? 21.861 5.689 -8.975 1.00 98.62 168 PHE A N 1
ATOM 1349 C CA . PHE A 1 168 ? 21.178 5.440 -7.705 1.00 98.62 168 PHE A CA 1
ATOM 1350 C C . PHE A 1 168 ? 19.806 6.104 -7.723 1.00 98.62 168 PHE A C 1
ATOM 1352 O O . PHE A 1 168 ? 19.701 7.330 -7.741 1.00 98.62 168 PHE A O 1
ATOM 1359 N N . ASN A 1 169 ? 18.748 5.302 -7.719 1.00 98.69 169 ASN A N 1
ATOM 1360 C CA . ASN A 1 169 ? 17.393 5.784 -7.965 1.00 98.69 169 ASN A CA 1
ATOM 1361 C C . ASN A 1 169 ? 16.529 5.627 -6.713 1.00 98.69 169 ASN A C 1
ATOM 1363 O O . ASN A 1 169 ? 16.690 4.672 -5.950 1.00 98.69 169 ASN A O 1
ATOM 1367 N N . ALA A 1 170 ? 15.564 6.525 -6.519 1.00 98.88 170 ALA A N 1
ATOM 1368 C CA . ALA A 1 170 ? 14.592 6.418 -5.434 1.00 98.88 170 ALA A CA 1
ATOM 1369 C C . ALA A 1 170 ? 13.801 5.098 -5.508 1.00 98.88 170 ALA A C 1
ATOM 1371 O O . ALA A 1 170 ? 13.459 4.538 -4.464 1.00 98.88 170 ALA A O 1
ATOM 1372 N N . CYS A 1 171 ? 13.583 4.564 -6.715 1.00 98.56 171 CYS A N 1
ATOM 1373 C CA . CYS A 1 171 ? 12.897 3.294 -6.947 1.00 98.56 171 CYS A CA 1
ATOM 1374 C C . CYS A 1 171 ? 13.661 2.047 -6.484 1.00 98.56 171 CYS A C 1
ATOM 1376 O O . CYS A 1 171 ? 13.008 1.044 -6.247 1.00 98.56 171 CYS A O 1
ATOM 1378 N N . ALA A 1 172 ? 14.984 2.112 -6.303 1.00 98.75 172 ALA A N 1
ATOM 1379 C CA . ALA A 1 172 ? 15.804 1.010 -5.772 1.00 98.75 172 ALA A CA 1
ATOM 1380 C C . ALA A 1 172 ? 16.244 1.245 -4.312 1.00 98.75 172 ALA A C 1
ATOM 1382 O O . ALA A 1 172 ? 17.060 0.526 -3.754 1.00 98.75 172 ALA A O 1
ATOM 1383 N N . ASN A 1 173 ? 15.791 2.336 -3.687 1.00 98.94 173 ASN A N 1
ATOM 1384 C CA . ASN A 1 173 ? 16.207 2.703 -2.329 1.00 98.94 173 ASN A CA 1
ATOM 1385 C C . ASN A 1 173 ? 14.999 2.828 -1.393 1.00 98.94 173 ASN A C 1
ATOM 1387 O O . ASN A 1 173 ? 15.009 2.286 -0.288 1.00 98.94 173 ASN A O 1
ATOM 1391 N N . GLY A 1 174 ? 13.909 3.449 -1.850 1.00 98.88 174 GLY A N 1
ATOM 1392 C CA . GLY A 1 174 ? 12.657 3.528 -1.098 1.00 98.88 174 GLY A CA 1
ATOM 1393 C C . GLY A 1 174 ? 12.067 2.144 -0.789 1.00 98.88 174 GLY A C 1
ATOM 1394 O O . GLY A 1 174 ? 11.788 1.856 0.381 1.00 98.88 174 GLY A O 1
ATOM 1395 N N . PRO A 1 175 ? 11.891 1.260 -1.792 1.00 98.94 175 PRO A N 1
ATOM 1396 C CA . PRO A 1 175 ? 11.373 -0.088 -1.564 1.00 98.94 175 PRO A CA 1
ATOM 1397 C C . PRO A 1 175 ? 12.331 -0.949 -0.735 1.00 98.94 175 PRO A C 1
ATOM 1399 O O . PRO A 1 175 ? 11.869 -1.648 0.166 1.00 98.94 175 PRO A O 1
ATOM 1402 N N . ALA A 1 176 ? 13.647 -0.834 -0.930 1.00 98.94 176 ALA A N 1
ATOM 1403 C CA . ALA A 1 176 ? 14.637 -1.491 -0.080 1.00 98.94 176 ALA A CA 1
ATOM 1404 C C . ALA A 1 176 ? 14.503 -1.135 1.415 1.00 98.94 176 ALA A C 1
ATOM 1406 O O . ALA A 1 176 ? 14.564 -2.036 2.255 1.00 98.94 176 ALA A O 1
ATOM 1407 N N . ILE A 1 177 ? 14.250 0.137 1.770 1.00 98.94 177 ILE A N 1
ATOM 1408 C CA . ILE A 1 177 ? 13.968 0.537 3.166 1.00 98.94 177 ILE A CA 1
ATOM 1409 C C . ILE A 1 177 ? 12.735 -0.209 3.688 1.00 98.94 177 ILE A C 1
ATOM 1411 O O . ILE A 1 177 ? 12.781 -0.814 4.761 1.00 98.94 177 ILE A O 1
ATOM 1415 N N . ILE A 1 178 ? 11.636 -0.190 2.926 1.00 98.88 178 ILE A N 1
ATOM 1416 C CA . ILE A 1 178 ? 10.382 -0.863 3.297 1.00 98.88 178 ILE A CA 1
ATOM 1417 C C . ILE A 1 178 ? 10.625 -2.356 3.521 1.00 98.88 178 ILE A C 1
ATOM 1419 O O . ILE A 1 178 ? 10.212 -2.914 4.539 1.00 98.88 178 ILE A O 1
ATOM 1423 N N . PHE A 1 179 ? 11.292 -3.002 2.569 1.00 98.88 179 PHE A N 1
ATOM 1424 C CA . PHE A 1 179 ? 11.543 -4.429 2.597 1.00 98.88 179 PHE A CA 1
ATOM 1425 C C . PHE A 1 179 ? 12.425 -4.828 3.785 1.00 98.88 179 PHE A C 1
ATOM 1427 O O . PHE A 1 179 ? 12.035 -5.694 4.569 1.00 98.88 179 PHE A O 1
ATOM 1434 N N . ALA A 1 180 ? 13.572 -4.168 3.959 1.00 98.88 180 ALA A N 1
ATOM 1435 C CA . ALA A 1 180 ? 14.534 -4.495 5.005 1.00 98.88 180 ALA A CA 1
ATOM 1436 C C . ALA A 1 180 ? 13.935 -4.338 6.412 1.00 98.88 180 ALA A C 1
ATOM 1438 O O . ALA A 1 180 ? 14.138 -5.196 7.274 1.00 98.88 180 ALA A O 1
ATOM 1439 N N . VAL A 1 181 ? 13.124 -3.296 6.642 1.00 98.38 181 VAL A N 1
ATOM 1440 C CA . VAL A 1 181 ? 12.442 -3.113 7.931 1.00 98.38 181 VAL A CA 1
ATOM 1441 C C . VAL A 1 181 ? 11.370 -4.176 8.164 1.00 98.38 181 VAL A C 1
ATOM 1443 O O . VAL A 1 181 ? 11.294 -4.733 9.259 1.00 98.38 181 VAL A O 1
ATOM 1446 N N . ARG A 1 182 ? 10.551 -4.507 7.159 1.00 96.81 182 ARG A N 1
ATOM 1447 C CA . ARG A 1 182 ? 9.546 -5.576 7.299 1.00 96.81 182 ARG A CA 1
ATOM 1448 C C . ARG A 1 182 ? 10.192 -6.936 7.550 1.00 96.81 182 ARG A C 1
ATOM 1450 O O . ARG A 1 182 ? 9.720 -7.691 8.404 1.00 96.81 182 ARG A O 1
ATOM 1457 N N . LEU A 1 183 ? 11.298 -7.229 6.867 1.00 97.31 183 LEU A N 1
ATOM 1458 C CA . LEU A 1 183 ? 12.045 -8.464 7.069 1.00 97.31 183 LEU A CA 1
ATOM 1459 C C . LEU A 1 183 ? 12.634 -8.526 8.485 1.00 97.31 183 LEU A C 1
ATOM 1461 O O . LEU A 1 183 ? 12.410 -9.520 9.174 1.00 97.31 183 LEU A O 1
ATOM 1465 N N . TYR A 1 184 ? 13.258 -7.441 8.964 1.00 96.75 184 TYR A N 1
ATOM 1466 C CA . TYR A 1 184 ? 13.725 -7.314 10.353 1.00 96.75 184 TYR A CA 1
ATOM 1467 C C . TYR A 1 184 ? 12.612 -7.617 11.361 1.00 96.75 184 TYR A C 1
ATOM 1469 O O . TYR A 1 184 ? 12.808 -8.365 12.314 1.00 96.75 184 TYR A O 1
ATOM 1477 N N . ARG A 1 185 ? 11.414 -7.075 11.151 1.00 92.31 185 ARG A N 1
ATOM 1478 C CA . ARG A 1 185 ? 10.281 -7.287 12.064 1.00 92.31 185 ARG A CA 1
ATOM 1479 C C . ARG A 1 185 ? 9.737 -8.710 11.992 1.00 92.31 185 ARG A C 1
ATOM 1481 O O . ARG A 1 185 ? 9.110 -9.163 12.945 1.00 92.31 185 ARG A O 1
ATOM 1488 N N . THR A 1 186 ? 10.007 -9.421 10.900 1.00 90.88 186 THR A N 1
ATOM 1489 C CA . THR A 1 186 ? 9.660 -10.831 10.723 1.00 90.88 186 THR A CA 1
ATOM 1490 C C . THR A 1 186 ? 10.655 -11.761 11.415 1.00 90.88 186 THR A C 1
ATOM 1492 O O . THR A 1 186 ? 10.215 -12.673 12.114 1.00 90.88 186 THR A O 1
ATOM 1495 N N . ASN A 1 187 ? 11.965 -11.537 11.251 1.00 93.06 187 ASN A N 1
ATOM 1496 C CA . ASN A 1 187 ? 13.021 -12.482 11.646 1.00 93.06 187 ASN A CA 1
ATOM 1497 C C . ASN A 1 187 ? 13.947 -12.004 12.788 1.00 93.06 187 ASN A C 1
ATOM 1499 O O . ASN A 1 187 ? 14.752 -12.789 13.281 1.00 93.06 187 ASN A O 1
ATOM 1503 N N . GLY A 1 188 ? 13.855 -10.741 13.210 1.00 93.50 188 GLY A N 1
ATOM 1504 C CA . GLY A 1 188 ? 14.670 -10.142 14.270 1.00 93.50 188 GLY A CA 1
ATOM 1505 C C . GLY A 1 188 ? 16.099 -9.745 13.872 1.00 93.50 188 GLY A C 1
ATOM 1506 O O . GLY A 1 188 ? 16.881 -9.371 14.747 1.00 93.50 188 GLY A O 1
ATOM 1507 N N . ASN A 1 189 ? 16.478 -9.800 12.591 1.00 96.94 189 ASN A N 1
ATOM 1508 C CA . ASN A 1 189 ? 17.849 -9.519 12.156 1.00 96.94 189 ASN A CA 1
ATOM 1509 C C . ASN A 1 189 ? 18.189 -8.017 12.199 1.00 96.94 189 ASN A C 1
ATOM 1511 O O . ASN A 1 189 ? 17.878 -7.259 11.278 1.00 96.94 189 ASN A O 1
ATOM 1515 N N . ALA A 1 190 ? 18.883 -7.585 13.252 1.00 97.94 190 ALA A N 1
ATOM 1516 C CA . ALA A 1 190 ? 19.258 -6.185 13.454 1.00 97.94 190 ALA A CA 1
ATOM 1517 C C . ALA A 1 190 ? 20.118 -5.586 12.320 1.00 97.94 190 ALA A C 1
ATOM 1519 O O . ALA A 1 190 ? 20.108 -4.367 12.135 1.00 97.94 190 ALA A O 1
ATOM 1520 N N . GLN A 1 191 ? 20.833 -6.408 11.539 1.00 98.25 191 GLN A N 1
ATOM 1521 C CA . GLN A 1 191 ? 21.601 -5.923 10.386 1.00 98.25 191 GLN A CA 1
ATOM 1522 C C . GLN A 1 191 ? 20.692 -5.370 9.285 1.00 98.25 191 GLN A C 1
ATOM 1524 O O . GLN A 1 191 ? 21.020 -4.343 8.694 1.00 98.25 191 GLN A O 1
ATOM 1529 N N . ASP A 1 192 ? 19.534 -5.992 9.048 1.00 98.56 192 ASP A N 1
ATOM 1530 C CA . ASP A 1 192 ? 18.588 -5.532 8.027 1.00 98.56 192 ASP A CA 1
ATOM 1531 C C . ASP A 1 192 ? 17.995 -4.165 8.416 1.00 98.56 192 ASP A C 1
ATOM 1533 O O . ASP A 1 192 ? 17.911 -3.258 7.586 1.00 98.56 192 ASP A O 1
ATOM 1537 N N . LEU A 1 193 ? 17.705 -3.947 9.707 1.00 98.62 193 LEU A N 1
ATOM 1538 C CA . LEU A 1 193 ? 17.305 -2.626 10.208 1.00 98.62 193 LEU A CA 1
ATOM 1539 C C . LEU A 1 193 ? 18.416 -1.577 10.032 1.00 98.62 193 LEU A C 1
ATOM 1541 O O . LEU A 1 193 ? 18.128 -0.426 9.699 1.00 98.62 193 LEU A O 1
ATOM 1545 N N . GLN A 1 194 ? 19.680 -1.944 10.258 1.00 98.75 194 GLN A N 1
ATOM 1546 C CA . GLN A 1 194 ? 20.794 -1.013 10.069 1.00 98.75 194 GLN A CA 1
ATOM 1547 C C . GLN A 1 194 ? 20.986 -0.644 8.592 1.00 98.75 194 GLN A C 1
ATOM 1549 O O . GLN A 1 194 ? 21.215 0.526 8.288 1.00 98.75 194 GLN A O 1
ATOM 1554 N N . ILE A 1 195 ? 20.833 -1.606 7.677 1.00 98.81 195 ILE A N 1
ATOM 1555 C CA . ILE A 1 195 ? 20.844 -1.355 6.229 1.00 98.81 195 ILE A CA 1
ATOM 1556 C C . ILE A 1 195 ? 19.748 -0.347 5.862 1.00 98.81 195 ILE A C 1
ATOM 1558 O O . ILE A 1 195 ? 20.040 0.659 5.217 1.00 98.81 195 ILE A O 1
ATOM 1562 N N . ALA A 1 196 ? 18.520 -0.544 6.352 1.00 98.88 196 ALA A N 1
ATOM 1563 C CA . ALA A 1 196 ? 17.416 0.383 6.103 1.00 98.88 196 ALA A CA 1
ATOM 1564 C C . ALA A 1 196 ? 17.714 1.815 6.583 1.00 98.88 196 ALA A C 1
ATOM 1566 O O . ALA A 1 196 ? 17.453 2.775 5.861 1.00 98.88 196 ALA A O 1
ATOM 1567 N N . LYS A 1 197 ? 18.300 1.975 7.780 1.00 98.94 197 LYS A N 1
ATOM 1568 C CA . LYS A 1 197 ? 18.692 3.291 8.324 1.00 98.94 197 LYS A CA 1
ATOM 1569 C C . LYS A 1 197 ? 19.766 3.985 7.480 1.00 98.94 197 LYS A C 1
ATOM 1571 O O . LYS A 1 197 ? 19.717 5.206 7.316 1.00 98.94 197 LYS A O 1
ATOM 1576 N N . ASN A 1 198 ? 20.717 3.223 6.942 1.00 98.88 198 ASN A N 1
ATOM 1577 C CA . ASN A 1 198 ? 21.769 3.752 6.075 1.00 98.88 198 ASN A CA 1
ATOM 1578 C C . ASN A 1 198 ? 21.175 4.261 4.750 1.00 98.88 198 ASN A C 1
ATOM 1580 O O . ASN A 1 198 ? 21.353 5.433 4.414 1.00 98.88 198 ASN A O 1
ATOM 1584 N N . ILE A 1 199 ? 20.376 3.425 4.072 1.00 98.88 199 ILE A N 1
ATOM 1585 C CA . ILE A 1 199 ? 19.690 3.785 2.818 1.00 98.88 199 ILE A CA 1
ATOM 1586 C C . ILE A 1 199 ? 18.789 5.007 3.026 1.00 98.88 199 ILE A C 1
ATOM 1588 O O . ILE A 1 199 ? 18.847 5.962 2.255 1.00 98.88 199 ILE A O 1
ATOM 1592 N N . TYR A 1 200 ? 18.007 5.022 4.110 1.00 98.94 200 TYR A N 1
ATOM 1593 C CA . TYR A 1 200 ? 17.173 6.160 4.489 1.00 98.94 200 TYR A CA 1
ATOM 1594 C C . TYR A 1 200 ? 17.973 7.455 4.622 1.00 98.94 200 TYR A C 1
ATOM 1596 O O . TYR A 1 200 ? 17.590 8.484 4.066 1.00 98.94 200 TYR A O 1
ATOM 1604 N N . THR A 1 201 ? 19.087 7.409 5.357 1.00 98.88 201 THR A N 1
ATOM 1605 C CA . THR A 1 201 ? 19.921 8.591 5.598 1.00 98.88 201 THR A CA 1
ATOM 1606 C C . THR A 1 201 ? 20.472 9.133 4.285 1.00 98.88 201 THR A C 1
ATOM 1608 O O . THR A 1 201 ? 20.440 10.343 4.055 1.00 98.88 201 THR A O 1
ATOM 1611 N N . TRP A 1 202 ? 20.929 8.249 3.396 1.00 98.81 202 TRP A N 1
ATOM 1612 C CA . TRP A 1 202 ? 21.377 8.640 2.065 1.00 98.81 202 TRP A CA 1
ATOM 1613 C C . TRP A 1 202 ? 20.243 9.255 1.236 1.00 98.81 202 TRP A C 1
ATOM 1615 O O . TRP A 1 202 ? 20.375 10.386 0.765 1.00 98.81 202 TRP A O 1
ATOM 1625 N N . GLN A 1 203 ? 19.105 8.567 1.110 1.00 98.88 203 GLN A N 1
ATOM 1626 C CA . GLN A 1 203 ? 17.998 9.020 0.269 1.00 98.88 203 GLN A CA 1
ATOM 1627 C C . GLN A 1 203 ? 17.424 10.353 0.763 1.00 98.88 203 GLN A C 1
ATOM 1629 O O . GLN A 1 203 ? 17.198 11.244 -0.056 1.00 98.88 203 GLN A O 1
ATOM 1634 N N . LYS A 1 204 ?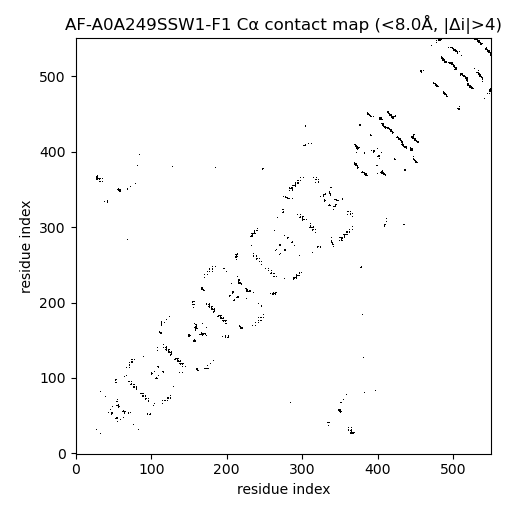 17.284 10.545 2.085 1.00 98.88 204 LYS A N 1
ATOM 1635 C CA . LYS A 1 204 ? 16.869 11.826 2.682 1.00 98.88 204 LYS A CA 1
ATOM 1636 C C . LYS A 1 204 ? 17.770 12.981 2.251 1.00 98.88 204 LYS A C 1
ATOM 1638 O O . LYS A 1 204 ? 17.281 14.067 1.964 1.00 98.88 204 LYS A O 1
ATOM 1643 N N . ASN A 1 205 ? 19.080 12.751 2.236 1.00 98.62 205 ASN A N 1
ATOM 1644 C CA . ASN A 1 205 ? 20.065 13.795 1.970 1.00 98.62 205 ASN A CA 1
ATOM 1645 C C . ASN A 1 205 ? 20.265 14.065 0.471 1.00 98.62 205 ASN A C 1
ATOM 1647 O O . ASN A 1 205 ? 20.655 15.172 0.106 1.00 98.62 205 ASN A O 1
ATOM 1651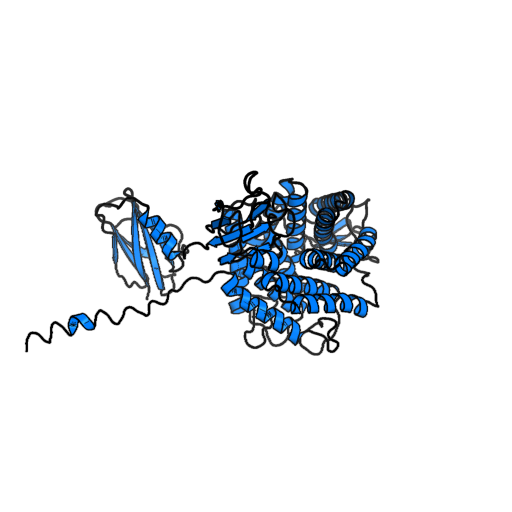 N N . VAL A 1 206 ? 20.030 13.069 -0.388 1.00 98.56 206 VAL A N 1
ATOM 1652 C CA . VAL A 1 206 ? 20.381 13.134 -1.818 1.00 98.56 206 VAL A CA 1
ATOM 1653 C C . VAL A 1 206 ? 19.163 13.292 -2.726 1.00 98.56 206 VAL A C 1
ATOM 1655 O O . VAL A 1 206 ? 19.243 14.005 -3.729 1.00 98.56 206 VAL A O 1
ATOM 1658 N N . LEU A 1 207 ? 18.044 12.646 -2.390 1.00 98.88 207 LEU A N 1
ATOM 1659 C CA . LEU A 1 207 ? 16.871 12.513 -3.261 1.00 98.88 207 LEU A CA 1
ATOM 1660 C C . LEU A 1 207 ? 15.590 13.123 -2.681 1.00 98.88 207 LEU A C 1
ATOM 1662 O O . LEU A 1 207 ? 14.573 13.123 -3.364 1.00 98.88 207 LEU A O 1
ATOM 1666 N N . VAL A 1 208 ? 15.598 13.648 -1.457 1.00 98.88 208 VAL A N 1
ATOM 1667 C CA . VAL A 1 208 ? 14.416 14.290 -0.866 1.00 98.88 208 VAL A CA 1
ATOM 1668 C C . VAL A 1 208 ? 14.639 15.790 -0.775 1.00 98.88 208 VAL A C 1
ATOM 1670 O O . VAL A 1 208 ? 15.633 16.254 -0.221 1.00 98.88 208 VAL A O 1
ATOM 1673 N N . ASP A 1 209 ? 13.691 16.561 -1.300 1.00 98.75 209 ASP A N 1
ATOM 1674 C CA . ASP A 1 209 ? 13.688 18.012 -1.187 1.00 98.75 209 ASP A CA 1
ATOM 1675 C C . ASP A 1 209 ? 13.552 18.408 0.298 1.00 98.75 209 ASP A C 1
ATOM 1677 O O . ASP A 1 209 ? 12.497 18.190 0.912 1.00 98.75 209 ASP A O 1
ATOM 1681 N N . PRO A 1 210 ? 14.586 19.026 0.903 1.00 98.06 210 PRO A N 1
ATOM 1682 C CA . PRO A 1 210 ? 14.575 19.357 2.320 1.00 98.06 210 PRO A CA 1
ATOM 1683 C C . PRO A 1 210 ? 13.588 20.478 2.654 1.00 98.06 210 PRO A C 1
ATOM 1685 O O . PRO A 1 210 ? 13.332 20.714 3.834 1.00 98.06 210 PRO A O 1
ATOM 1688 N N . VAL A 1 211 ? 13.010 21.172 1.671 1.00 97.94 211 VAL A N 1
ATOM 1689 C CA . VAL A 1 211 ? 12.033 22.242 1.895 1.00 97.94 211 VAL A CA 1
ATOM 1690 C C . VAL A 1 211 ? 10.635 21.659 2.040 1.00 97.94 211 VAL A C 1
ATOM 1692 O O . VAL A 1 211 ? 9.997 21.851 3.074 1.00 97.94 211 VAL A O 1
ATOM 1695 N N . ASN A 1 212 ? 10.169 20.909 1.043 1.00 97.25 212 ASN A N 1
ATOM 1696 C CA . ASN A 1 212 ? 8.772 20.469 0.961 1.00 97.25 212 ASN A CA 1
ATOM 1697 C C . ASN A 1 212 ? 8.581 18.949 1.124 1.00 97.25 212 ASN A C 1
ATOM 1699 O O . ASN A 1 212 ? 7.466 18.537 1.408 1.00 97.25 212 ASN A O 1
ATOM 1703 N N . GLY A 1 213 ? 9.631 18.127 1.024 1.00 98.50 213 GLY A N 1
ATOM 1704 C CA . GLY A 1 213 ? 9.532 16.665 1.098 1.00 98.50 213 GLY A CA 1
ATOM 1705 C C . GLY A 1 213 ? 9.197 15.969 -0.227 1.00 98.50 213 GLY A C 1
ATOM 1706 O O . GLY A 1 213 ? 8.871 14.788 -0.218 1.00 98.50 213 GLY A O 1
ATOM 1707 N N . ALA A 1 214 ? 9.256 16.658 -1.369 1.00 98.62 214 ALA A N 1
ATOM 1708 C CA . ALA A 1 214 ? 9.186 16.016 -2.679 1.00 98.62 214 ALA A CA 1
ATOM 1709 C C . ALA A 1 214 ? 10.351 15.033 -2.865 1.00 98.62 214 ALA A C 1
ATOM 1711 O O . ALA A 1 214 ? 11.447 15.269 -2.365 1.00 98.62 214 ALA A O 1
ATOM 1712 N N . VAL A 1 215 ? 10.130 13.955 -3.616 1.00 98.94 215 VAL A N 1
ATOM 1713 C CA . VAL A 1 215 ? 11.154 12.930 -3.856 1.00 98.94 215 VAL A CA 1
ATOM 1714 C C . VAL A 1 215 ? 11.602 12.992 -5.311 1.00 98.94 215 VAL A C 1
ATOM 1716 O O . VAL A 1 215 ? 10.812 12.746 -6.224 1.00 98.94 215 VAL A O 1
ATOM 1719 N N . TRP A 1 216 ? 12.861 13.365 -5.508 1.00 98.88 216 TRP A N 1
ATOM 1720 C CA . TRP A 1 216 ? 13.565 13.379 -6.784 1.00 98.88 216 TRP A CA 1
ATOM 1721 C C . TRP A 1 216 ? 13.903 11.956 -7.231 1.00 98.88 216 TRP A C 1
ATOM 1723 O O . TRP A 1 216 ? 14.039 11.046 -6.414 1.00 98.88 216 TRP A O 1
ATOM 1733 N N . ASP A 1 217 ? 14.016 11.761 -8.539 1.00 98.69 217 ASP A N 1
ATOM 1734 C CA . ASP A 1 217 ? 14.042 10.421 -9.121 1.00 98.69 217 ASP A CA 1
ATOM 1735 C C . ASP A 1 217 ? 15.370 9.681 -8.932 1.00 98.69 217 ASP A C 1
ATOM 1737 O O . ASP A 1 217 ? 15.385 8.521 -8.518 1.00 98.69 217 ASP A O 1
ATOM 1741 N N . SER A 1 218 ? 16.489 10.337 -9.233 1.00 98.44 218 SER A N 1
ATOM 1742 C CA . SER A 1 218 ? 17.774 9.648 -9.330 1.00 98.44 218 SER A CA 1
ATOM 1743 C C . SER A 1 218 ? 18.975 10.549 -9.090 1.00 98.44 218 SER A C 1
ATOM 1745 O O . SER A 1 218 ? 18.913 11.770 -9.241 1.00 98.44 218 SER A O 1
ATOM 1747 N N . TYR A 1 219 ? 20.076 9.915 -8.704 1.00 98.56 219 TYR A N 1
ATOM 1748 C CA . TYR A 1 219 ? 21.398 10.488 -8.530 1.00 98.56 219 TYR A CA 1
ATOM 1749 C C . TYR A 1 219 ? 22.391 9.751 -9.429 1.00 98.56 219 TYR A C 1
ATOM 1751 O O . TYR A 1 219 ? 22.489 8.523 -9.382 1.00 98.56 219 TYR A O 1
ATOM 1759 N N . ASN A 1 220 ? 23.148 10.506 -10.222 1.00 98.00 220 ASN A N 1
ATOM 1760 C CA . ASN A 1 220 ? 24.207 9.980 -11.073 1.00 98.00 220 ASN A CA 1
ATOM 1761 C C . ASN A 1 220 ? 25.570 10.247 -10.427 1.00 98.00 220 ASN A C 1
ATOM 1763 O O . ASN A 1 220 ? 26.043 11.380 -10.381 1.00 98.00 220 ASN A O 1
ATOM 1767 N N . ALA A 1 221 ? 26.235 9.196 -9.956 1.00 96.50 221 ALA A N 1
ATOM 1768 C CA . ALA A 1 221 ? 27.528 9.283 -9.287 1.00 96.50 221 ALA A CA 1
ATOM 1769 C C . ALA A 1 221 ? 28.698 9.624 -10.224 1.00 96.50 221 ALA A C 1
ATOM 1771 O O . ALA A 1 221 ? 29.765 9.988 -9.731 1.00 96.50 221 ALA A O 1
ATOM 1772 N N . ASN A 1 222 ? 28.511 9.523 -11.545 1.00 95.31 222 ASN A N 1
ATOM 1773 C CA . ASN A 1 222 ? 29.519 9.918 -12.530 1.00 95.31 222 ASN A CA 1
ATOM 1774 C C . ASN A 1 222 ? 29.534 11.439 -12.741 1.00 95.31 222 ASN A C 1
ATOM 1776 O O . ASN A 1 222 ? 30.595 12.011 -12.975 1.00 95.31 222 ASN A O 1
ATOM 1780 N N . THR A 1 223 ? 28.375 12.100 -12.631 1.00 96.50 223 THR A N 1
ATOM 1781 C CA . THR A 1 223 ? 28.251 13.565 -12.762 1.00 96.50 223 THR A CA 1
ATOM 1782 C C . THR A 1 223 ? 28.077 14.281 -11.420 1.00 96.50 223 THR A C 1
ATOM 1784 O O . THR A 1 223 ? 28.268 15.490 -11.340 1.00 96.50 223 THR A O 1
ATOM 1787 N N . ASN A 1 224 ? 27.781 13.538 -10.349 1.00 95.56 224 ASN A N 1
ATOM 1788 C CA . ASN A 1 224 ? 27.360 14.038 -9.037 1.00 95.56 224 ASN A CA 1
ATOM 1789 C C . ASN A 1 224 ? 26.103 14.922 -9.096 1.00 95.56 224 ASN A C 1
ATOM 1791 O O . ASN A 1 224 ? 25.968 15.885 -8.339 1.00 95.56 224 ASN A O 1
ATOM 1795 N N . GLU A 1 225 ? 25.171 14.588 -9.988 1.00 97.50 225 GLU A N 1
ATOM 1796 C CA . GLU A 1 225 ? 23.932 15.339 -10.183 1.00 97.50 225 GLU A CA 1
ATOM 1797 C C . GLU A 1 225 ? 22.707 14.537 -9.749 1.00 97.50 225 GLU A C 1
ATOM 1799 O O . GLU A 1 225 ? 22.584 13.344 -10.031 1.00 97.50 225 GLU A O 1
ATOM 1804 N N . THR A 1 226 ? 21.765 15.228 -9.107 1.00 98.44 226 THR A N 1
ATOM 180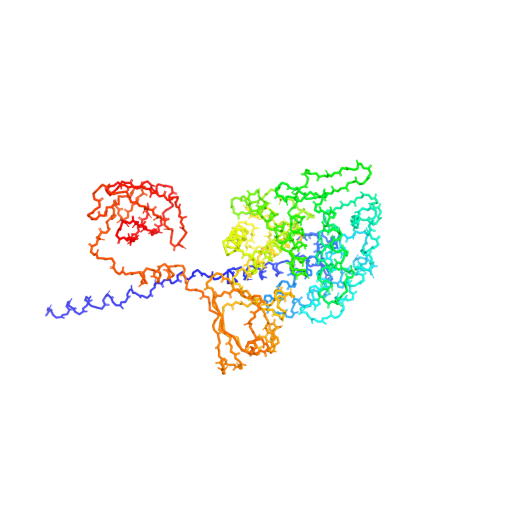5 C CA . THR A 1 226 ? 20.428 14.706 -8.813 1.00 98.44 226 THR A CA 1
ATOM 1806 C C . THR A 1 226 ? 19.433 15.195 -9.865 1.00 98.44 226 THR A C 1
ATOM 1808 O O . THR A 1 226 ? 19.312 16.403 -10.088 1.00 98.44 226 THR A O 1
ATOM 1811 N N . ASN A 1 227 ? 18.652 14.289 -10.458 1.00 98.25 227 ASN A N 1
ATOM 1812 C CA . ASN A 1 227 ? 17.548 14.634 -11.350 1.00 98.25 227 ASN A CA 1
ATOM 1813 C C . ASN A 1 227 ? 16.336 15.137 -10.552 1.00 98.25 227 ASN A C 1
ATOM 1815 O O . ASN A 1 227 ? 15.470 14.369 -10.134 1.00 98.25 227 ASN A O 1
ATOM 1819 N N . LYS A 1 228 ? 16.264 16.457 -10.369 1.00 97.75 228 LYS A N 1
ATOM 1820 C CA . LYS A 1 228 ? 15.178 17.124 -9.630 1.00 97.75 228 LYS A CA 1
ATOM 1821 C C . LYS A 1 228 ? 13.931 17.400 -10.473 1.00 97.75 228 LYS A C 1
ATOM 1823 O O . LYS A 1 228 ? 12.888 17.745 -9.922 1.00 97.75 228 LYS A O 1
ATOM 1828 N N . SER A 1 229 ? 14.036 17.277 -11.796 1.00 96.38 229 SER A N 1
ATOM 1829 C CA . SER A 1 229 ? 12.942 17.557 -12.735 1.00 96.38 229 SER A CA 1
ATOM 1830 C C . SER A 1 229 ? 11.901 16.441 -12.751 1.00 96.38 229 SER A C 1
ATOM 1832 O O . SER A 1 229 ? 10.738 16.681 -13.076 1.00 96.38 229 SER A O 1
ATOM 1834 N N . TRP A 1 230 ? 12.311 15.219 -12.413 1.00 97.56 230 TRP A N 1
ATOM 1835 C CA . TRP A 1 230 ? 11.430 14.062 -12.328 1.00 97.56 230 TRP A CA 1
ATOM 1836 C C . TRP A 1 230 ? 11.018 13.824 -10.879 1.00 97.56 230 TRP A C 1
ATOM 1838 O O . TRP A 1 230 ? 11.835 13.511 -10.017 1.00 97.56 230 TRP A O 1
ATOM 1848 N N . ILE A 1 231 ? 9.723 14.004 -10.627 1.00 98.38 231 ILE A N 1
ATOM 1849 C CA . ILE A 1 231 ? 9.075 13.728 -9.347 1.00 98.38 231 ILE A CA 1
ATOM 1850 C C . ILE A 1 231 ? 7.854 12.880 -9.664 1.00 98.38 231 ILE A C 1
ATOM 1852 O O . ILE A 1 231 ? 6.872 13.389 -10.210 1.00 98.38 231 ILE A O 1
ATOM 1856 N N . PHE A 1 232 ? 7.936 11.603 -9.315 1.00 98.56 232 PHE A N 1
ATOM 1857 C CA . PHE A 1 232 ? 6.894 10.626 -9.590 1.00 98.56 232 PHE A CA 1
ATOM 1858 C C . PHE A 1 232 ? 6.205 10.175 -8.308 1.00 98.56 232 PHE A C 1
ATOM 1860 O O . PHE A 1 232 ? 6.824 10.063 -7.245 1.00 98.56 232 PHE A O 1
ATOM 1867 N N . SER A 1 233 ? 4.918 9.870 -8.422 1.00 98.81 233 SER A N 1
ATOM 1868 C CA . SER A 1 233 ? 4.064 9.494 -7.302 1.00 98.81 233 SER A CA 1
ATOM 1869 C C . SER A 1 233 ? 4.596 8.289 -6.530 1.00 98.81 233 SER A C 1
ATOM 1871 O O . SER A 1 233 ? 4.588 8.309 -5.301 1.00 98.81 233 SER A O 1
ATOM 1873 N N . TYR A 1 234 ? 5.131 7.272 -7.207 1.00 98.75 234 TYR A N 1
ATOM 1874 C CA . TYR A 1 234 ? 5.663 6.084 -6.535 1.00 98.75 234 TYR A CA 1
ATOM 1875 C C . TYR A 1 234 ? 6.909 6.341 -5.685 1.00 98.75 234 TYR A C 1
ATOM 1877 O O . TYR A 1 234 ? 6.979 5.796 -4.588 1.00 98.75 234 TYR A O 1
ATOM 1885 N N . ASN A 1 235 ? 7.826 7.215 -6.117 1.00 98.94 235 ASN A N 1
ATOM 1886 C CA . ASN A 1 235 ? 8.994 7.614 -5.323 1.00 98.94 235 ASN A CA 1
ATOM 1887 C C . ASN A 1 235 ? 8.550 8.336 -4.040 1.00 98.94 235 ASN A C 1
ATOM 1889 O O . ASN A 1 235 ? 9.055 8.067 -2.950 1.00 98.94 235 ASN A O 1
ATOM 1893 N N . VAL A 1 236 ? 7.539 9.206 -4.155 1.00 98.94 236 VAL A N 1
ATOM 1894 C CA . VAL A 1 236 ? 6.881 9.851 -3.005 1.00 98.94 236 VAL A CA 1
ATOM 1895 C C . VAL A 1 236 ? 6.218 8.805 -2.100 1.00 98.94 236 VAL A C 1
ATOM 1897 O O . VAL A 1 236 ? 6.343 8.861 -0.878 1.00 98.94 236 VAL A O 1
ATOM 1900 N N . GLY A 1 237 ? 5.538 7.823 -2.692 1.00 98.88 237 GLY A N 1
ATOM 1901 C CA . GLY A 1 237 ? 4.872 6.734 -1.986 1.00 98.88 237 GLY A CA 1
ATOM 1902 C C . GLY A 1 237 ? 5.823 5.864 -1.175 1.00 98.88 237 GLY A C 1
ATOM 1903 O O . GLY A 1 237 ? 5.583 5.620 0.005 1.00 98.88 237 GLY A O 1
ATOM 1904 N N . THR A 1 238 ? 6.909 5.399 -1.781 1.00 98.94 238 THR A N 1
ATOM 1905 C CA . THR A 1 238 ? 7.851 4.492 -1.116 1.00 98.94 238 THR A CA 1
ATOM 1906 C C . THR A 1 238 ? 8.703 5.195 -0.084 1.00 98.94 238 THR A C 1
ATOM 1908 O O . THR A 1 238 ? 9.010 4.588 0.936 1.00 98.94 238 THR A O 1
ATOM 1911 N N . TRP A 1 239 ? 8.985 6.487 -0.264 1.00 98.94 239 TRP A N 1
ATOM 1912 C CA . TRP A 1 239 ? 9.557 7.303 0.801 1.00 98.94 239 TRP A CA 1
ATOM 1913 C C . TRP A 1 239 ? 8.615 7.402 2.009 1.00 98.94 239 TRP A C 1
ATOM 1915 O O . TRP A 1 239 ? 9.028 7.109 3.128 1.00 98.94 239 TRP A O 1
ATOM 1925 N N . ILE A 1 240 ? 7.324 7.703 1.795 1.00 98.94 240 ILE A N 1
ATOM 1926 C CA . ILE A 1 240 ? 6.309 7.678 2.868 1.00 98.94 240 ILE A CA 1
ATOM 1927 C C . ILE A 1 240 ? 6.284 6.309 3.562 1.00 98.94 240 ILE A C 1
ATOM 1929 O O . ILE A 1 240 ? 6.282 6.238 4.791 1.00 98.94 240 ILE A O 1
ATOM 1933 N N . GLY A 1 241 ? 6.276 5.228 2.778 1.00 98.75 241 GLY A N 1
ATOM 1934 C CA . GLY A 1 241 ? 6.279 3.861 3.285 1.00 98.75 241 GLY A CA 1
ATOM 1935 C C . GLY A 1 241 ? 7.517 3.547 4.122 1.00 98.75 241 GLY A C 1
ATOM 1936 O O . GLY A 1 241 ? 7.379 3.091 5.251 1.00 98.75 241 GLY A O 1
ATOM 1937 N N . GLY A 1 242 ? 8.715 3.830 3.610 1.00 98.81 242 GLY A N 1
ATOM 1938 C CA . GLY A 1 242 ? 9.981 3.555 4.291 1.00 98.81 242 GLY A CA 1
ATOM 1939 C C . GLY A 1 242 ? 10.120 4.326 5.603 1.00 98.81 242 GLY A C 1
ATOM 1940 O O . GLY A 1 242 ? 10.464 3.739 6.629 1.00 98.81 242 GLY A O 1
ATOM 1941 N N . CYS A 1 243 ? 9.754 5.612 5.598 1.00 98.94 243 CYS A N 1
ATOM 1942 C CA . CYS A 1 243 ? 9.655 6.433 6.803 1.00 98.94 243 CYS A CA 1
ATOM 1943 C C . CYS A 1 243 ? 8.695 5.819 7.835 1.00 98.94 243 CYS A C 1
ATOM 1945 O O . CYS A 1 243 ? 9.032 5.695 9.011 1.00 98.94 243 CYS A O 1
ATOM 1947 N N . LEU A 1 244 ? 7.498 5.403 7.409 1.00 97.94 244 LEU A N 1
ATOM 1948 C CA . LEU A 1 244 ? 6.511 4.815 8.315 1.00 97.94 244 LEU A CA 1
ATOM 1949 C C . LEU A 1 244 ? 6.992 3.483 8.910 1.00 97.94 244 LEU A C 1
ATOM 1951 O O . LEU A 1 244 ? 6.817 3.252 10.105 1.00 97.94 244 LEU A O 1
ATOM 1955 N N . GLU A 1 245 ? 7.613 2.616 8.110 1.00 97.25 245 GLU A N 1
ATOM 1956 C CA . GLU A 1 245 ? 8.168 1.354 8.608 1.00 97.25 245 GLU A CA 1
ATOM 1957 C C . GLU A 1 245 ? 9.293 1.607 9.628 1.00 97.25 245 GLU A C 1
ATOM 1959 O O . GLU A 1 245 ? 9.292 1.002 10.702 1.00 97.25 245 GLU A O 1
ATOM 1964 N N . LEU A 1 246 ? 10.212 2.543 9.353 1.00 98.38 246 LEU A N 1
ATOM 1965 C CA . LEU A 1 246 ? 11.281 2.918 10.290 1.00 98.38 246 LEU A CA 1
ATOM 1966 C C . LEU A 1 246 ? 10.736 3.511 11.592 1.00 98.38 246 LEU A C 1
ATOM 1968 O O . LEU A 1 246 ? 11.208 3.139 12.669 1.00 98.38 246 LEU A O 1
ATOM 1972 N N . TYR A 1 247 ? 9.715 4.369 11.518 1.00 96.50 247 TYR A N 1
ATOM 1973 C CA . TYR A 1 247 ? 9.009 4.863 12.700 1.00 96.50 247 TYR A CA 1
ATOM 1974 C C . TYR A 1 247 ? 8.469 3.704 13.541 1.00 96.50 247 TYR A C 1
ATOM 1976 O O . TYR A 1 247 ? 8.756 3.618 14.732 1.00 96.50 247 TYR A O 1
ATOM 1984 N N . LYS A 1 248 ? 7.757 2.760 12.918 1.00 91.81 248 LYS A N 1
ATOM 1985 C CA . LYS A 1 248 ? 7.178 1.603 13.617 1.00 91.81 248 LYS A CA 1
ATOM 1986 C C . LYS A 1 248 ? 8.229 0.679 14.227 1.00 91.81 248 LYS A C 1
ATOM 1988 O O . LYS A 1 248 ? 7.990 0.093 15.278 1.00 91.81 248 LYS A O 1
ATOM 1993 N N . ALA A 1 249 ? 9.382 0.534 13.580 1.00 93.81 249 ALA A N 1
ATOM 1994 C CA . ALA A 1 249 ? 10.467 -0.309 14.071 1.00 93.81 249 ALA A CA 1
ATOM 1995 C C . ALA A 1 249 ? 11.277 0.330 15.208 1.00 93.81 249 ALA A C 1
ATOM 1997 O O . ALA A 1 249 ? 11.884 -0.393 15.993 1.00 93.81 249 ALA A O 1
ATOM 1998 N N . THR A 1 250 ? 11.335 1.664 15.278 1.00 94.94 250 THR A N 1
ATOM 1999 C CA . THR A 1 250 ? 12.277 2.375 16.165 1.00 94.94 250 THR A CA 1
ATOM 2000 C C . THR A 1 250 ? 11.614 3.252 17.222 1.00 94.94 250 THR A C 1
ATOM 2002 O O . THR A 1 250 ? 12.248 3.558 18.227 1.00 94.94 250 THR A O 1
ATOM 2005 N N . GLY A 1 251 ? 10.372 3.685 17.000 1.00 92.56 251 GLY A N 1
ATOM 2006 C CA . GLY A 1 251 ? 9.701 4.708 17.803 1.00 92.56 251 GLY A CA 1
ATOM 2007 C C . GLY A 1 251 ? 10.242 6.129 17.597 1.00 92.56 251 GLY A C 1
ATOM 2008 O O . GLY A 1 251 ? 9.766 7.054 18.252 1.00 92.56 251 GLY A O 1
ATOM 2009 N N . ASP A 1 252 ? 11.219 6.334 16.706 1.00 97.06 252 ASP A N 1
ATOM 2010 C CA . ASP A 1 252 ? 11.809 7.651 16.467 1.00 97.06 252 ASP A CA 1
ATOM 2011 C C . ASP A 1 252 ? 10.861 8.522 15.631 1.00 97.06 252 ASP A C 1
ATOM 2013 O O . ASP A 1 252 ? 10.618 8.290 14.444 1.00 97.06 252 ASP A O 1
ATOM 2017 N N . GLN A 1 253 ? 10.332 9.556 16.283 1.00 97.12 253 GLN A N 1
ATOM 2018 C CA . GLN A 1 253 ? 9.341 10.471 15.731 1.00 97.12 253 GLN A CA 1
ATOM 2019 C C . GLN A 1 253 ? 9.831 11.232 14.488 1.00 97.12 253 GLN A C 1
ATOM 2021 O O . GLN A 1 253 ? 9.004 11.695 13.699 1.00 97.12 253 GLN A O 1
ATOM 2026 N N . SER A 1 254 ? 11.146 11.362 14.277 1.00 98.44 254 SER A N 1
ATOM 2027 C CA . SER A 1 254 ? 11.689 12.047 13.099 1.00 98.44 254 SER A CA 1
ATOM 2028 C C . SER A 1 254 ? 11.239 11.386 11.792 1.00 98.44 254 SER A C 1
ATOM 2030 O O . SER A 1 254 ? 10.797 12.092 10.886 1.00 98.44 254 SER A O 1
ATOM 2032 N N . TYR A 1 255 ? 11.208 10.051 11.734 1.00 98.75 255 TYR A N 1
ATOM 2033 C CA . TYR A 1 255 ? 10.739 9.315 10.560 1.00 98.75 255 TYR A CA 1
ATOM 2034 C C . TYR A 1 255 ? 9.266 9.606 10.245 1.00 98.75 255 TYR A C 1
ATOM 2036 O O . TYR A 1 255 ? 8.908 9.862 9.096 1.00 98.75 255 TYR A O 1
ATOM 2044 N N . LEU A 1 256 ? 8.395 9.629 11.262 1.00 98.25 256 LEU A N 1
ATOM 2045 C CA . LEU A 1 256 ? 6.981 9.957 11.057 1.00 98.25 256 LEU A CA 1
ATOM 2046 C C . LEU A 1 256 ? 6.804 11.411 10.598 1.00 98.25 256 LEU A C 1
ATOM 2048 O O . LEU A 1 256 ? 5.968 11.685 9.738 1.00 98.25 256 LEU A O 1
ATOM 2052 N N . ASN A 1 257 ? 7.616 12.337 11.111 1.00 98.69 257 ASN A N 1
ATOM 2053 C CA . ASN A 1 257 ? 7.596 13.730 10.666 1.00 98.69 257 ASN A CA 1
ATOM 2054 C C . ASN A 1 257 ? 7.994 13.860 9.185 1.00 98.69 257 ASN A C 1
ATOM 2056 O O . ASN A 1 257 ? 7.359 14.617 8.450 1.00 98.69 257 ASN A O 1
ATOM 2060 N N . ASP A 1 258 ? 8.989 13.098 8.722 1.00 98.94 258 ASP A N 1
ATOM 2061 C CA . ASP A 1 258 ? 9.403 13.083 7.313 1.00 98.94 258 ASP A CA 1
ATOM 2062 C C . ASP A 1 258 ? 8.339 12.443 6.398 1.00 98.94 258 ASP A C 1
ATOM 2064 O O . ASP A 1 258 ? 8.073 12.953 5.300 1.00 98.94 258 ASP A O 1
ATOM 2068 N N . ALA A 1 259 ? 7.652 11.392 6.867 1.00 98.88 259 ALA A N 1
ATOM 2069 C CA . ALA A 1 259 ? 6.487 10.828 6.178 1.00 98.88 259 ALA A CA 1
ATOM 2070 C C . ALA A 1 259 ? 5.359 11.865 6.037 1.00 98.88 259 ALA A C 1
ATOM 2072 O O . ALA A 1 259 ? 4.811 12.045 4.948 1.00 98.88 259 ALA A O 1
ATOM 2073 N N . VAL A 1 260 ? 5.033 12.582 7.121 1.00 98.88 260 VAL A N 1
ATOM 2074 C CA . VAL A 1 260 ? 3.997 13.629 7.141 1.00 98.88 260 VAL A CA 1
ATOM 2075 C C . VAL A 1 260 ? 4.355 14.783 6.215 1.00 98.88 260 VAL A C 1
ATOM 2077 O O . VAL A 1 260 ? 3.503 15.212 5.445 1.00 98.88 260 VAL A O 1
ATOM 2080 N N . LYS A 1 261 ? 5.605 15.252 6.229 1.00 98.88 261 LYS A N 1
ATOM 2081 C CA . LYS A 1 261 ? 6.068 16.326 5.342 1.00 98.88 261 LYS A CA 1
ATOM 2082 C C . LYS A 1 261 ? 5.872 15.972 3.866 1.00 98.88 261 LYS A C 1
ATOM 2084 O O . LYS A 1 261 ? 5.325 16.758 3.098 1.00 98.88 261 LYS A O 1
ATOM 2089 N N . THR A 1 262 ? 6.253 14.754 3.498 1.00 98.94 262 THR A N 1
ATOM 2090 C CA . THR A 1 262 ? 6.118 14.226 2.134 1.00 98.94 262 THR A CA 1
ATOM 2091 C C . THR A 1 262 ? 4.651 14.037 1.731 1.00 98.94 262 THR A C 1
ATOM 2093 O O . THR A 1 262 ? 4.245 14.368 0.615 1.00 98.94 262 THR A O 1
ATOM 2096 N N . ALA A 1 263 ? 3.824 13.534 2.648 1.00 98.88 263 ALA A N 1
ATOM 2097 C CA . ALA A 1 263 ? 2.387 13.401 2.441 1.00 98.88 263 ALA A CA 1
ATOM 2098 C C . ALA A 1 263 ? 1.701 14.767 2.270 1.00 98.88 263 ALA A C 1
ATOM 2100 O O . ALA A 1 263 ? 0.839 14.914 1.403 1.00 98.88 263 ALA A O 1
ATOM 2101 N N . ASP A 1 264 ? 2.131 15.780 3.024 1.00 98.69 264 ASP A N 1
ATOM 2102 C CA . ASP A 1 264 ? 1.652 17.155 2.891 1.00 98.69 264 ASP A CA 1
ATOM 2103 C C . ASP A 1 264 ? 2.048 17.778 1.558 1.00 98.69 264 ASP A C 1
ATOM 2105 O O . ASP A 1 264 ? 1.215 18.433 0.930 1.00 98.69 264 ASP A O 1
ATOM 2109 N N . TYR A 1 265 ? 3.257 17.519 1.057 1.00 98.75 265 TYR A N 1
ATOM 2110 C CA . TYR A 1 265 ? 3.611 17.874 -0.316 1.00 98.75 265 TYR A CA 1
ATOM 2111 C C . TYR A 1 265 ? 2.625 17.279 -1.329 1.00 98.75 265 TYR A C 1
ATOM 2113 O O . TYR A 1 265 ? 2.104 18.009 -2.179 1.00 98.75 265 TYR A O 1
ATOM 2121 N N . ALA A 1 266 ? 2.322 15.981 -1.224 1.00 98.62 266 ALA A N 1
ATOM 2122 C CA . ALA A 1 266 ? 1.409 15.317 -2.150 1.00 98.62 266 ALA A CA 1
ATOM 2123 C C . ALA A 1 266 ? -0.014 15.898 -2.072 1.00 98.62 266 ALA A C 1
ATOM 2125 O O . ALA A 1 266 ? -0.603 16.228 -3.101 1.00 98.62 266 ALA A O 1
ATOM 2126 N N . VAL A 1 267 ? -0.561 16.085 -0.867 1.00 98.31 267 VAL A N 1
ATOM 2127 C CA . VAL A 1 267 ? -1.903 16.662 -0.671 1.00 98.31 267 VAL A CA 1
ATOM 2128 C C . VAL A 1 267 ? -1.975 18.105 -1.167 1.00 98.31 267 VAL A C 1
ATOM 2130 O O . VAL A 1 267 ? -2.948 18.473 -1.818 1.00 98.31 267 VAL A O 1
ATOM 2133 N N . ASN A 1 268 ? -0.955 18.921 -0.900 1.00 97.31 268 ASN A N 1
ATOM 2134 C CA . ASN A 1 268 ? -1.000 20.349 -1.211 1.00 97.31 268 ASN A CA 1
ATOM 2135 C C . ASN A 1 268 ? -0.694 20.660 -2.680 1.00 97.31 268 ASN A C 1
ATOM 2137 O O . ASN A 1 268 ? -1.176 21.663 -3.199 1.00 97.31 268 ASN A O 1
ATOM 2141 N N . THR A 1 269 ? 0.120 19.839 -3.349 1.00 96.94 269 THR A N 1
ATOM 2142 C CA . THR A 1 269 ? 0.635 20.164 -4.694 1.00 96.94 269 THR A CA 1
ATOM 2143 C C . THR A 1 269 ? 0.223 19.170 -5.773 1.00 96.94 269 THR A C 1
ATOM 2145 O O . THR A 1 269 ? 0.296 19.493 -6.959 1.00 96.94 269 THR A O 1
ATOM 2148 N N . ARG A 1 270 ? -0.221 17.966 -5.389 1.00 97.62 270 ARG A N 1
ATOM 2149 C CA . ARG A 1 270 ? -0.526 16.863 -6.315 1.00 97.62 270 ARG A CA 1
ATOM 2150 C C . ARG A 1 270 ? -1.962 16.364 -6.221 1.00 97.62 270 ARG A C 1
ATOM 2152 O O . ARG A 1 270 ? -2.288 15.400 -6.900 1.00 97.62 270 ARG A O 1
ATOM 2159 N N . LEU A 1 271 ? -2.830 17.016 -5.446 1.00 95.94 271 LEU A N 1
ATOM 2160 C CA . LEU A 1 271 ? -4.267 16.738 -5.391 1.00 95.94 271 LEU A CA 1
ATOM 2161 C C . LEU A 1 271 ? -5.044 17.803 -6.181 1.00 95.94 271 LEU A C 1
ATOM 2163 O O . LEU A 1 271 ? -5.505 18.800 -5.628 1.00 95.94 271 LEU A O 1
ATOM 2167 N N . ALA A 1 272 ? -5.200 17.600 -7.487 1.00 92.69 272 ALA A N 1
ATOM 2168 C CA . ALA A 1 272 ? -5.924 18.530 -8.350 1.00 92.69 272 ALA A CA 1
ATOM 2169 C C . ALA A 1 272 ? -7.396 18.113 -8.459 1.00 92.69 272 ALA A C 1
ATOM 2171 O O . ALA A 1 272 ? -7.700 16.974 -8.807 1.00 92.69 272 ALA A O 1
ATOM 2172 N N . ASN A 1 273 ? -8.325 19.025 -8.152 1.00 88.56 273 ASN A N 1
ATOM 2173 C CA . ASN A 1 273 ? -9.774 18.767 -8.198 1.00 88.56 273 ASN A CA 1
ATOM 2174 C C . ASN A 1 273 ? -10.199 17.504 -7.419 1.00 88.56 273 ASN A C 1
ATOM 2176 O O . ASN A 1 273 ? -11.119 16.789 -7.813 1.00 88.56 273 ASN A O 1
ATOM 2180 N N . GLY A 1 274 ? -9.510 17.227 -6.308 1.00 91.38 274 GLY A N 1
ATOM 2181 C CA . GLY A 1 274 ? -9.769 16.063 -5.463 1.00 91.38 274 GLY A CA 1
ATOM 2182 C C . GLY A 1 274 ? -9.177 14.746 -5.971 1.00 91.38 274 GLY A C 1
ATOM 2183 O O . GLY A 1 274 ? -9.454 13.725 -5.351 1.00 91.38 274 GLY A O 1
ATOM 2184 N N . VAL A 1 275 ? -8.369 14.742 -7.036 1.00 96.06 275 VAL A N 1
ATOM 2185 C CA . VAL A 1 275 ? -7.737 13.537 -7.595 1.00 96.06 275 VAL A CA 1
ATOM 2186 C C . VAL A 1 275 ? -6.218 13.678 -7.581 1.00 96.06 275 VAL A C 1
ATOM 2188 O O . VAL A 1 275 ? -5.662 14.688 -8.014 1.00 96.06 275 VAL A O 1
ATOM 2191 N N . PHE A 1 276 ? -5.539 12.663 -7.055 1.00 98.00 276 PHE A N 1
ATOM 2192 C CA . PHE A 1 276 ? -4.084 12.642 -6.996 1.00 98.00 276 PHE A CA 1
ATOM 2193 C C . PHE A 1 276 ? -3.439 12.469 -8.380 1.00 98.00 276 PHE A C 1
ATOM 2195 O O . PHE A 1 276 ? -3.868 11.631 -9.173 1.00 98.00 276 PHE A O 1
ATOM 2202 N N . TRP A 1 277 ? -2.364 13.223 -8.626 1.00 97.12 277 TRP A N 1
ATOM 2203 C CA . TRP A 1 277 ? -1.429 13.053 -9.743 1.00 97.12 277 TRP A CA 1
ATOM 2204 C C . TRP A 1 277 ? -2.102 13.017 -11.124 1.00 97.12 277 TRP A C 1
ATOM 2206 O O . TRP A 1 277 ? -1.749 12.214 -11.985 1.00 97.12 277 TRP A O 1
ATOM 2216 N N . THR A 1 278 ? -3.064 13.913 -11.372 1.00 93.81 278 THR A N 1
ATOM 2217 C CA . THR A 1 278 ? -3.776 14.003 -12.665 1.00 93.81 278 THR A CA 1
ATOM 2218 C C . THR A 1 278 ? -2.864 14.329 -13.851 1.00 93.81 278 THR A C 1
ATOM 2220 O O . THR A 1 278 ? -3.270 14.169 -14.997 1.00 93.81 278 THR A O 1
ATOM 2223 N N . ASN A 1 279 ? -1.640 14.796 -13.593 1.00 90.94 279 ASN A N 1
ATOM 2224 C CA . ASN A 1 279 ? -0.604 15.036 -14.595 1.00 90.94 279 ASN A CA 1
ATOM 2225 C C . ASN A 1 279 ? 0.185 13.766 -14.974 1.00 90.94 279 ASN A C 1
ATOM 2227 O O . ASN A 1 279 ? 0.846 13.759 -16.009 1.00 90.94 279 ASN A O 1
ATOM 2231 N N . GLU A 1 280 ? 0.107 12.690 -14.187 1.00 93.62 280 GLU A N 1
ATOM 2232 C CA . GLU A 1 280 ? 0.696 11.389 -14.524 1.00 93.62 280 GLU A CA 1
ATOM 2233 C C . GLU A 1 280 ? -0.267 10.589 -15.404 1.00 93.62 280 GLU A C 1
ATOM 2235 O O . GLU A 1 280 ? -1.010 9.723 -14.937 1.00 93.62 280 GLU A O 1
ATOM 2240 N N . THR A 1 281 ? -0.275 10.921 -16.693 1.00 88.75 281 THR A N 1
ATOM 2241 C CA . THR A 1 281 ? -1.207 10.367 -17.690 1.00 88.75 281 THR A CA 1
ATOM 2242 C C . THR A 1 281 ? -0.603 9.258 -18.560 1.00 88.75 281 THR A C 1
ATOM 2244 O O . THR A 1 281 ? -1.272 8.756 -19.459 1.00 88.75 281 THR A O 1
ATOM 2247 N N . GLY A 1 282 ? 0.648 8.866 -18.297 1.00 82.88 282 GLY A N 1
ATOM 2248 C CA . GLY A 1 282 ? 1.369 7.854 -19.071 1.00 82.88 282 GLY A CA 1
ATOM 2249 C C . GLY A 1 282 ? 0.874 6.421 -18.841 1.00 82.88 282 GLY A C 1
ATOM 2250 O O . GLY A 1 282 ? 0.440 6.072 -17.744 1.00 82.88 282 GLY A O 1
ATOM 2251 N N . ALA A 1 283 ? 0.973 5.603 -19.893 1.00 88.44 283 ALA A N 1
ATOM 2252 C CA . ALA A 1 283 ? 0.874 4.143 -19.841 1.00 88.44 283 ALA A CA 1
ATOM 2253 C C . ALA A 1 283 ? 2.268 3.525 -19.572 1.00 88.44 283 ALA A C 1
ATOM 2255 O O . ALA A 1 283 ? 3.159 4.220 -19.076 1.00 88.44 283 ALA A O 1
ATOM 2256 N N . GLY A 1 284 ? 2.480 2.241 -19.869 1.00 96.19 284 GLY A N 1
ATOM 2257 C CA . GLY A 1 284 ? 3.736 1.559 -19.556 1.00 96.19 284 GLY A CA 1
ATOM 2258 C C . GLY A 1 284 ? 4.010 1.556 -18.053 1.00 96.19 284 GLY A C 1
ATOM 2259 O O . GLY A 1 284 ? 3.085 1.431 -17.249 1.00 96.19 284 GLY A O 1
ATOM 2260 N N . ASP A 1 285 ? 5.267 1.747 -17.663 1.00 97.25 285 ASP A N 1
ATOM 2261 C CA . ASP A 1 285 ? 5.669 1.771 -16.254 1.00 97.25 285 ASP A CA 1
ATOM 2262 C C . ASP A 1 285 ? 4.936 2.848 -15.441 1.00 97.25 285 ASP A C 1
ATOM 2264 O O . ASP A 1 285 ? 4.446 2.589 -14.339 1.00 97.25 285 ASP A O 1
ATOM 2268 N N . GLY A 1 286 ? 4.743 4.028 -16.043 1.00 97.38 286 GLY A N 1
ATOM 2269 C CA . GLY A 1 286 ? 4.042 5.155 -15.424 1.00 97.38 286 GLY A CA 1
ATOM 2270 C C . GLY A 1 286 ? 2.595 4.855 -15.023 1.00 97.38 286 GLY A C 1
ATOM 2271 O O . GLY A 1 286 ? 2.048 5.508 -14.131 1.00 97.38 286 GLY A O 1
ATOM 2272 N N . GLY A 1 287 ? 1.986 3.823 -15.618 1.00 97.56 287 GLY A N 1
ATOM 2273 C CA . GLY A 1 287 ? 0.650 3.358 -15.260 1.00 97.56 287 GLY A CA 1
ATOM 2274 C C . GLY A 1 287 ? 0.546 2.864 -13.815 1.00 97.56 287 GLY A C 1
ATOM 2275 O O . GLY A 1 287 ? -0.514 3.016 -13.210 1.00 97.56 287 GLY A O 1
ATOM 2276 N N . LEU A 1 288 ? 1.630 2.333 -13.235 1.00 98.19 288 LEU A N 1
ATOM 2277 C CA . LEU A 1 288 ? 1.662 1.762 -11.880 1.00 98.19 288 LEU A CA 1
ATOM 2278 C C . LEU A 1 288 ? 1.947 2.782 -10.775 1.00 98.19 288 LEU A C 1
ATOM 2280 O O . LEU A 1 288 ? 1.661 2.520 -9.604 1.00 98.19 288 LEU A O 1
ATOM 2284 N N . PHE A 1 289 ? 2.502 3.945 -11.127 1.00 98.69 289 PHE A N 1
ATOM 2285 C CA . PHE A 1 289 ? 3.110 4.824 -10.132 1.00 98.69 289 PHE A CA 1
ATOM 2286 C C . PHE A 1 289 ? 2.107 5.289 -9.066 1.00 98.69 289 PHE A C 1
ATOM 2288 O O . PHE A 1 289 ? 2.365 5.197 -7.861 1.00 98.69 289 PHE A O 1
ATOM 2295 N N . LYS A 1 290 ? 0.908 5.694 -9.507 1.00 98.31 290 LYS A N 1
ATOM 2296 C CA . LYS A 1 290 ? -0.161 6.152 -8.610 1.00 98.31 290 LYS A CA 1
ATOM 2297 C C . LYS A 1 290 ? -0.654 5.049 -7.679 1.00 98.31 290 LYS A C 1
ATOM 2299 O O . LYS A 1 290 ? -0.954 5.340 -6.525 1.00 98.31 290 LYS A O 1
ATOM 2304 N N . GLY A 1 291 ? -0.729 3.805 -8.152 1.00 98.38 291 GLY A N 1
ATOM 2305 C CA . GLY A 1 291 ? -1.098 2.641 -7.344 1.00 98.38 291 GLY A CA 1
ATOM 2306 C C . GLY A 1 291 ? -0.153 2.437 -6.160 1.00 98.38 291 GLY A C 1
ATOM 2307 O O . GLY A 1 291 ? -0.588 2.295 -5.015 1.00 98.38 291 GLY A O 1
ATOM 2308 N N . ILE A 1 292 ? 1.151 2.514 -6.428 1.00 98.88 292 ILE A N 1
ATOM 2309 C CA . ILE A 1 292 ? 2.196 2.392 -5.406 1.00 98.88 292 ILE A CA 1
ATOM 2310 C C . ILE A 1 292 ? 2.091 3.538 -4.394 1.00 98.88 292 ILE A C 1
ATOM 2312 O O . ILE A 1 292 ? 2.111 3.302 -3.184 1.00 98.88 292 ILE A O 1
ATOM 2316 N N . PHE A 1 293 ? 1.903 4.773 -4.872 1.00 98.88 293 PHE A N 1
ATOM 2317 C CA . PHE A 1 293 ? 1.667 5.931 -4.008 1.00 98.88 293 PHE A CA 1
ATOM 2318 C C . PHE A 1 293 ? 0.497 5.714 -3.047 1.00 98.88 293 PHE A C 1
ATOM 2320 O O . PHE A 1 293 ? 0.659 5.855 -1.832 1.00 98.88 293 PHE A O 1
ATOM 2327 N N . VAL A 1 294 ? -0.679 5.347 -3.570 1.00 98.44 294 VAL A N 1
ATOM 2328 C CA . VAL A 1 294 ? -1.891 5.241 -2.746 1.00 98.44 294 VAL A CA 1
ATOM 2329 C C . VAL A 1 294 ? -1.799 4.118 -1.721 1.00 98.44 294 VAL A C 1
ATOM 2331 O O . VAL A 1 294 ? -2.336 4.284 -0.628 1.00 98.44 294 VAL A O 1
ATOM 2334 N N . ARG A 1 295 ? -1.070 3.025 -2.002 1.00 98.38 295 ARG A N 1
ATOM 2335 C CA . ARG A 1 295 ? -0.819 1.960 -1.017 1.00 98.38 295 ARG A CA 1
ATOM 2336 C C . ARG A 1 295 ? -0.171 2.519 0.248 1.00 98.38 295 ARG A C 1
ATOM 2338 O O . ARG A 1 295 ? -0.698 2.333 1.345 1.00 98.38 295 ARG A O 1
ATOM 2345 N N . TYR A 1 296 ? 0.970 3.188 0.106 1.00 98.75 296 TYR A N 1
ATOM 2346 C CA . TYR A 1 296 ? 1.735 3.668 1.259 1.00 98.75 296 TYR A CA 1
ATOM 2347 C C . TYR A 1 296 ? 1.111 4.916 1.885 1.00 98.75 296 TYR A C 1
ATOM 2349 O O . TYR A 1 296 ? 1.070 5.028 3.111 1.00 98.75 296 TYR A O 1
ATOM 2357 N N . PHE A 1 297 ? 0.520 5.798 1.075 1.00 98.81 297 PHE A N 1
ATOM 2358 C CA . PHE A 1 297 ? -0.245 6.932 1.586 1.00 98.81 297 PHE A CA 1
ATOM 2359 C C . PHE A 1 297 ? -1.455 6.467 2.417 1.00 98.81 297 PHE A C 1
ATOM 2361 O O . PHE A 1 297 ? -1.722 7.038 3.469 1.00 98.81 297 PHE A O 1
ATOM 2368 N N . ALA A 1 298 ? -2.145 5.387 2.028 1.00 97.38 298 ALA A N 1
ATOM 2369 C CA . ALA A 1 298 ? -3.238 4.809 2.816 1.00 97.38 298 ALA A CA 1
ATOM 2370 C C . ALA A 1 298 ? -2.778 4.150 4.120 1.00 97.38 298 ALA A C 1
ATOM 2372 O O . ALA A 1 298 ? -3.530 4.143 5.096 1.00 97.38 298 ALA A O 1
ATOM 2373 N N . LEU A 1 299 ? -1.566 3.589 4.174 1.00 95.44 299 LEU A N 1
ATOM 2374 C CA . LEU A 1 299 ? -0.985 3.123 5.437 1.00 95.44 299 LEU A CA 1
ATOM 2375 C C . LEU A 1 299 ? -0.738 4.303 6.384 1.00 95.44 299 LEU A C 1
ATOM 2377 O O . LEU A 1 299 ? -1.186 4.253 7.526 1.00 95.44 299 LEU A O 1
ATOM 2381 N N . LEU A 1 300 ? -0.132 5.390 5.892 1.00 97.00 300 LEU A N 1
ATOM 2382 C CA . LEU A 1 300 ? 0.080 6.598 6.691 1.00 97.00 300 LEU A CA 1
ATOM 2383 C C . LEU A 1 300 ? -1.245 7.251 7.111 1.00 97.00 300 LEU A C 1
ATOM 2385 O O . LEU A 1 300 ? -1.403 7.604 8.271 1.00 97.00 300 LEU A O 1
ATOM 2389 N N . ALA A 1 301 ? -2.227 7.369 6.214 1.00 94.69 301 ALA A N 1
ATOM 2390 C CA . ALA A 1 301 ? -3.532 7.974 6.503 1.00 94.69 301 ALA A CA 1
ATOM 2391 C C . ALA A 1 301 ? -4.275 7.302 7.673 1.00 94.69 301 ALA A C 1
ATOM 2393 O O . ALA A 1 301 ? -5.090 7.942 8.340 1.00 94.69 301 ALA A O 1
ATOM 2394 N N . ARG A 1 302 ? -3.983 6.021 7.926 1.00 89.88 302 ARG A N 1
ATOM 2395 C CA . ARG A 1 302 ? -4.569 5.213 9.003 1.00 89.88 302 ARG A CA 1
ATOM 2396 C C . ARG A 1 302 ? -3.684 5.094 10.241 1.00 89.88 302 ARG A C 1
ATOM 2398 O O . ARG A 1 302 ? -4.123 4.490 11.219 1.00 89.88 302 ARG A O 1
ATOM 2405 N N . GLU A 1 303 ? -2.471 5.639 10.212 1.00 90.88 303 GLU A N 1
ATOM 2406 C CA . GLU A 1 303 ? -1.532 5.554 11.328 1.00 90.88 303 GLU A CA 1
ATOM 2407 C C . GLU A 1 303 ? -2.161 6.150 12.593 1.00 90.88 303 GLU A C 1
ATOM 2409 O O . GLU A 1 303 ? -2.602 7.301 12.611 1.00 90.88 303 GLU A O 1
ATOM 2414 N N . GLY A 1 304 ? -2.247 5.341 13.652 1.00 85.31 304 GLY A N 1
ATOM 2415 C CA . GLY A 1 304 ? -2.922 5.691 14.898 1.00 85.31 304 GLY A CA 1
ATOM 2416 C C . GLY A 1 304 ? -2.258 6.847 15.640 1.00 85.31 304 GLY A C 1
ATOM 2417 O O . GLY A 1 304 ? -2.953 7.589 16.331 1.00 85.31 304 GLY A O 1
ATOM 2418 N N . ASN A 1 305 ? -0.950 7.023 15.449 1.00 88.12 305 ASN A N 1
ATOM 2419 C CA . ASN A 1 305 ? -0.148 8.049 16.115 1.00 88.12 305 ASN A CA 1
ATOM 2420 C C . ASN A 1 305 ? -0.166 9.414 15.405 1.00 88.12 305 ASN A C 1
ATOM 2422 O O . ASN A 1 305 ? 0.451 10.367 15.881 1.00 88.12 305 ASN A O 1
ATOM 2426 N N . LEU A 1 306 ? -0.890 9.550 14.289 1.00 90.75 306 LEU A N 1
ATOM 2427 C CA . LEU A 1 306 ? -1.131 10.854 13.675 1.00 90.75 306 LEU A CA 1
ATOM 2428 C C . LEU A 1 306 ? -2.254 11.626 14.386 1.00 90.75 306 LEU A C 1
ATOM 2430 O O . LEU A 1 306 ? -3.253 11.026 14.798 1.00 90.75 306 LEU A O 1
ATOM 2434 N N . PRO A 1 307 ? -2.178 12.973 14.435 1.00 88.06 307 PRO A N 1
ATOM 2435 C CA . PRO A 1 307 ? -3.295 13.800 14.879 1.00 88.06 307 PRO A CA 1
ATOM 2436 C C . PRO A 1 307 ? -4.576 13.482 14.099 1.00 88.06 307 PRO A C 1
ATOM 2438 O O . PRO A 1 307 ? -4.549 13.295 12.880 1.00 88.06 307 PRO A O 1
ATOM 2441 N N . ALA A 1 308 ? -5.721 13.465 14.788 1.00 82.00 308 ALA A N 1
ATOM 2442 C CA . ALA A 1 308 ? -7.001 13.094 14.182 1.00 82.00 308 ALA A CA 1
ATOM 2443 C C . ALA A 1 308 ? -7.355 13.948 12.950 1.00 82.00 308 ALA A C 1
ATOM 2445 O O . ALA A 1 308 ? -7.825 13.404 11.954 1.00 82.00 308 ALA A O 1
ATOM 2446 N N . THR A 1 309 ? -7.063 15.250 12.993 1.00 84.00 309 THR A N 1
ATOM 2447 C CA . THR A 1 309 ? -7.270 16.191 11.879 1.00 84.00 309 THR A CA 1
ATOM 2448 C C . THR A 1 309 ? -6.380 15.878 10.674 1.00 84.00 309 THR A C 1
ATOM 2450 O O . THR A 1 309 ? -6.837 15.951 9.535 1.00 84.00 309 THR A O 1
ATOM 2453 N N . THR A 1 310 ? -5.128 15.476 10.905 1.00 90.19 310 THR A N 1
ATOM 2454 C CA . THR A 1 310 ? -4.204 15.040 9.848 1.00 90.19 310 THR A CA 1
ATOM 2455 C C . THR A 1 310 ? -4.698 13.755 9.188 1.00 90.19 310 THR A C 1
ATOM 2457 O O . THR A 1 310 ? -4.759 13.686 7.960 1.00 90.19 310 THR A O 1
ATOM 2460 N N . ARG A 1 311 ? -5.128 12.763 9.981 1.00 88.56 311 ARG A N 1
ATOM 2461 C CA . ARG A 1 311 ? -5.716 11.522 9.449 1.00 88.56 311 ARG A CA 1
ATOM 2462 C C . ARG A 1 311 ? -6.955 11.806 8.617 1.00 88.56 311 ARG A C 1
ATOM 2464 O O . ARG A 1 311 ? -7.060 11.319 7.499 1.00 88.56 311 ARG A O 1
ATOM 2471 N N . GLU A 1 312 ? -7.867 12.633 9.126 1.00 86.31 312 GLU A N 1
ATOM 2472 C CA . GLU A 1 312 ? -9.083 13.020 8.407 1.00 86.31 312 GLU A CA 1
ATOM 2473 C C . GLU A 1 312 ? -8.755 13.695 7.068 1.00 86.31 312 GLU A C 1
ATOM 2475 O O . GLU A 1 312 ? -9.326 13.328 6.043 1.00 86.31 312 GLU A O 1
ATOM 2480 N N . ARG A 1 313 ? -7.781 14.616 7.039 1.00 92.88 313 ARG A N 1
ATOM 2481 C CA . ARG A 1 313 ? -7.312 15.250 5.797 1.00 92.88 313 ARG A CA 1
ATOM 2482 C C . ARG A 1 313 ? -6.819 14.219 4.777 1.00 92.88 313 ARG A C 1
ATOM 2484 O O . ARG A 1 313 ? -7.205 14.290 3.612 1.00 92.88 313 ARG A O 1
ATOM 2491 N N . TYR A 1 314 ? -5.995 13.260 5.198 1.00 96.25 314 TYR A N 1
ATOM 2492 C CA . TYR A 1 314 ? -5.445 12.233 4.306 1.00 96.25 314 TYR A CA 1
ATOM 2493 C C . TYR A 1 314 ? -6.501 11.229 3.836 1.00 96.25 314 TYR A C 1
ATOM 2495 O O . TYR A 1 314 ? -6.576 10.925 2.645 1.00 96.25 314 TYR A O 1
ATOM 2503 N N . VAL A 1 315 ? -7.364 10.764 4.741 1.00 91.44 315 VAL A N 1
ATOM 2504 C CA . VAL A 1 315 ? -8.498 9.889 4.414 1.00 91.44 315 VAL A CA 1
ATOM 2505 C C . VAL A 1 315 ? -9.423 10.570 3.406 1.00 91.44 315 VAL A C 1
ATOM 2507 O O . VAL A 1 315 ? -9.799 9.947 2.416 1.00 91.44 315 VAL A O 1
ATOM 2510 N N . ASN A 1 316 ? -9.724 11.858 3.590 1.00 89.75 316 ASN A N 1
ATOM 2511 C CA . ASN A 1 316 ? -10.551 12.620 2.656 1.00 89.75 316 ASN A CA 1
ATOM 2512 C C . ASN A 1 316 ? -9.895 12.761 1.275 1.00 89.75 316 ASN A C 1
ATOM 2514 O O . ASN A 1 316 ? -10.593 12.628 0.274 1.00 89.75 316 ASN A O 1
ATOM 2518 N N . ALA A 1 317 ? -8.577 12.974 1.200 1.00 94.44 317 ALA A N 1
ATOM 2519 C CA . ALA A 1 317 ? -7.854 13.059 -0.073 1.00 94.44 317 ALA A CA 1
ATOM 2520 C C . ALA A 1 317 ? -7.842 11.721 -0.849 1.00 94.44 317 ALA A C 1
ATOM 2522 O O . ALA A 1 317 ? -7.970 11.694 -2.079 1.00 94.44 317 ALA A O 1
ATOM 2523 N N . LEU A 1 318 ? -7.734 10.592 -0.137 1.00 96.06 318 LEU A N 1
ATOM 2524 C CA . LEU A 1 318 ? -7.866 9.255 -0.732 1.00 96.06 318 LEU A CA 1
ATOM 2525 C C . LEU A 1 318 ? -9.297 8.980 -1.185 1.00 96.06 318 LEU A C 1
ATOM 2527 O O . LEU A 1 318 ? -9.506 8.552 -2.319 1.00 96.06 318 LEU A O 1
ATOM 2531 N N . ALA A 1 319 ? -10.277 9.259 -0.324 1.00 92.69 319 ALA A N 1
ATOM 2532 C CA . ALA A 1 319 ? -11.688 9.074 -0.636 1.00 92.69 319 ALA A CA 1
ATOM 2533 C C . ALA A 1 319 ? -12.116 9.938 -1.830 1.00 92.69 319 ALA A C 1
ATOM 2535 O O . ALA A 1 319 ? -12.866 9.468 -2.686 1.00 92.69 319 ALA A O 1
ATOM 2536 N N . SER A 1 320 ? -11.613 11.174 -1.941 1.00 93.38 320 SER A N 1
ATOM 2537 C CA . SER A 1 320 ? -11.908 12.036 -3.088 1.00 93.38 320 SER A CA 1
ATOM 2538 C C . SER A 1 320 ? -11.290 11.498 -4.380 1.00 93.38 320 SER A C 1
ATOM 2540 O O . SER A 1 320 ? -11.960 11.480 -5.413 1.00 93.38 320 SER A O 1
ATOM 2542 N N . SER A 1 321 ? -10.060 10.976 -4.320 1.00 96.75 321 SER A N 1
ATOM 2543 C CA . SER A 1 321 ? -9.399 10.369 -5.483 1.00 96.75 321 SER A CA 1
ATOM 2544 C C . SER A 1 321 ? -10.106 9.090 -5.935 1.00 96.75 321 SER A C 1
ATOM 2546 O O . SER A 1 321 ? -10.333 8.898 -7.131 1.00 96.75 321 SER A O 1
ATOM 2548 N N . ALA A 1 322 ? -10.525 8.246 -4.987 1.00 97.31 322 ALA A N 1
ATOM 2549 C CA . ALA A 1 322 ? -11.327 7.057 -5.255 1.00 97.31 322 ALA A CA 1
ATOM 2550 C C . ALA A 1 322 ? -12.683 7.417 -5.874 1.00 97.31 322 ALA A C 1
ATOM 2552 O O . ALA A 1 322 ? -13.098 6.797 -6.850 1.00 97.31 322 ALA A O 1
ATOM 2553 N N . ALA A 1 323 ? -13.352 8.462 -5.383 1.00 94.38 323 ALA A N 1
ATOM 2554 C CA . ALA A 1 323 ? -14.581 8.957 -5.995 1.00 94.38 323 ALA A CA 1
ATOM 2555 C C . ALA A 1 323 ? -14.349 9.437 -7.440 1.00 94.38 323 ALA A C 1
ATOM 2557 O O . ALA A 1 323 ? -15.148 9.113 -8.320 1.00 94.38 323 ALA A O 1
ATOM 2558 N N . GLY A 1 324 ? -13.251 10.156 -7.701 1.00 93.44 324 GLY A N 1
ATOM 2559 C CA . GLY A 1 324 ? -12.853 10.574 -9.049 1.00 93.44 324 GLY A CA 1
ATOM 2560 C C . GLY A 1 324 ? -12.688 9.385 -9.997 1.00 93.44 324 GLY A C 1
ATOM 2561 O O . GLY A 1 324 ? -13.381 9.304 -11.013 1.00 93.44 324 GLY A O 1
ATOM 2562 N N . LEU A 1 325 ? -11.868 8.404 -9.608 1.00 95.88 325 LEU A N 1
ATOM 2563 C CA . LEU A 1 325 ? -11.657 7.189 -10.394 1.00 95.88 325 LEU A CA 1
ATOM 2564 C C . LEU A 1 325 ? -12.966 6.417 -10.618 1.00 95.88 325 LEU A C 1
ATOM 2566 O O . LEU A 1 325 ? -13.297 6.089 -11.753 1.00 95.88 325 LEU A O 1
ATOM 2570 N N . LYS A 1 326 ? -13.748 6.169 -9.561 1.00 94.56 326 LYS A N 1
ATOM 2571 C CA . LYS A 1 326 ? -15.012 5.422 -9.649 1.00 94.56 326 LYS A CA 1
ATOM 2572 C C . LYS A 1 326 ? -16.012 6.078 -10.601 1.00 94.56 326 LYS A C 1
ATOM 2574 O O . LYS A 1 326 ? -16.710 5.377 -11.328 1.00 94.56 326 LYS A O 1
ATOM 2579 N N . ASN A 1 327 ? -16.119 7.405 -10.567 1.00 91.50 327 ASN A N 1
ATOM 2580 C CA . ASN A 1 327 ? -17.139 8.128 -11.324 1.00 91.50 327 ASN A CA 1
ATOM 2581 C C . ASN A 1 327 ? -16.697 8.463 -12.754 1.00 91.50 327 ASN A C 1
ATOM 2583 O O . ASN A 1 327 ? -17.550 8.624 -13.628 1.00 91.50 327 ASN A O 1
ATOM 2587 N N . GLN A 1 328 ? -15.390 8.598 -12.994 1.00 92.00 328 GLN A N 1
ATOM 2588 C CA . GLN A 1 328 ? -14.860 9.113 -14.258 1.00 92.00 328 GLN A CA 1
ATOM 2589 C C . GLN A 1 328 ? -13.772 8.219 -14.847 1.00 92.00 328 GLN A C 1
ATOM 2591 O O . GLN A 1 328 ? -13.832 7.935 -16.035 1.00 92.00 328 GLN A O 1
ATOM 2596 N N . GLY A 1 329 ? -12.816 7.756 -14.039 1.00 94.44 329 GLY A N 1
ATOM 2597 C CA . GLY A 1 329 ? -11.647 6.989 -14.484 1.00 94.44 329 GLY A CA 1
ATOM 2598 C C . GLY A 1 329 ? -11.871 5.504 -14.798 1.00 94.44 329 GLY A C 1
ATOM 2599 O O . GLY A 1 329 ? -10.951 4.864 -15.307 1.00 94.44 329 GLY A O 1
ATOM 2600 N N . ILE A 1 330 ? -13.052 4.947 -14.505 1.00 96.12 330 ILE A N 1
ATOM 2601 C CA . ILE A 1 330 ? -13.427 3.556 -14.812 1.00 96.12 330 ILE A CA 1
ATOM 2602 C C . ILE A 1 330 ? -14.493 3.537 -15.909 1.00 96.12 330 ILE A C 1
ATOM 2604 O O . ILE A 1 330 ? -15.509 4.232 -15.831 1.00 96.12 330 ILE A O 1
ATOM 2608 N N . ASN A 1 331 ? -14.3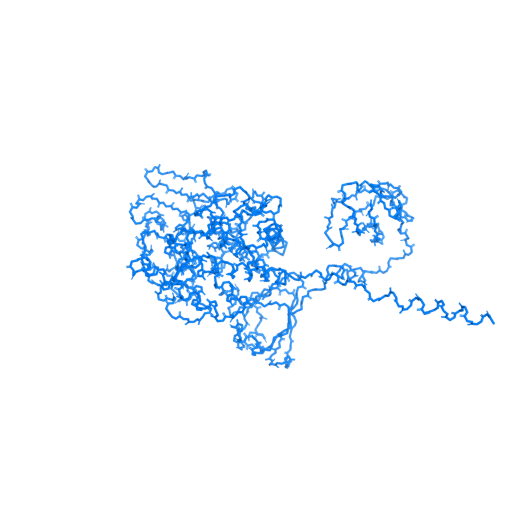06 2.687 -16.916 1.00 94.00 331 ASN A N 1
ATOM 2609 C CA . ASN A 1 331 ? -15.371 2.362 -17.858 1.00 94.00 331 ASN A CA 1
ATOM 2610 C C . ASN A 1 331 ? -16.225 1.224 -17.283 1.00 94.00 331 ASN A C 1
ATOM 2612 O O . ASN A 1 331 ? -15.788 0.086 -17.202 1.00 94.00 331 ASN A O 1
ATOM 2616 N N . THR A 1 332 ? -17.467 1.518 -16.904 1.00 88.12 332 THR A N 1
ATOM 2617 C CA . THR A 1 332 ? -18.366 0.562 -16.231 1.00 88.12 332 THR A CA 1
ATOM 2618 C C . THR A 1 332 ? -18.832 -0.608 -17.105 1.00 88.12 332 THR A C 1
ATOM 2620 O O . THR A 1 332 ? -19.498 -1.498 -16.593 1.00 88.12 332 THR A O 1
ATOM 2623 N N . THR A 1 333 ? -18.528 -0.612 -18.409 1.00 88.31 333 THR A N 1
ATOM 2624 C CA . THR A 1 333 ? -18.912 -1.705 -19.324 1.00 88.31 333 THR A CA 1
ATOM 2625 C C . THR A 1 333 ? -17.849 -2.798 -19.378 1.00 88.31 333 THR A C 1
ATOM 2627 O O . THR A 1 333 ? -18.178 -3.977 -19.366 1.00 88.31 333 THR A O 1
ATOM 2630 N N . ASN A 1 334 ? -16.572 -2.414 -19.439 1.00 90.00 334 ASN A N 1
ATOM 2631 C CA . ASN A 1 334 ? -15.442 -3.343 -19.565 1.00 90.00 334 ASN A CA 1
ATOM 2632 C C . ASN A 1 334 ? -14.493 -3.310 -18.355 1.00 90.00 334 ASN A C 1
ATOM 2634 O O . ASN A 1 334 ? -13.511 -4.043 -18.325 1.00 90.00 334 ASN A O 1
ATOM 2638 N N . MET A 1 335 ? -14.785 -2.466 -17.361 1.00 95.62 335 MET A N 1
ATOM 2639 C CA . MET A 1 335 ? -14.016 -2.284 -16.130 1.00 95.62 335 MET A CA 1
ATOM 2640 C C . MET A 1 335 ? -12.539 -1.925 -16.361 1.00 95.62 335 MET A C 1
ATOM 2642 O O . MET A 1 335 ? -11.696 -2.221 -15.511 1.00 95.62 335 MET A O 1
ATOM 2646 N N . LEU A 1 336 ? -12.224 -1.281 -17.492 1.00 97.12 336 LEU A N 1
ATOM 2647 C CA . LEU A 1 336 ? -10.902 -0.713 -17.750 1.00 97.12 336 LEU A CA 1
ATOM 2648 C C . LEU A 1 336 ? -10.700 0.587 -16.972 1.00 97.12 336 LEU A C 1
ATOM 2650 O O . LEU A 1 336 ? -11.658 1.322 -16.709 1.00 97.12 336 LEU A O 1
ATOM 2654 N N . VAL A 1 337 ? -9.440 0.874 -16.652 1.00 97.25 337 VAL A N 1
ATOM 2655 C CA . VAL A 1 337 ? -8.990 2.070 -15.931 1.00 97.25 337 VAL A CA 1
ATOM 2656 C C . VAL A 1 337 ? -8.202 2.996 -16.861 1.00 97.25 337 VAL A C 1
ATOM 2658 O O . VAL A 1 337 ? -7.392 2.542 -17.670 1.00 97.25 337 VAL A O 1
ATOM 2661 N N . ASN A 1 338 ? -8.428 4.306 -16.746 1.00 95.19 338 ASN A N 1
ATOM 2662 C CA . ASN A 1 338 ? -7.644 5.335 -17.434 1.00 95.19 338 ASN A CA 1
ATOM 2663 C C . ASN A 1 338 ? -6.449 5.762 -16.558 1.00 95.19 338 ASN A C 1
ATOM 2665 O O . ASN A 1 338 ? -6.633 5.909 -15.347 1.00 95.19 338 ASN A O 1
ATOM 2669 N N . PRO A 1 339 ? -5.249 6.020 -17.114 1.00 93.25 339 PRO A N 1
ATOM 2670 C CA . PRO A 1 339 ? -4.150 6.575 -16.322 1.00 93.25 339 PRO A CA 1
ATOM 2671 C C . PRO A 1 339 ? -4.486 7.962 -15.751 1.00 93.25 339 PRO A C 1
ATOM 2673 O O . PRO A 1 339 ? -4.050 8.280 -14.648 1.00 93.25 339 PRO A O 1
ATOM 2676 N N . ASN A 1 340 ? -5.315 8.764 -16.424 1.00 94.06 340 ASN A N 1
ATOM 2677 C CA . ASN A 1 340 ? -5.945 9.947 -15.850 1.00 94.06 340 ASN A CA 1
ATOM 2678 C C . ASN A 1 340 ? -7.288 9.579 -15.195 1.00 94.06 340 ASN A C 1
ATOM 2680 O O . ASN A 1 340 ? -8.309 9.428 -15.865 1.00 94.06 340 ASN A O 1
ATOM 2684 N N . TRP A 1 341 ? -7.318 9.519 -13.864 1.00 95.19 341 TRP A N 1
ATOM 2685 C CA . TRP A 1 341 ? -8.514 9.159 -13.092 1.00 95.19 341 TRP A CA 1
ATOM 2686 C C . TRP A 1 341 ? -9.680 10.164 -13.178 1.00 95.19 341 TRP A C 1
ATOM 2688 O O . TRP A 1 341 ? -10.745 9.900 -12.625 1.00 95.19 341 TRP A O 1
ATOM 2698 N N . THR A 1 342 ? -9.512 11.287 -13.884 1.00 92.56 342 THR A N 1
ATOM 2699 C CA . THR A 1 342 ? -10.578 12.265 -14.191 1.00 92.56 342 THR A CA 1
ATOM 2700 C C . THR A 1 342 ? -11.180 12.087 -15.590 1.00 92.56 342 THR A C 1
ATOM 2702 O O . THR A 1 342 ? -11.955 12.914 -16.059 1.00 92.56 342 THR A O 1
ATOM 2705 N N . THR A 1 343 ? -10.802 11.040 -16.325 1.00 91.44 343 THR A N 1
ATOM 2706 C CA . THR A 1 343 ? -11.237 10.841 -17.713 1.00 91.44 343 THR A CA 1
ATOM 2707 C C . THR A 1 343 ? -11.613 9.389 -17.960 1.00 91.44 343 THR A C 1
ATOM 2709 O O . THR A 1 343 ? -10.927 8.474 -17.515 1.00 91.44 343 THR A O 1
ATOM 2712 N N . ARG A 1 344 ? -12.699 9.163 -18.706 1.00 89.44 344 ARG A N 1
ATOM 2713 C CA . ARG A 1 344 ? -13.161 7.810 -19.035 1.00 89.44 344 ARG A CA 1
ATOM 2714 C C . ARG A 1 344 ? -12.139 7.086 -19.925 1.00 89.44 344 ARG A C 1
ATOM 2716 O O . ARG A 1 344 ? -11.622 7.701 -20.857 1.00 89.44 344 ARG A O 1
ATOM 2723 N N . PRO A 1 345 ? -11.802 5.811 -19.658 1.00 88.06 345 PRO A N 1
ATOM 2724 C CA . PRO A 1 345 ? -10.884 5.066 -20.511 1.00 88.06 345 PRO A CA 1
ATOM 2725 C C . PRO A 1 345 ? -11.537 4.691 -21.837 1.00 88.06 345 PRO A C 1
ATOM 2727 O O . PRO A 1 345 ? -12.759 4.542 -21.928 1.00 88.06 345 PRO A O 1
ATOM 2730 N N . GLY A 1 346 ? -10.690 4.520 -22.852 1.00 87.25 346 GLY A N 1
ATOM 2731 C CA . GLY A 1 346 ? -11.077 3.933 -24.129 1.00 87.25 346 GLY A CA 1
ATOM 2732 C C . GLY A 1 346 ? -11.269 2.417 -24.021 1.00 87.25 346 GLY A C 1
ATOM 2733 O O . GLY A 1 346 ? -11.795 1.891 -23.039 1.00 87.25 346 GLY A O 1
ATOM 2734 N N . THR A 1 347 ? -10.839 1.699 -25.055 1.00 90.06 347 THR A N 1
ATOM 2735 C CA . THR A 1 347 ? -10.945 0.232 -25.145 1.00 90.06 347 THR A CA 1
ATOM 2736 C C . THR A 1 347 ? -9.635 -0.496 -24.849 1.00 90.06 347 THR A C 1
ATOM 2738 O O . THR A 1 347 ? -9.635 -1.723 -24.786 1.00 90.06 347 THR A O 1
ATOM 2741 N N . THR A 1 348 ? -8.537 0.241 -24.667 1.00 93.12 348 THR A N 1
ATOM 2742 C CA . THR A 1 348 ? -7.194 -0.305 -24.441 1.00 93.12 348 THR A CA 1
ATOM 2743 C C . THR A 1 348 ? -6.560 0.348 -23.220 1.00 93.12 348 THR A C 1
ATOM 2745 O O . THR A 1 348 ? -6.602 1.571 -23.086 1.00 93.12 348 THR A O 1
ATOM 2748 N N . THR A 1 349 ? -5.955 -0.473 -22.368 1.00 95.88 349 THR A N 1
ATOM 2749 C CA . THR A 1 349 ? -5.291 -0.099 -21.121 1.00 95.88 349 THR A CA 1
ATOM 2750 C C . THR A 1 349 ? -4.149 -1.086 -20.866 1.00 95.88 349 THR A C 1
ATOM 2752 O O . THR A 1 349 ? -4.323 -2.293 -21.041 1.00 95.88 349 THR A O 1
ATOM 2755 N N . ASP A 1 350 ? -2.992 -0.591 -20.429 1.00 97.81 350 ASP A N 1
ATOM 2756 C CA . ASP A 1 350 ? -1.902 -1.448 -19.952 1.00 97.81 350 ASP A CA 1
ATOM 2757 C C . ASP A 1 350 ? -2.228 -2.020 -18.568 1.00 97.81 350 ASP A C 1
ATOM 2759 O O . ASP A 1 350 ? -2.874 -1.368 -17.741 1.00 97.81 350 ASP A O 1
ATOM 2763 N N . HIS A 1 351 ? -1.746 -3.226 -18.278 1.00 98.19 351 HIS A N 1
ATOM 2764 C CA . HIS A 1 351 ? -1.996 -3.892 -17.003 1.00 98.19 351 HIS A CA 1
ATOM 2765 C C . HIS A 1 351 ? -1.518 -3.054 -15.814 1.00 98.19 351 HIS A C 1
ATOM 2767 O O . HIS A 1 351 ? -2.231 -2.949 -14.819 1.00 98.19 351 HIS A O 1
ATOM 2773 N N . SER A 1 352 ? -0.380 -2.371 -15.945 1.00 98.38 352 SER A N 1
ATOM 2774 C CA . SER A 1 352 ? 0.128 -1.441 -14.933 1.00 98.38 352 SER A CA 1
ATOM 2775 C C . SER A 1 352 ? -0.897 -0.362 -14.546 1.00 98.38 352 SER A C 1
ATOM 2777 O O . SER A 1 352 ? -1.132 -0.080 -13.369 1.00 98.38 352 SER A O 1
ATOM 2779 N N . THR A 1 353 ? -1.579 0.206 -15.541 1.00 98.00 353 THR A N 1
ATOM 2780 C CA . THR A 1 353 ? -2.639 1.203 -15.346 1.00 98.00 353 THR A CA 1
ATOM 2781 C C . THR A 1 353 ? -3.864 0.590 -14.671 1.00 98.00 353 THR A C 1
ATOM 2783 O O . THR A 1 353 ? -4.423 1.185 -13.745 1.00 98.00 353 THR A O 1
ATOM 2786 N N . GLN A 1 354 ? -4.273 -0.608 -15.105 1.00 98.31 354 GLN A N 1
ATOM 2787 C CA . GLN A 1 354 ? -5.379 -1.340 -14.485 1.00 98.31 354 GLN A CA 1
ATOM 2788 C C . GLN A 1 354 ? -5.108 -1.594 -12.997 1.00 98.31 354 GLN A C 1
ATOM 2790 O O . GLN A 1 354 ? -5.971 -1.348 -12.151 1.00 98.31 354 GLN A O 1
ATOM 2795 N N . GLN A 1 355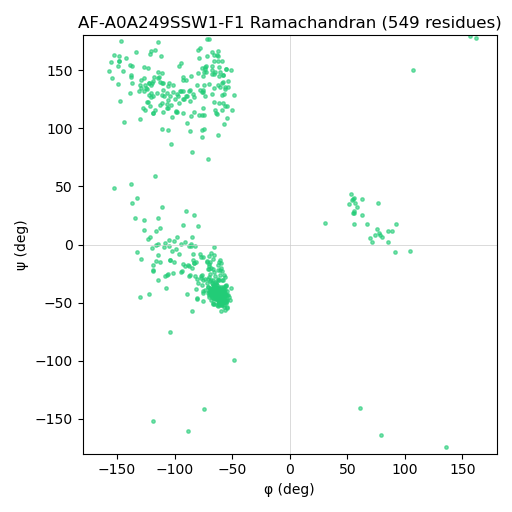 ? -3.891 -2.031 -12.673 1.00 97.88 355 GLN A N 1
ATOM 2796 C CA . GLN A 1 355 ? -3.463 -2.319 -11.309 1.00 97.88 355 GLN A CA 1
ATOM 2797 C C . GLN A 1 355 ? -3.513 -1.095 -10.402 1.00 97.88 355 GLN A C 1
ATOM 2799 O O . GLN A 1 355 ? -3.991 -1.207 -9.277 1.00 97.88 355 GLN A O 1
ATOM 2804 N N . SER A 1 356 ? -3.106 0.083 -10.882 1.00 98.38 356 SER A N 1
ATOM 2805 C CA . SER A 1 356 ? -3.241 1.318 -10.100 1.00 98.38 356 SER A CA 1
ATOM 2806 C C . SER A 1 356 ? -4.685 1.596 -9.679 1.00 98.38 356 SER A C 1
ATOM 2808 O O . SER A 1 356 ? -4.926 2.055 -8.561 1.00 98.38 356 SER A O 1
ATOM 2810 N N . GLY A 1 357 ? -5.658 1.291 -10.544 1.00 98.25 357 GLY A N 1
ATOM 2811 C CA . GLY A 1 357 ? -7.070 1.422 -10.197 1.00 98.25 357 GLY A CA 1
ATOM 2812 C C . GLY A 1 357 ? -7.540 0.387 -9.174 1.00 98.25 357 GLY A C 1
ATOM 2813 O O . GLY A 1 357 ? -8.265 0.746 -8.244 1.00 98.25 357 GLY A O 1
ATOM 2814 N N . VAL A 1 358 ? -7.086 -0.868 -9.300 1.00 98.69 358 VAL A N 1
ATOM 2815 C CA . VAL A 1 358 ? -7.321 -1.919 -8.291 1.00 98.69 358 VAL A CA 1
ATOM 2816 C C . VAL A 1 358 ? -6.787 -1.465 -6.932 1.00 98.69 358 VAL A C 1
ATOM 2818 O O . VAL A 1 358 ? -7.541 -1.435 -5.964 1.00 98.69 358 VAL A O 1
ATOM 2821 N N . MET A 1 359 ? -5.525 -1.031 -6.870 1.00 98.81 359 MET A N 1
ATOM 2822 C CA . MET A 1 359 ? -4.875 -0.594 -5.631 1.00 98.81 359 MET A CA 1
ATOM 2823 C C . MET A 1 359 ? -5.605 0.579 -4.968 1.00 98.81 359 MET A C 1
ATOM 2825 O O . MET A 1 359 ? -5.783 0.570 -3.751 1.00 98.81 359 MET A O 1
ATOM 2829 N N . LEU A 1 360 ? -6.073 1.571 -5.739 1.00 98.69 360 LEU A N 1
ATOM 2830 C CA . LEU A 1 360 ? -6.844 2.686 -5.179 1.00 98.69 360 LEU A CA 1
ATOM 2831 C C . LEU A 1 360 ? -8.181 2.224 -4.592 1.00 98.69 360 LEU A C 1
ATOM 2833 O O . LEU A 1 360 ? -8.541 2.660 -3.501 1.00 98.69 360 LEU A O 1
ATOM 2837 N N . MET A 1 361 ? -8.923 1.364 -5.294 1.00 98.56 361 MET A N 1
ATOM 2838 C CA . MET A 1 361 ? -10.225 0.890 -4.811 1.00 98.56 361 MET A CA 1
ATOM 2839 C C . MET A 1 361 ? -10.085 -0.025 -3.595 1.00 98.56 361 MET A C 1
ATOM 2841 O O . MET A 1 361 ? -10.872 0.096 -2.658 1.00 98.56 361 MET A O 1
ATOM 2845 N N . GLU A 1 362 ? -9.062 -0.880 -3.569 1.00 98.50 362 GLU A N 1
ATOM 2846 C CA . GLU A 1 362 ? -8.732 -1.691 -2.395 1.00 98.50 362 GLU A CA 1
ATOM 2847 C C . GLU A 1 362 ? -8.329 -0.809 -1.206 1.00 98.50 362 GLU A C 1
ATOM 2849 O O . GLU A 1 362 ? -8.854 -0.975 -0.107 1.00 98.50 362 GLU A O 1
ATOM 2854 N N . ALA A 1 363 ? -7.474 0.199 -1.417 1.00 97.75 363 ALA A N 1
ATOM 2855 C CA . ALA A 1 363 ? -7.122 1.157 -0.372 1.00 97.75 363 ALA A CA 1
ATOM 2856 C C . ALA A 1 363 ? -8.363 1.903 0.152 1.00 97.75 363 ALA A C 1
ATOM 2858 O O . ALA A 1 363 ? -8.581 1.968 1.365 1.00 97.75 363 ALA A O 1
ATOM 2859 N N . ALA A 1 364 ? -9.216 2.404 -0.745 1.00 96.00 364 ALA A N 1
ATOM 2860 C CA . ALA A 1 364 ? -10.442 3.117 -0.396 1.00 96.00 364 ALA A CA 1
ATOM 2861 C C . ALA A 1 364 ? -11.428 2.245 0.399 1.00 96.00 364 ALA A C 1
ATOM 2863 O O . ALA A 1 364 ? -12.022 2.715 1.368 1.00 96.00 364 ALA A O 1
ATOM 2864 N N . ALA A 1 365 ? -11.547 0.959 0.057 1.00 95.25 365 ALA A N 1
ATOM 2865 C CA . ALA A 1 365 ? -12.416 0.003 0.747 1.00 95.25 365 ALA A CA 1
ATOM 2866 C C . ALA A 1 365 ? -12.003 -0.290 2.203 1.00 95.25 365 ALA A C 1
ATOM 2868 O O . ALA A 1 365 ? -12.748 -0.955 2.926 1.00 95.25 365 ALA A O 1
ATOM 2869 N N . THR A 1 366 ? -10.832 0.190 2.630 1.00 92.94 366 THR A N 1
ATOM 2870 C CA . THR A 1 366 ? -10.298 -0.005 3.985 1.00 92.94 366 THR A CA 1
ATOM 2871 C C . THR A 1 366 ? -10.302 1.261 4.848 1.00 92.94 366 THR A C 1
ATOM 2873 O O . THR A 1 366 ? -9.914 1.198 6.013 1.00 92.94 366 THR A O 1
ATOM 2876 N N . LEU A 1 367 ? -10.726 2.412 4.309 1.00 89.12 367 LEU A N 1
ATOM 2877 C CA . LEU A 1 367 ? -10.652 3.712 4.998 1.00 89.12 367 LEU A CA 1
ATOM 2878 C C . LEU A 1 367 ? -11.561 3.820 6.231 1.00 89.12 367 LEU A C 1
ATOM 2880 O O . LEU A 1 367 ? -11.320 4.655 7.100 1.00 89.12 367 LEU A O 1
ATOM 2884 N N . ASP A 1 368 ? -12.594 2.985 6.313 1.00 88.25 368 ASP A N 1
ATOM 2885 C CA . ASP A 1 368 ? -13.541 2.919 7.426 1.00 88.25 368 ASP A CA 1
ATOM 2886 C C . ASP A 1 368 ? -13.440 1.616 8.235 1.00 88.25 368 ASP A C 1
ATOM 2888 O O . ASP A 1 368 ? -14.323 1.317 9.036 1.00 88.25 368 ASP A O 1
ATOM 2892 N N . GLN A 1 369 ? -12.363 0.849 8.048 1.00 93.38 369 GLN A N 1
ATOM 2893 C CA . GLN A 1 369 ? -12.094 -0.351 8.836 1.00 93.38 369 GLN A CA 1
ATOM 2894 C C . GLN A 1 369 ? -11.361 -0.018 10.138 1.00 93.38 369 GLN A C 1
ATOM 2896 O O . GLN A 1 369 ? -10.486 0.850 10.183 1.00 93.38 369 GLN A O 1
ATOM 2901 N N . SER A 1 370 ? -11.679 -0.771 11.186 1.00 94.94 370 SER A N 1
ATOM 2902 C CA . SER A 1 370 ? -10.883 -0.843 12.410 1.00 94.94 370 SER A CA 1
ATOM 2903 C C . SER A 1 370 ? -9.794 -1.896 12.242 1.00 94.94 370 SER A C 1
ATOM 2905 O O . SER A 1 370 ? -10.088 -3.003 11.798 1.00 94.94 370 SER A O 1
ATOM 2907 N N . PHE A 1 371 ? -8.551 -1.575 12.598 1.00 95.12 371 PHE A N 1
ATOM 2908 C CA . PHE A 1 371 ? -7.435 -2.521 12.504 1.00 95.12 371 PHE A CA 1
ATOM 2909 C C . PHE A 1 371 ? -7.044 -3.035 13.880 1.00 95.12 371 PHE A C 1
ATOM 2911 O O . PHE A 1 371 ? -6.920 -2.246 14.813 1.00 95.12 371 PHE A O 1
ATOM 2918 N N . PHE A 1 372 ? -6.801 -4.338 13.982 1.00 96.25 372 PHE A N 1
ATOM 2919 C CA . PHE A 1 372 ? -6.378 -5.016 15.207 1.00 96.25 372 PHE A CA 1
ATOM 2920 C C . PHE A 1 372 ? -5.017 -5.669 14.990 1.00 96.25 372 PHE A C 1
ATOM 2922 O O . PHE A 1 372 ? -4.755 -6.226 13.921 1.00 96.25 372 PHE A O 1
ATOM 2929 N N . TYR A 1 373 ? -4.148 -5.573 15.991 1.00 94.12 373 TYR A N 1
ATOM 2930 C CA . TYR A 1 373 ? -2.740 -5.927 15.878 1.00 94.12 373 TYR A CA 1
ATOM 2931 C C . TYR A 1 373 ? -2.327 -6.852 17.015 1.00 94.12 373 TYR A C 1
ATOM 2933 O O . TYR A 1 373 ? -2.640 -6.585 18.178 1.00 94.12 373 TYR A O 1
ATOM 2941 N N . LYS A 1 374 ? -1.543 -7.872 16.658 1.00 92.88 374 LYS A N 1
ATOM 2942 C CA . LYS A 1 374 ? -0.864 -8.755 17.609 1.00 92.88 374 LYS A CA 1
ATOM 2943 C C . LYS A 1 374 ? 0.160 -8.033 18.465 1.00 92.88 374 LYS A C 1
ATOM 2945 O O . LYS A 1 374 ? 0.301 -8.322 19.644 1.00 92.88 374 LYS A O 1
ATOM 2950 N N . ASP A 1 375 ? 0.865 -7.080 17.873 1.00 89.94 375 ASP A N 1
ATOM 2951 C CA . ASP A 1 375 ? 1.910 -6.339 18.562 1.00 89.94 375 ASP A CA 1
ATOM 2952 C C . ASP A 1 375 ? 1.373 -5.029 19.144 1.00 89.94 375 ASP A C 1
ATOM 2954 O O . ASP A 1 375 ? 0.417 -4.431 18.638 1.00 89.94 375 ASP A O 1
ATOM 2958 N N . VAL A 1 376 ? 2.054 -4.533 20.174 1.00 90.81 376 VAL A N 1
ATOM 2959 C CA . VAL A 1 376 ? 1.929 -3.141 20.622 1.00 90.81 376 VAL A CA 1
ATOM 2960 C C . VAL A 1 376 ? 2.388 -2.172 19.524 1.00 90.81 376 VAL A C 1
ATOM 2962 O O . VAL A 1 376 ? 3.040 -2.567 18.555 1.00 90.81 376 VAL A O 1
ATOM 2965 N N . ASN A 1 377 ? 2.072 -0.884 19.673 1.00 87.06 377 ASN A N 1
ATOM 2966 C CA . ASN A 1 377 ? 2.528 0.189 18.778 1.00 87.06 377 ASN A CA 1
ATOM 2967 C C . ASN A 1 377 ? 2.192 -0.031 17.293 1.00 87.06 377 ASN A C 1
ATOM 2969 O O . ASN A 1 377 ? 2.910 0.453 16.420 1.00 87.06 377 ASN A O 1
ATOM 2973 N N . TYR A 1 378 ? 1.118 -0.770 16.995 1.00 88.88 378 TYR A N 1
ATOM 2974 C CA . TYR A 1 378 ? 0.717 -1.099 15.624 1.00 88.88 378 TYR A CA 1
ATOM 2975 C C . TYR A 1 378 ? 1.843 -1.745 14.821 1.00 88.88 378 TYR A C 1
ATOM 2977 O O . TYR A 1 378 ? 2.012 -1.427 13.635 1.00 88.88 378 TYR A O 1
ATOM 2985 N N . GLY A 1 379 ? 2.618 -2.602 15.499 1.00 77.38 379 GLY A N 1
ATOM 2986 C CA . GLY A 1 379 ? 3.771 -3.289 14.955 1.00 77.38 379 GLY A CA 1
ATOM 2987 C C . GLY A 1 379 ? 3.439 -3.936 13.616 1.00 77.38 379 GLY A C 1
ATOM 2988 O O . GLY A 1 379 ? 3.639 -3.323 12.567 1.00 77.38 379 GLY A O 1
ATOM 2989 N N . ARG A 1 380 ? 3.158 -5.246 13.568 1.00 78.50 380 ARG A N 1
ATOM 2990 C CA . ARG A 1 380 ? 3.042 -5.972 12.281 1.00 78.50 380 ARG A CA 1
ATOM 2991 C C . ARG A 1 380 ? 1.787 -5.550 11.522 1.00 78.50 380 ARG A C 1
ATOM 2993 O O . ARG A 1 380 ? 1.025 -4.701 11.975 1.00 78.50 380 ARG A O 1
ATOM 3000 N N . ALA A 1 381 ? 1.603 -6.093 10.323 1.00 78.94 381 ALA A N 1
ATOM 3001 C CA . ALA A 1 381 ? 0.388 -5.854 9.560 1.00 78.94 381 ALA A CA 1
ATOM 3002 C C . ALA A 1 381 ? -0.843 -6.232 10.404 1.00 78.94 381 ALA A C 1
ATOM 3004 O O . ALA A 1 381 ? -0.981 -7.373 10.839 1.00 78.94 381 ALA A O 1
ATOM 3005 N N . GLY A 1 382 ? -1.713 -5.254 10.660 1.00 88.62 382 GLY A N 1
ATOM 3006 C CA . GLY A 1 382 ? -2.963 -5.476 11.376 1.00 88.62 382 GLY A CA 1
ATOM 3007 C C . GLY A 1 382 ? -4.033 -6.080 10.474 1.00 88.62 382 GLY A C 1
ATOM 3008 O O . GLY A 1 382 ? -3.982 -5.956 9.247 1.00 88.62 382 GLY A O 1
ATOM 3009 N N . ILE A 1 383 ? -5.041 -6.686 11.091 1.00 93.06 383 ILE A N 1
ATOM 3010 C CA . ILE A 1 383 ? -6.219 -7.210 10.401 1.00 93.06 383 ILE A CA 1
ATOM 3011 C C . ILE A 1 383 ? -7.340 -6.174 10.471 1.00 93.06 383 ILE A C 1
ATOM 3013 O O . ILE A 1 383 ? -7.744 -5.758 11.558 1.00 93.06 383 ILE A O 1
ATOM 3017 N N . GLY A 1 384 ? -7.824 -5.751 9.303 1.00 94.25 384 GLY A N 1
ATOM 3018 C CA . GLY A 1 384 ? -8.924 -4.799 9.165 1.00 94.25 384 GLY A CA 1
ATOM 3019 C C . GLY A 1 384 ? -10.286 -5.485 9.243 1.00 94.25 384 GLY A C 1
ATOM 3020 O O . GLY A 1 384 ? -10.547 -6.446 8.518 1.00 94.25 384 GLY A O 1
ATOM 3021 N N . LEU A 1 385 ? -11.169 -4.970 10.096 1.00 95.56 385 LEU A N 1
ATOM 3022 C CA . LEU A 1 385 ? -12.557 -5.400 10.233 1.00 95.56 385 LEU A CA 1
ATOM 3023 C C . LEU A 1 385 ? -13.494 -4.209 10.001 1.00 95.56 385 LEU A C 1
ATOM 3025 O O . LEU A 1 385 ? -13.243 -3.093 10.461 1.00 95.56 385 LEU A O 1
ATOM 3029 N N . VAL A 1 386 ? -14.592 -4.452 9.290 1.00 93.12 386 VAL A N 1
ATOM 3030 C CA . VAL A 1 386 ? -15.685 -3.477 9.139 1.00 93.12 386 VAL A CA 1
ATOM 3031 C C . VAL A 1 386 ? -16.581 -3.488 10.379 1.00 93.12 386 VAL A C 1
ATOM 3033 O O . VAL A 1 386 ? -16.512 -4.416 11.187 1.00 93.12 386 VAL A O 1
ATOM 3036 N N . ALA A 1 387 ? -17.456 -2.491 10.523 1.00 92.50 387 ALA A N 1
ATOM 3037 C CA . ALA A 1 387 ? -18.481 -2.511 11.565 1.00 92.50 387 ALA A CA 1
ATOM 3038 C C . ALA A 1 387 ? -19.315 -3.803 11.513 1.00 92.50 387 ALA A C 1
ATOM 3040 O O . ALA A 1 387 ? -19.714 -4.254 10.438 1.00 92.50 387 ALA A O 1
ATOM 3041 N N . GLY A 1 388 ? -19.560 -4.398 12.677 1.00 94.44 388 GLY A N 1
ATOM 3042 C CA . GLY A 1 388 ? -20.187 -5.708 12.798 1.00 94.44 388 GLY A CA 1
ATOM 3043 C C . GLY A 1 388 ? -19.860 -6.398 14.119 1.00 94.44 388 GLY A C 1
ATOM 3044 O O . GLY A 1 388 ? -19.131 -5.868 14.959 1.00 94.44 388 GLY A O 1
ATOM 3045 N N . SER A 1 389 ? -20.408 -7.594 14.288 1.00 97.50 389 SER A N 1
ATOM 3046 C CA . SER A 1 389 ? -20.212 -8.444 15.461 1.00 97.50 389 SER A CA 1
ATOM 3047 C C . SER A 1 389 ? -19.391 -9.664 15.055 1.00 97.50 389 SER A C 1
ATOM 3049 O O . SER A 1 389 ? -19.749 -10.334 14.090 1.00 97.50 389 SER A O 1
ATOM 3051 N N . TYR A 1 390 ? -18.312 -9.942 15.783 1.00 98.12 390 TYR A N 1
ATOM 3052 C CA . TYR A 1 390 ? -17.348 -10.992 15.460 1.00 98.12 390 TYR A CA 1
ATOM 3053 C C . TYR A 1 390 ? -17.180 -11.927 16.654 1.00 98.12 390 TYR A C 1
ATOM 3055 O O . TYR A 1 390 ? -16.714 -11.511 17.719 1.00 98.12 390 TYR A O 1
ATOM 3063 N N . ARG A 1 391 ? -17.568 -13.187 16.463 1.00 98.38 391 ARG A N 1
ATOM 3064 C CA . ARG A 1 391 ? -17.262 -14.296 17.373 1.00 98.38 391 ARG A CA 1
ATOM 3065 C C . ARG A 1 391 ? -15.822 -14.751 17.165 1.00 98.38 391 ARG A C 1
ATOM 3067 O O . ARG A 1 391 ? -15.193 -14.396 16.166 1.00 98.38 391 ARG A O 1
ATOM 3074 N N . LEU A 1 392 ? -15.323 -15.599 18.054 1.00 98.25 392 LEU A N 1
ATOM 3075 C CA . LEU A 1 392 ? -13.977 -16.154 17.962 1.00 98.25 392 LEU A CA 1
ATOM 3076 C C . LEU A 1 392 ? -13.728 -16.823 16.603 1.00 98.25 392 LEU A C 1
ATOM 3078 O O . LEU A 1 392 ? -12.707 -16.580 15.963 1.00 98.25 392 LEU A O 1
ATOM 3082 N N . SER A 1 393 ? -14.694 -17.602 16.108 1.00 97.81 393 SER A N 1
ATOM 3083 C CA . SER A 1 393 ? -14.592 -18.237 14.789 1.00 97.81 393 SER A CA 1
ATOM 3084 C C . SER A 1 393 ? -14.430 -17.227 13.648 1.00 97.81 393 SER A C 1
ATOM 3086 O O . SER A 1 393 ? -13.679 -17.481 12.707 1.00 97.81 393 SER A O 1
ATOM 3088 N N . ASP A 1 394 ? -15.098 -16.072 13.735 1.00 97.31 394 ASP A N 1
ATOM 3089 C CA . ASP A 1 394 ? -15.018 -15.016 12.721 1.00 97.31 394 ASP A CA 1
ATOM 3090 C C . ASP A 1 394 ? -13.650 -14.322 12.762 1.00 97.31 394 ASP A C 1
ATOM 3092 O O . ASP A 1 394 ? -13.047 -14.063 11.717 1.00 97.31 394 ASP A O 1
ATOM 3096 N N . LEU A 1 395 ? -13.138 -14.061 13.971 1.00 97.25 395 LEU A N 1
ATOM 3097 C CA . LEU A 1 395 ? -11.808 -13.494 14.195 1.00 97.25 395 LEU A CA 1
ATOM 3098 C C . LEU A 1 395 ? -10.716 -14.423 13.655 1.00 97.25 395 LEU A C 1
ATOM 3100 O O . LEU A 1 395 ? -9.889 -13.994 12.845 1.00 97.25 395 LEU A O 1
ATOM 3104 N N . MET A 1 396 ? -10.775 -15.711 13.996 1.00 95.88 396 MET A N 1
ATOM 3105 C CA . MET A 1 396 ? -9.822 -16.715 13.518 1.00 95.88 396 MET A CA 1
ATOM 3106 C C . MET A 1 396 ? -9.858 -16.856 11.992 1.00 95.88 396 MET A C 1
ATOM 3108 O O . MET A 1 396 ? -8.805 -16.879 11.353 1.00 95.88 396 MET A O 1
ATOM 3112 N N . ALA A 1 397 ? -11.046 -16.857 11.374 1.00 93.25 397 ALA A N 1
ATOM 3113 C CA . ALA A 1 397 ? -11.183 -16.878 9.913 1.00 93.25 397 ALA A CA 1
ATOM 3114 C C . ALA A 1 397 ? -10.552 -15.638 9.238 1.00 93.25 397 ALA A C 1
ATOM 3116 O O . ALA A 1 397 ? -10.017 -15.697 8.123 1.00 93.25 397 ALA A O 1
ATOM 3117 N N . ARG A 1 398 ? -10.557 -14.496 9.932 1.00 92.06 398 ARG A N 1
ATOM 3118 C CA . ARG A 1 398 ? -9.905 -13.250 9.500 1.00 92.06 398 ARG A CA 1
ATOM 3119 C C . ARG A 1 398 ? -8.413 -13.191 9.838 1.00 92.06 398 ARG A C 1
ATOM 3121 O O . ARG A 1 398 ? -7.726 -12.326 9.302 1.00 92.06 398 ARG A O 1
ATOM 3128 N N . GLY A 1 399 ? -7.893 -14.147 10.609 1.00 91.19 399 GLY A N 1
ATOM 3129 C CA . GLY A 1 399 ? -6.479 -14.243 10.986 1.00 91.19 399 GLY A CA 1
ATOM 3130 C C . GLY A 1 399 ? -6.122 -13.562 12.308 1.00 91.19 399 GLY A C 1
ATOM 3131 O O . GLY A 1 399 ? -4.949 -13.290 12.530 1.00 91.19 399 GLY A O 1
ATOM 3132 N N . ILE A 1 400 ? -7.107 -13.278 13.162 1.00 94.62 400 ILE A N 1
ATOM 3133 C CA . ILE A 1 400 ? -6.902 -12.818 14.539 1.00 94.62 400 ILE A CA 1
ATOM 3134 C C . ILE A 1 400 ? -7.067 -14.041 15.447 1.00 94.62 400 ILE A C 1
ATOM 3136 O O . ILE A 1 400 ? -8.152 -14.620 15.505 1.00 94.62 400 ILE A O 1
ATOM 3140 N N . ALA A 1 401 ? -5.990 -14.472 16.104 1.00 96.06 401 ALA A N 1
ATOM 3141 C CA . ALA A 1 401 ? -6.044 -15.594 17.037 1.00 96.06 401 ALA A CA 1
ATOM 3142 C C . ALA A 1 401 ? -6.770 -15.209 18.339 1.00 96.06 401 ALA A C 1
ATOM 3144 O O . ALA A 1 401 ? -6.940 -14.025 18.638 1.00 96.06 401 ALA A O 1
ATOM 3145 N N . ASN A 1 402 ? -7.210 -16.220 19.097 1.00 98.06 402 ASN A N 1
ATOM 3146 C CA . ASN A 1 402 ? -7.764 -15.994 20.431 1.00 98.06 402 ASN A CA 1
ATOM 3147 C C . ASN A 1 402 ? -6.721 -15.305 21.302 1.00 98.06 402 ASN A C 1
ATOM 3149 O O . ASN A 1 402 ? -5.560 -15.712 21.251 1.00 98.06 402 ASN A O 1
ATOM 3153 N N . ASP A 1 403 ? -7.144 -14.333 22.109 1.00 97.19 403 ASP A N 1
ATOM 3154 C CA . ASP A 1 403 ? -6.265 -13.704 23.093 1.00 97.19 403 ASP A CA 1
ATOM 3155 C C . ASP A 1 403 ? -4.996 -13.117 22.449 1.00 97.19 403 ASP A C 1
ATOM 3157 O O . ASP A 1 403 ? -3.901 -13.251 22.978 1.00 97.19 403 ASP A O 1
ATOM 3161 N N . ASP A 1 404 ? -5.137 -12.492 21.272 1.00 94.94 404 ASP A N 1
ATOM 3162 C CA . ASP A 1 404 ? -3.984 -12.052 20.469 1.00 94.94 404 ASP A CA 1
ATOM 3163 C C . ASP A 1 404 ? -4.029 -10.571 20.072 1.00 94.94 404 ASP A C 1
ATOM 3165 O O . ASP A 1 404 ? -3.308 -10.156 19.176 1.00 94.94 404 ASP A O 1
ATOM 3169 N N . ILE A 1 405 ? -4.906 -9.751 20.661 1.00 97.19 405 ILE A N 1
ATOM 3170 C CA . ILE A 1 405 ? -4.991 -8.314 20.339 1.00 97.19 405 ILE A CA 1
ATOM 3171 C C . ILE A 1 405 ? -4.237 -7.505 21.395 1.00 97.19 405 ILE A C 1
ATOM 3173 O O . ILE A 1 405 ? -4.697 -7.401 22.529 1.00 97.19 405 ILE A O 1
ATOM 3177 N N . SER A 1 406 ? -3.160 -6.835 20.979 1.00 96.69 406 SER A N 1
ATOM 3178 C CA . SER A 1 406 ? -2.348 -5.959 21.839 1.00 96.69 406 SER A CA 1
ATOM 3179 C C . SER A 1 406 ? -2.515 -4.470 21.527 1.00 96.69 406 SER A C 1
ATOM 3181 O O . SER A 1 406 ? -2.325 -3.618 22.397 1.00 96.69 406 SER A O 1
ATOM 3183 N N . SER A 1 407 ? -2.867 -4.113 20.289 1.00 95.81 407 SER A N 1
ATOM 3184 C CA . SER A 1 407 ? -3.153 -2.727 19.894 1.00 95.81 407 SER A CA 1
ATOM 3185 C C . SER A 1 407 ? -4.206 -2.664 18.786 1.00 95.81 407 SER A C 1
ATOM 3187 O O . SER A 1 407 ? -4.511 -3.671 18.143 1.00 95.81 407 SER A O 1
ATOM 3189 N N . PHE A 1 408 ? -4.825 -1.497 18.589 1.00 95.94 408 PHE A N 1
ATOM 3190 C CA . PHE A 1 408 ? -5.893 -1.328 17.598 1.00 95.94 408 PHE A CA 1
ATOM 3191 C C . PHE A 1 408 ? -6.071 0.128 17.146 1.00 95.94 408 PHE A C 1
ATOM 3193 O O . PHE A 1 408 ? -5.874 1.066 17.921 1.00 95.94 408 PHE A O 1
ATOM 3200 N N . THR A 1 409 ? -6.504 0.327 15.900 1.00 93.44 409 THR A N 1
ATOM 3201 C CA . THR A 1 409 ? -6.905 1.639 15.376 1.00 93.44 409 THR A CA 1
ATOM 3202 C C . THR A 1 409 ? -8.389 1.675 15.037 1.00 93.44 409 THR A C 1
ATOM 3204 O O . THR A 1 409 ? -8.971 0.701 14.560 1.00 93.44 409 THR A O 1
ATOM 3207 N N . LEU A 1 410 ? -9.009 2.827 15.293 1.00 91.44 410 LEU A N 1
ATOM 3208 C CA . LEU A 1 410 ? -10.421 3.087 15.030 1.00 91.44 410 LEU A CA 1
ATOM 3209 C C . LEU A 1 410 ? -10.561 4.321 14.129 1.00 91.44 410 LEU A C 1
ATOM 3211 O O . LEU A 1 410 ? -9.940 5.353 14.429 1.00 91.44 410 LEU A O 1
ATOM 3215 N N . PRO A 1 411 ? -11.403 4.262 13.080 1.00 87.12 411 PRO A N 1
ATOM 3216 C CA . PRO A 1 411 ? -11.805 5.453 12.346 1.00 87.12 411 PRO A CA 1
ATOM 3217 C C . PRO A 1 411 ? -12.568 6.439 13.244 1.00 87.12 411 PRO A C 1
ATOM 3219 O O . PRO A 1 411 ? -13.078 6.095 14.313 1.00 87.12 411 PRO A O 1
ATOM 3222 N N . ALA A 1 412 ? -12.667 7.695 12.805 1.00 80.94 412 ALA A N 1
ATOM 3223 C CA . ALA A 1 412 ? -13.249 8.766 13.610 1.00 80.94 412 ALA A CA 1
ATOM 3224 C C . ALA A 1 412 ? -14.707 8.480 14.035 1.00 80.94 412 ALA A C 1
ATOM 3226 O O . ALA A 1 412 ? -15.642 8.433 13.227 1.00 80.94 412 ALA A O 1
ATOM 3227 N N . GLY A 1 413 ? -14.897 8.347 15.350 1.00 83.12 413 GLY A N 1
ATOM 3228 C CA . GLY A 1 413 ? -16.184 8.108 15.999 1.00 83.12 413 GLY A CA 1
ATOM 3229 C C . GLY A 1 413 ? -16.721 6.681 15.885 1.00 83.12 413 GLY A C 1
ATOM 3230 O O . GLY A 1 413 ? -17.891 6.479 16.189 1.00 83.12 413 GLY A O 1
ATOM 3231 N N . TYR A 1 414 ? -15.898 5.722 15.462 1.00 90.75 414 TYR A N 1
ATOM 3232 C CA . TYR A 1 414 ? -16.175 4.302 15.672 1.00 90.75 414 TYR A CA 1
ATOM 3233 C C . TYR A 1 414 ? -15.949 3.936 17.140 1.00 90.75 414 TYR A C 1
ATOM 3235 O O . TYR A 1 414 ? -15.095 4.520 17.812 1.00 90.75 414 TYR A O 1
ATOM 3243 N N . THR A 1 415 ? -16.680 2.935 17.619 1.00 95.25 415 THR A N 1
ATOM 3244 C CA . THR A 1 415 ? -16.415 2.290 18.908 1.00 95.25 415 THR A CA 1
ATOM 3245 C C . THR A 1 415 ? -16.197 0.797 18.716 1.00 95.25 415 THR A C 1
ATOM 3247 O O . THR A 1 415 ? -16.731 0.195 17.783 1.00 95.25 415 THR A O 1
ATOM 3250 N N . VAL A 1 416 ? -15.409 0.194 19.602 1.00 98.00 416 VAL A N 1
ATOM 3251 C CA . VAL A 1 416 ? -15.286 -1.260 19.714 1.00 98.00 416 VAL A CA 1
ATOM 3252 C C . VAL A 1 416 ? -15.585 -1.687 21.144 1.00 98.00 416 VAL A C 1
ATOM 3254 O O . VAL A 1 416 ? -15.108 -1.067 22.095 1.00 98.00 416 VAL A O 1
ATOM 3257 N N . THR A 1 417 ? -16.381 -2.737 21.293 1.00 98.44 417 THR A N 1
ATOM 3258 C CA . THR A 1 417 ? -16.590 -3.435 22.558 1.00 98.44 417 THR A CA 1
ATOM 3259 C C . THR A 1 417 ? -15.847 -4.758 22.495 1.00 98.44 417 THR A C 1
ATOM 3261 O O . THR A 1 417 ? -16.151 -5.583 21.635 1.00 98.44 417 THR A O 1
ATOM 3264 N N . PHE A 1 418 ? -14.871 -4.944 23.377 1.00 98.69 418 PHE A N 1
ATOM 3265 C CA . PHE A 1 418 ? -14.146 -6.202 23.538 1.00 98.69 418 PHE A CA 1
ATOM 3266 C C . PHE A 1 418 ? -14.802 -7.050 24.619 1.00 98.69 418 PHE A C 1
ATOM 3268 O O . PHE A 1 418 ? -15.255 -6.501 25.624 1.00 98.69 418 PHE A O 1
ATOM 3275 N N . TYR A 1 419 ? -14.812 -8.365 24.421 1.00 98.69 419 TYR A N 1
ATOM 3276 C CA . TYR A 1 419 ? -15.351 -9.348 25.352 1.00 98.69 419 TYR A CA 1
ATOM 3277 C C . TYR A 1 419 ? -14.295 -10.402 25.678 1.00 98.69 419 TYR A C 1
ATOM 3279 O O . TYR A 1 419 ? -13.584 -10.877 24.788 1.00 98.69 419 TYR A O 1
ATOM 3287 N N . GLU A 1 420 ? -14.217 -10.752 26.960 1.00 98.44 420 GLU A N 1
ATOM 3288 C CA . GLU A 1 420 ? -13.273 -11.736 27.495 1.00 98.44 420 GLU A CA 1
ATOM 3289 C C . GLU A 1 420 ? -13.524 -13.148 26.958 1.00 98.44 420 GLU A C 1
ATOM 3291 O O . GLU A 1 420 ? -12.603 -13.944 26.806 1.00 98.44 420 GLU A O 1
ATOM 3296 N N . HIS A 1 421 ? -14.782 -13.481 26.677 1.00 98.44 421 HIS A N 1
ATOM 3297 C CA . HIS A 1 421 ? -15.169 -14.797 26.189 1.00 98.44 421 HIS A CA 1
ATOM 3298 C C . HIS A 1 421 ? -15.868 -14.700 24.835 1.00 98.44 421 HIS A C 1
ATOM 3300 O O . HIS A 1 421 ? -16.305 -13.632 24.389 1.00 98.44 421 HIS A O 1
ATOM 3306 N N . ASP A 1 422 ? -15.956 -15.839 24.151 1.00 98.19 422 ASP A N 1
ATOM 3307 C CA . ASP A 1 422 ? -16.668 -15.936 22.883 1.00 98.19 422 ASP A CA 1
ATOM 3308 C C . ASP A 1 422 ? -18.172 -15.630 23.057 1.00 98.19 422 ASP A C 1
ATOM 3310 O O . ASP A 1 422 ? -18.728 -15.646 24.161 1.00 98.19 422 ASP A O 1
ATOM 3314 N N . ASN A 1 423 ? -18.848 -15.351 21.943 1.00 96.75 423 ASN A N 1
ATOM 3315 C CA . ASN A 1 423 ? -20.280 -15.059 21.874 1.00 96.75 423 ASN A CA 1
ATOM 3316 C C . ASN A 1 423 ? -20.711 -13.856 22.731 1.00 96.75 423 ASN A C 1
ATOM 3318 O O . ASN A 1 423 ? -21.847 -13.809 23.200 1.00 96.75 423 ASN A O 1
ATOM 3322 N N . PHE A 1 424 ? -19.824 -12.866 22.882 1.00 98.12 424 PHE A N 1
ATOM 3323 C CA . PHE A 1 424 ? -20.079 -11.603 23.582 1.00 98.12 424 PHE A CA 1
ATOM 3324 C C . PHE A 1 424 ? -20.398 -11.790 25.074 1.00 98.12 424 PHE A C 1
ATOM 3326 O O . PHE A 1 424 ? -21.269 -11.120 25.632 1.00 98.12 424 PHE A O 1
ATOM 3333 N N . THR A 1 425 ? -19.698 -12.727 25.719 1.00 97.75 425 THR A N 1
ATOM 3334 C CA . THR A 1 425 ? -19.866 -13.064 27.141 1.00 97.75 425 THR A CA 1
ATOM 3335 C C . THR A 1 425 ? -18.612 -12.727 27.962 1.00 97.75 425 THR A C 1
ATOM 3337 O O . THR A 1 425 ? -17.591 -12.312 27.416 1.00 97.75 425 THR A O 1
ATOM 3340 N N . GLY A 1 426 ? -18.689 -12.875 29.289 1.00 97.88 426 GLY A N 1
ATOM 3341 C CA . GLY A 1 426 ? -17.596 -12.526 30.207 1.00 97.88 426 GLY A CA 1
ATOM 3342 C C . GLY A 1 426 ? -17.497 -11.024 30.493 1.00 97.88 426 GLY A C 1
ATOM 3343 O O . GLY A 1 426 ? -18.444 -10.264 30.252 1.00 97.88 426 GLY A O 1
ATOM 3344 N N . ALA A 1 427 ? -16.357 -10.587 31.035 1.00 98.25 427 ALA A N 1
ATOM 3345 C CA . ALA A 1 427 ? -16.085 -9.162 31.188 1.00 98.25 427 ALA A CA 1
ATOM 3346 C C . ALA A 1 427 ? -16.068 -8.466 29.815 1.00 98.25 427 ALA A C 1
ATOM 3348 O O . ALA A 1 427 ? -15.760 -9.086 28.797 1.00 98.25 427 ALA A O 1
ATOM 3349 N N . ASN A 1 428 ? -16.396 -7.171 29.775 1.00 98.38 428 ASN A N 1
ATOM 3350 C CA . ASN A 1 428 ? -16.320 -6.371 28.552 1.00 98.38 428 ASN A CA 1
ATOM 3351 C C . ASN A 1 428 ? -15.759 -4.967 28.805 1.00 98.38 428 ASN A C 1
ATOM 3353 O O . ASN A 1 428 ? -15.853 -4.436 29.913 1.00 98.38 428 ASN A O 1
ATOM 3357 N N . THR A 1 429 ? -15.164 -4.367 27.773 1.00 97.88 429 THR A N 1
ATOM 3358 C CA . THR A 1 429 ? -14.714 -2.968 27.787 1.00 97.88 429 THR A CA 1
ATOM 3359 C C . THR A 1 429 ? -15.044 -2.280 26.470 1.00 97.88 429 THR A C 1
ATOM 3361 O O . THR A 1 429 ? -14.975 -2.891 25.405 1.00 97.88 429 THR A O 1
ATOM 3364 N N . VAL A 1 430 ? -15.388 -0.992 26.534 1.00 97.38 430 VAL A N 1
ATOM 3365 C CA . VAL A 1 430 ? -15.700 -0.165 25.361 1.00 97.38 430 VAL A CA 1
ATOM 3366 C C . VAL A 1 430 ? -14.557 0.808 25.106 1.00 97.38 430 VAL A C 1
ATOM 3368 O O . VAL A 1 430 ? -14.124 1.529 26.006 1.00 97.38 430 VAL A O 1
ATOM 3371 N N . ARG A 1 431 ? -14.090 0.868 23.859 1.00 96.25 431 ARG A N 1
ATOM 3372 C CA . ARG A 1 431 ? -13.053 1.793 23.395 1.00 96.25 431 ARG A CA 1
ATOM 3373 C C . ARG A 1 431 ? -13.600 2.670 22.269 1.00 96.25 431 ARG A C 1
ATOM 3375 O O . ARG A 1 431 ? -14.304 2.189 21.386 1.00 96.25 431 ARG A O 1
ATOM 3382 N N . ASN A 1 432 ? -13.281 3.962 22.308 1.00 92.81 432 ASN A N 1
ATOM 3383 C CA . ASN A 1 432 ? -13.772 4.986 21.371 1.00 92.81 432 ASN A CA 1
ATOM 3384 C C . ASN A 1 432 ? -12.642 5.741 20.643 1.00 92.81 432 ASN A C 1
ATOM 3386 O O . ASN A 1 432 ? -12.894 6.685 19.893 1.00 92.81 432 ASN A O 1
ATOM 3390 N N . SER A 1 433 ? -11.396 5.330 20.865 1.00 90.12 433 SER A N 1
ATOM 3391 C CA . SER A 1 433 ? -10.196 5.870 20.236 1.00 90.12 433 SER A CA 1
ATOM 3392 C C . SER A 1 433 ? -9.202 4.745 19.949 1.00 90.12 433 SER A C 1
ATOM 3394 O O . SER A 1 433 ? -9.304 3.654 20.503 1.00 90.12 433 SER A O 1
ATOM 3396 N N . SER A 1 434 ? -8.261 5.006 19.039 1.00 92.00 434 SER A N 1
ATOM 3397 C CA . SER A 1 434 ? -7.149 4.085 18.759 1.00 92.00 434 SER A CA 1
ATOM 3398 C C . SER A 1 434 ? -6.245 3.963 19.989 1.00 92.00 434 SER A C 1
ATOM 3400 O O . SER A 1 434 ? -6.090 4.945 20.715 1.00 92.00 434 SER A O 1
ATOM 3402 N N . SER A 1 435 ? -5.629 2.801 20.200 1.00 93.38 435 SER A N 1
ATOM 3403 C CA . SER A 1 435 ? -4.653 2.611 21.272 1.00 93.38 435 SER A CA 1
ATOM 3404 C C . SER A 1 435 ? -3.463 1.777 20.819 1.00 93.38 435 SER A C 1
ATOM 3406 O O . SER A 1 435 ? -3.634 0.668 20.312 1.00 93.38 435 SER A O 1
ATOM 3408 N N . MET A 1 436 ? -2.259 2.287 21.092 1.00 92.25 436 MET A N 1
ATOM 3409 C CA . MET A 1 436 ? -0.986 1.582 20.898 1.00 92.25 436 MET A CA 1
ATOM 3410 C C . MET A 1 436 ? -0.789 0.417 21.878 1.00 92.25 436 MET A C 1
ATOM 3412 O O . MET A 1 436 ? 0.077 -0.426 21.664 1.00 92.25 436 MET A O 1
ATOM 3416 N N . TRP A 1 437 ? -1.588 0.379 22.946 1.00 94.75 437 TRP A N 1
ATOM 3417 C CA . TRP A 1 437 ? -1.594 -0.673 23.954 1.00 94.75 437 TRP A CA 1
ATOM 3418 C C . TRP A 1 437 ? -3.007 -0.859 24.507 1.00 94.75 437 TRP A C 1
ATOM 3420 O O . TRP A 1 437 ? -3.617 0.094 24.996 1.00 94.75 437 TRP A O 1
ATOM 3430 N N . ILE A 1 438 ? -3.559 -2.067 24.434 1.00 95.50 438 ILE A N 1
ATOM 3431 C CA . ILE A 1 438 ? -4.936 -2.337 24.875 1.00 95.50 438 ILE A CA 1
ATOM 3432 C C . ILE A 1 438 ? -5.103 -2.261 26.407 1.00 95.50 438 ILE A C 1
ATOM 3434 O O . ILE A 1 438 ? -6.222 -2.075 26.900 1.00 95.50 438 ILE A O 1
ATOM 3438 N N . GLY A 1 439 ? -3.987 -2.314 27.142 1.00 95.56 439 GLY A N 1
ATOM 3439 C CA . GLY A 1 439 ? -3.916 -2.263 28.601 1.00 95.56 439 GLY A CA 1
ATOM 3440 C C . GLY A 1 439 ? -3.576 -3.624 29.203 1.00 95.56 439 GLY A C 1
ATOM 3441 O O . GLY A 1 439 ? -3.956 -4.655 28.659 1.00 95.56 439 GLY A O 1
ATOM 3442 N N . THR A 1 440 ? -2.901 -3.625 30.355 1.00 94.56 440 THR A N 1
ATOM 3443 C CA . THR A 1 440 ? -2.519 -4.851 31.085 1.00 94.56 440 THR A CA 1
ATOM 3444 C C . THR A 1 440 ? -3.713 -5.746 31.390 1.00 94.56 440 THR A C 1
ATOM 3446 O O . THR A 1 440 ? -3.602 -6.961 31.323 1.00 94.56 440 THR A O 1
ATOM 3449 N N . ASP A 1 441 ? -4.867 -5.139 31.664 1.00 94.62 441 ASP A N 1
ATOM 3450 C CA . ASP A 1 441 ? -6.081 -5.863 32.030 1.00 94.62 441 ASP A CA 1
ATOM 3451 C C . ASP A 1 441 ? -6.777 -6.508 30.831 1.00 94.62 441 ASP A C 1
ATOM 3453 O O . ASP A 1 441 ? -7.730 -7.245 31.035 1.00 94.62 441 ASP A O 1
ATOM 3457 N N . TRP A 1 442 ? -6.380 -6.204 29.595 1.00 96.88 442 TRP A N 1
ATOM 3458 C CA . TRP A 1 442 ? -7.075 -6.663 28.386 1.00 96.88 442 TRP A CA 1
ATOM 3459 C C . TRP A 1 442 ? -6.165 -7.313 27.351 1.00 96.88 442 TRP A C 1
ATOM 3461 O O . TRP A 1 442 ? -6.674 -7.938 26.420 1.00 96.88 442 TRP A O 1
ATOM 3471 N N . ASN A 1 443 ? -4.849 -7.175 27.504 1.00 95.75 443 ASN A N 1
ATOM 3472 C CA . ASN A 1 443 ? -3.903 -7.882 26.663 1.00 95.75 443 ASN A CA 1
ATOM 3473 C C . ASN A 1 443 ? -4.100 -9.384 26.822 1.00 95.75 443 ASN A C 1
ATOM 3475 O O . ASN A 1 443 ? -4.263 -9.862 27.943 1.00 95.75 443 ASN A O 1
ATOM 3479 N N . ASP A 1 444 ? -4.098 -10.096 25.704 1.00 93.56 444 ASP A N 1
ATOM 3480 C CA . ASP A 1 444 ? -4.279 -11.543 25.661 1.00 93.56 444 ASP A CA 1
ATOM 3481 C C . ASP A 1 444 ? -5.563 -12.042 26.358 1.00 93.56 444 ASP A C 1
ATOM 3483 O O . ASP A 1 444 ? -5.563 -13.055 27.054 1.00 93.56 444 ASP A O 1
ATOM 3487 N N . ARG A 1 445 ? -6.673 -11.302 26.209 1.00 97.38 445 ARG A N 1
ATOM 3488 C CA . ARG A 1 445 ? -7.988 -11.688 26.768 1.00 97.38 445 ARG A CA 1
ATOM 3489 C C . ARG A 1 445 ? -9.162 -11.573 25.801 1.00 97.38 445 ARG A C 1
ATOM 3491 O O . ARG A 1 445 ? -10.289 -11.879 26.173 1.00 97.38 445 ARG A O 1
ATOM 3498 N N . VAL A 1 446 ? -8.965 -11.021 24.605 1.00 98.25 446 VAL A N 1
ATOM 3499 C CA . VAL A 1 446 ? -10.084 -10.745 23.693 1.00 98.25 446 VAL A CA 1
ATOM 3500 C C . VAL A 1 446 ? -10.443 -12.003 22.904 1.00 98.25 446 VAL A C 1
ATOM 3502 O O . VAL A 1 446 ? -9.690 -12.417 22.025 1.00 98.25 446 VAL A O 1
ATOM 3505 N N . SER A 1 447 ? -11.641 -12.536 23.159 1.00 98.56 447 SER A N 1
ATOM 3506 C CA . SER A 1 447 ? -12.195 -13.697 22.444 1.00 98.56 447 SER A CA 1
ATOM 3507 C C . SER A 1 447 ? -13.316 -13.330 21.459 1.00 98.56 447 SER A C 1
ATOM 3509 O O . SER A 1 447 ? -13.535 -14.030 20.473 1.00 98.56 447 SER A O 1
ATOM 3511 N N . SER A 1 448 ? -14.047 -12.231 21.685 1.00 98.69 448 SER A N 1
ATOM 3512 C CA . SER A 1 448 ? -15.040 -11.710 20.729 1.00 98.69 448 SER A CA 1
ATOM 3513 C C . SER A 1 448 ? -15.157 -10.184 20.797 1.00 98.69 448 SER A C 1
ATOM 3515 O O . SER A 1 448 ? -14.763 -9.560 21.786 1.00 98.69 448 SER A O 1
ATOM 3517 N N . LEU A 1 449 ? -15.653 -9.551 19.726 1.00 98.62 449 LEU A N 1
ATOM 3518 C CA . LEU A 1 449 ? -15.764 -8.089 19.663 1.00 98.62 449 LEU A CA 1
ATOM 3519 C C . LEU A 1 449 ? -16.941 -7.590 18.822 1.00 98.62 449 LEU A C 1
ATOM 3521 O O . LEU A 1 449 ? -17.388 -8.242 17.878 1.00 98.62 449 LEU A O 1
ATOM 3525 N N . ILE A 1 450 ? -17.419 -6.388 19.143 1.00 98.25 450 ILE A N 1
ATOM 3526 C CA . ILE A 1 450 ? -18.440 -5.668 18.371 1.00 98.25 450 ILE A CA 1
ATOM 3527 C C . ILE A 1 450 ? -17.885 -4.307 17.970 1.00 98.25 450 ILE A C 1
ATOM 3529 O O . ILE A 1 450 ? -17.523 -3.508 18.827 1.00 98.25 450 ILE A O 1
ATOM 3533 N N . ILE A 1 451 ? -17.855 -4.025 16.670 1.00 97.44 451 ILE A N 1
ATOM 3534 C CA . ILE A 1 451 ? -17.450 -2.735 16.110 1.00 97.44 451 ILE A CA 1
ATOM 3535 C C . ILE A 1 451 ? -18.708 -1.992 15.691 1.00 97.44 451 ILE A C 1
ATOM 3537 O O . ILE A 1 451 ? -19.452 -2.450 14.822 1.00 97.44 451 ILE A O 1
ATOM 3541 N N . THR A 1 452 ? -18.921 -0.820 16.273 1.00 92.94 452 THR A N 1
ATOM 3542 C CA . THR A 1 452 ? -20.072 0.021 15.960 1.00 92.94 452 THR A CA 1
ATOM 3543 C C . THR A 1 452 ? -19.611 1.214 15.142 1.00 92.94 452 THR A C 1
ATOM 3545 O O . THR A 1 452 ? -18.818 2.042 15.600 1.00 92.94 452 THR A O 1
ATOM 3548 N N . ALA A 1 453 ? -20.120 1.295 13.912 1.00 87.88 453 ALA A N 1
ATOM 3549 C CA . ALA A 1 453 ? -19.985 2.495 13.111 1.00 87.88 453 ALA A CA 1
ATOM 3550 C C . ALA A 1 453 ? -20.768 3.635 13.773 1.00 87.88 453 ALA A C 1
ATOM 3552 O O . ALA A 1 453 ? -21.831 3.417 14.362 1.00 87.88 453 ALA A O 1
ATOM 3553 N N . PRO A 1 454 ? -20.282 4.869 13.655 1.00 81.31 454 PRO A N 1
ATOM 3554 C CA . PRO A 1 454 ? -21.032 6.002 14.136 1.00 81.31 454 PRO A CA 1
ATOM 3555 C C . PRO A 1 454 ? -22.376 6.175 13.422 1.00 81.31 454 PRO A C 1
ATOM 3557 O O . PRO A 1 454 ? -22.507 5.797 12.255 1.00 81.31 454 PRO A O 1
ATOM 3560 N N . PRO A 1 455 ? -23.335 6.877 14.055 1.00 65.50 455 PRO A N 1
ATOM 3561 C CA . PRO A 1 455 ? -24.552 7.292 13.377 1.00 65.50 455 PRO A CA 1
ATOM 3562 C C . PRO A 1 455 ? -24.227 8.111 12.115 1.00 65.50 455 PRO A C 1
ATOM 3564 O O . PRO A 1 455 ? -23.214 8.826 12.097 1.00 65.50 455 PRO A O 1
ATOM 3567 N N . PRO A 1 456 ? -25.094 8.081 11.085 1.00 55.59 456 PRO A N 1
ATOM 3568 C CA . PRO A 1 456 ? -24.958 8.943 9.916 1.00 55.59 456 PRO A CA 1
ATOM 3569 C C . PRO A 1 456 ? -24.776 10.412 10.322 1.00 55.59 456 PRO A C 1
ATOM 3571 O O . PRO A 1 456 ? -25.301 10.847 11.349 1.00 55.59 456 PRO A O 1
ATOM 3574 N N . ALA A 1 457 ? -24.065 11.199 9.510 1.00 46.59 457 ALA A N 1
ATOM 3575 C CA . ALA A 1 457 ? -23.747 12.599 9.818 1.00 46.59 457 ALA A CA 1
ATOM 3576 C C . ALA A 1 457 ? -24.985 13.432 10.220 1.00 46.59 457 ALA A C 1
ATOM 3578 O O . ALA A 1 457 ? -24.913 14.207 11.171 1.00 46.59 457 ALA A O 1
ATOM 3579 N N . ALA A 1 458 ? -26.144 13.194 9.594 1.00 36.16 458 ALA A N 1
ATOM 3580 C CA . ALA A 1 458 ? -27.413 13.837 9.951 1.00 36.16 458 ALA A CA 1
ATOM 3581 C C . ALA A 1 458 ? -27.872 13.534 11.395 1.00 36.16 458 ALA A C 1
ATOM 3583 O O . ALA A 1 458 ? -28.318 14.432 12.105 1.00 36.16 458 ALA A O 1
ATOM 3584 N N . ALA A 1 459 ? -27.701 12.295 11.863 1.00 34.41 459 ALA A N 1
ATOM 3585 C CA . ALA A 1 459 ? -28.021 11.895 13.233 1.00 34.41 459 ALA A CA 1
ATOM 3586 C C . ALA A 1 459 ? -26.972 12.389 14.245 1.00 34.41 459 ALA A C 1
ATOM 3588 O O . ALA A 1 459 ? -27.315 12.694 15.381 1.00 34.41 459 ALA A O 1
ATOM 3589 N N . ARG A 1 460 ? -25.700 12.527 13.838 1.00 42.28 460 ARG A N 1
ATOM 3590 C CA . ARG A 1 460 ? -24.634 13.129 14.666 1.00 42.28 460 ARG A CA 1
ATOM 3591 C C . ARG A 1 460 ? -24.850 14.624 14.904 1.00 42.28 460 ARG A C 1
ATOM 3593 O O . ARG A 1 460 ? -24.567 15.104 15.999 1.00 42.28 460 ARG A O 1
ATOM 3600 N N . VAL A 1 461 ? -25.334 15.350 13.893 1.00 38.19 461 VAL A N 1
ATOM 3601 C CA . VAL A 1 461 ? -25.717 16.765 14.026 1.00 38.19 461 VAL A CA 1
ATOM 3602 C C . VAL A 1 461 ? -26.930 16.885 14.947 1.00 38.19 461 VAL A C 1
ATOM 3604 O O . VAL A 1 461 ? -26.879 17.672 15.884 1.00 38.19 461 VAL A O 1
ATOM 3607 N N . GLN A 1 462 ? -27.955 16.045 14.770 1.00 31.31 462 GLN A N 1
ATOM 3608 C CA . GLN A 1 462 ? -29.125 16.023 15.653 1.00 31.31 462 GLN A CA 1
ATOM 3609 C C . GLN A 1 462 ? -28.758 15.680 17.111 1.00 31.31 462 GLN A C 1
ATOM 3611 O O . GLN A 1 462 ? -29.131 16.409 18.018 1.00 31.31 462 GLN A O 1
ATOM 3616 N N . ALA A 1 463 ? -27.932 14.656 17.348 1.00 33.47 463 ALA A N 1
ATOM 3617 C CA . ALA A 1 463 ? -27.525 14.254 18.698 1.00 33.47 463 ALA A CA 1
ATOM 3618 C C . ALA A 1 463 ? -26.634 15.292 19.409 1.00 33.47 463 ALA A C 1
ATOM 3620 O O . ALA A 1 463 ? -26.726 15.448 20.624 1.00 33.47 463 ALA A O 1
ATOM 3621 N N . LYS A 1 464 ? -25.785 16.029 18.673 1.00 35.44 464 LYS A N 1
ATOM 3622 C CA . LYS A 1 464 ? -25.044 17.175 19.234 1.00 35.44 464 LYS A CA 1
ATOM 3623 C C . LYS A 1 464 ? -25.965 18.350 19.580 1.00 35.44 464 LYS A C 1
ATOM 3625 O O . LYS A 1 464 ? -25.658 19.083 20.513 1.00 35.44 464 LYS A O 1
ATOM 3630 N N . VAL A 1 465 ? -27.067 18.518 18.849 1.00 36.59 465 VAL A N 1
ATOM 3631 C CA . VAL A 1 465 ? -28.091 19.545 19.102 1.00 36.59 465 VAL A CA 1
ATOM 3632 C C . VAL A 1 465 ? -28.964 19.172 20.305 1.00 36.59 465 VAL A C 1
ATOM 3634 O O . VAL A 1 465 ? -29.228 20.027 21.143 1.00 36.59 465 VAL A O 1
ATOM 3637 N N . ASP A 1 466 ? -29.330 17.897 20.452 1.00 34.75 466 ASP A N 1
ATOM 3638 C CA . ASP A 1 466 ? -30.162 17.406 21.561 1.00 34.75 466 ASP A CA 1
ATOM 3639 C C . ASP A 1 466 ? -29.424 17.409 22.921 1.00 34.75 466 ASP A C 1
ATOM 3641 O O . ASP A 1 466 ? -30.056 17.378 23.975 1.00 34.75 466 ASP A O 1
ATOM 3645 N N . GLN A 1 467 ? -28.084 17.470 22.918 1.00 31.67 467 GLN A N 1
ATOM 3646 C CA . GLN A 1 467 ? -27.242 17.564 24.124 1.00 31.67 467 GLN A CA 1
ATOM 3647 C C . GLN A 1 467 ? -26.932 19.007 24.568 1.00 31.67 467 GLN A C 1
ATOM 3649 O O . GLN A 1 467 ? -26.210 19.208 25.546 1.00 31.67 467 GLN A O 1
ATOM 3654 N N . GLN A 1 468 ? -27.462 20.021 23.879 1.00 34.12 468 GLN A N 1
ATOM 3655 C CA . GLN A 1 468 ? -27.265 21.433 24.212 1.00 34.12 468 GLN A CA 1
ATOM 3656 C C . GLN A 1 468 ? -28.517 21.972 24.934 1.00 34.12 468 GLN A C 1
ATOM 3658 O O . GLN A 1 468 ? -29.629 21.625 24.534 1.00 34.12 468 GLN A O 1
ATOM 3663 N N . PRO A 1 469 ? -28.396 22.779 26.013 1.00 32.16 469 PRO A N 1
ATOM 3664 C CA . PRO A 1 469 ? -29.562 23.236 26.767 1.00 32.16 469 PRO A CA 1
ATOM 3665 C C . PRO A 1 469 ? -30.547 23.958 25.846 1.00 32.16 469 PRO A C 1
ATOM 3667 O O . PRO A 1 469 ? -30.140 24.791 25.033 1.00 32.16 469 PRO A O 1
ATOM 3670 N N . ALA A 1 470 ? -31.832 23.615 25.974 1.00 35.62 470 ALA A N 1
ATOM 3671 C CA . ALA A 1 470 ? -32.902 24.179 25.165 1.00 35.62 470 ALA A CA 1
ATOM 3672 C C . ALA A 1 470 ? -32.820 25.714 25.175 1.00 35.62 470 ALA A C 1
ATOM 3674 O O . ALA A 1 470 ? -32.952 26.352 26.220 1.00 35.62 470 ALA A O 1
ATOM 3675 N N . ALA A 1 471 ? -32.570 26.303 24.005 1.00 37.16 471 ALA A N 1
ATOM 3676 C CA . ALA A 1 471 ? -32.593 27.745 23.839 1.00 37.16 471 ALA A CA 1
ATOM 3677 C C . ALA A 1 471 ? -34.031 28.237 24.047 1.00 37.16 471 ALA A C 1
ATOM 3679 O O . ALA A 1 471 ? -34.947 27.797 23.351 1.00 37.16 471 ALA A O 1
ATOM 3680 N N . GLY A 1 472 ? -34.227 29.144 25.004 1.00 39.91 472 GLY A N 1
ATOM 3681 C CA . GLY A 1 472 ? -35.504 29.826 25.188 1.00 39.91 472 GLY A CA 1
ATOM 3682 C C . GLY A 1 472 ? -35.903 30.598 23.926 1.00 39.91 472 GLY A C 1
ATOM 3683 O O . GLY A 1 472 ? -35.083 31.331 23.381 1.00 39.91 472 GLY A O 1
ATOM 3684 N N . ASP A 1 473 ? -37.135 30.371 23.465 1.00 41.50 473 ASP A N 1
ATOM 3685 C CA . ASP A 1 473 ? -38.039 31.166 22.606 1.00 41.50 473 ASP A CA 1
ATOM 3686 C C . ASP A 1 473 ? -37.511 32.133 21.513 1.00 41.50 473 ASP A C 1
ATOM 3688 O O . ASP A 1 473 ? -38.273 32.943 20.982 1.00 41.50 473 ASP A O 1
ATOM 3692 N N . ASN A 1 474 ? -36.266 32.031 21.051 1.00 52.19 474 ASN A N 1
ATOM 3693 C CA . ASN A 1 474 ? -35.760 32.843 19.942 1.00 52.19 474 ASN A CA 1
ATOM 3694 C C . ASN A 1 474 ? -36.077 32.189 18.583 1.00 52.19 474 ASN A C 1
ATOM 3696 O O . ASN A 1 474 ? -35.355 31.314 18.106 1.00 52.19 474 ASN A O 1
ATOM 3700 N N . LYS A 1 475 ? -37.152 32.630 17.916 1.00 68.81 475 LYS A N 1
ATOM 3701 C CA . LYS A 1 475 ? -37.546 32.125 16.585 1.00 68.81 475 LYS A CA 1
ATOM 3702 C C . LYS A 1 475 ? -36.626 32.667 15.475 1.00 68.81 475 LYS A C 1
ATOM 3704 O O . LYS A 1 475 ? -36.684 33.850 15.144 1.00 68.81 475 LYS A O 1
ATOM 3709 N N . LEU A 1 476 ? -35.815 31.789 14.875 1.00 82.81 476 LEU A N 1
ATOM 3710 C CA . LEU A 1 476 ? -35.111 32.018 13.603 1.00 82.81 476 LEU A CA 1
ATOM 3711 C C . LEU A 1 476 ? -36.109 31.942 12.436 1.00 82.81 476 LEU A C 1
ATOM 3713 O O . LEU A 1 476 ? -36.831 30.957 12.297 1.00 82.81 476 LEU A O 1
ATOM 3717 N N . GLN A 1 477 ? -36.124 32.963 11.583 1.00 82.69 477 GLN A N 1
ATOM 3718 C CA . GLN A 1 477 ? -36.919 33.025 10.360 1.00 82.69 477 GLN A CA 1
ATOM 3719 C C . GLN A 1 477 ? -36.013 33.143 9.136 1.00 82.69 477 GLN A C 1
ATOM 3721 O O . GLN A 1 477 ? -35.019 33.870 9.147 1.00 82.69 477 GLN A O 1
ATOM 3726 N N . VAL A 1 478 ? -36.385 32.440 8.067 1.00 85.25 478 VAL A N 1
ATOM 3727 C CA . VAL A 1 478 ? -35.687 32.460 6.779 1.00 85.25 478 VAL A CA 1
ATOM 3728 C C . VAL A 1 478 ? -36.682 32.674 5.650 1.00 85.25 478 VAL A C 1
ATOM 3730 O O . VAL A 1 478 ? -37.729 32.025 5.628 1.00 85.25 478 VAL A O 1
ATOM 3733 N N . PHE A 1 479 ? -36.386 33.595 4.734 1.00 78.44 479 PHE A N 1
ATOM 3734 C CA . PHE A 1 479 ? -37.288 33.922 3.629 1.00 78.44 479 PHE A CA 1
ATOM 3735 C C . PHE A 1 479 ? -36.545 34.486 2.400 1.00 78.44 479 PHE A C 1
ATOM 3737 O O . PHE A 1 479 ? -35.615 35.271 2.565 1.00 78.44 479 PHE A O 1
ATOM 3744 N N . PRO A 1 480 ? -36.973 34.165 1.167 1.00 78.38 480 PRO A N 1
ATOM 3745 C CA . PRO A 1 480 ? -37.950 33.127 0.840 1.00 78.38 480 PRO A CA 1
ATOM 3746 C C . PRO A 1 480 ? -37.388 31.725 1.135 1.00 78.38 480 PRO A C 1
ATOM 3748 O O . PRO A 1 480 ? -36.183 31.523 1.147 1.00 78.38 480 PRO A O 1
ATOM 3751 N N . ASN A 1 481 ? -38.251 30.751 1.413 1.00 77.56 481 ASN A N 1
ATOM 3752 C CA . ASN A 1 481 ? -37.868 29.339 1.484 1.00 77.56 481 ASN A CA 1
ATOM 3753 C C . ASN A 1 481 ? -39.038 28.512 0.923 1.00 77.56 481 ASN A C 1
ATOM 3755 O O . ASN A 1 481 ? -40.064 28.424 1.602 1.00 77.56 481 ASN A O 1
ATOM 3759 N N . PRO A 1 482 ? -38.944 27.953 -0.297 1.00 86.31 482 PRO A N 1
ATOM 3760 C CA . PRO A 1 482 ? -37.729 27.787 -1.104 1.00 86.31 482 PRO A CA 1
ATOM 3761 C C . PRO A 1 482 ? -37.117 29.100 -1.623 1.00 86.31 482 PRO A C 1
ATOM 3763 O O . PRO A 1 482 ? -37.840 30.049 -1.916 1.00 86.31 482 PRO A O 1
ATOM 3766 N N . PHE A 1 483 ? -35.788 29.157 -1.740 1.00 87.69 483 PHE A N 1
ATOM 3767 C CA . PHE A 1 483 ? -35.041 30.297 -2.290 1.00 87.69 483 PHE A CA 1
ATOM 3768 C C . PHE A 1 483 ? -34.393 29.945 -3.630 1.00 87.69 483 PHE A C 1
ATOM 3770 O O . PHE A 1 483 ? -34.245 28.768 -3.960 1.00 87.69 483 PHE A O 1
ATOM 3777 N N . LYS A 1 484 ? -34.016 30.974 -4.394 1.00 87.69 484 LYS A N 1
ATOM 3778 C CA . LYS A 1 484 ? -33.261 30.836 -5.645 1.00 87.69 484 LYS A CA 1
ATOM 3779 C C . LYS A 1 484 ? -31.804 31.234 -5.414 1.00 87.69 484 LYS A C 1
ATOM 3781 O O . LYS A 1 484 ? -30.955 30.377 -5.212 1.00 87.69 484 LYS A O 1
ATOM 3786 N N . ASP A 1 485 ? -31.539 32.535 -5.311 1.00 88.25 485 ASP A N 1
ATOM 3787 C CA . ASP A 1 485 ? -30.169 33.052 -5.179 1.00 88.25 485 ASP A CA 1
ATOM 3788 C C . ASP A 1 485 ? -29.896 33.725 -3.836 1.00 88.25 485 ASP A C 1
ATOM 3790 O O . ASP A 1 485 ? -28.777 33.672 -3.341 1.00 88.25 485 ASP A O 1
ATOM 3794 N N . GLN A 1 486 ? -30.908 34.338 -3.225 1.00 90.75 486 GLN A N 1
ATOM 3795 C CA . GLN A 1 486 ? -30.770 35.127 -2.002 1.00 90.75 486 GLN A CA 1
ATOM 3796 C C . GLN A 1 486 ? -31.672 34.558 -0.909 1.00 90.75 486 GLN A C 1
ATOM 3798 O O . GLN A 1 486 ? -32.815 34.176 -1.181 1.00 90.75 486 GLN A O 1
ATOM 3803 N N . LEU A 1 487 ? -31.154 34.511 0.316 1.00 91.38 487 LEU A N 1
ATOM 3804 C CA . LEU A 1 487 ? -31.878 34.052 1.494 1.00 91.38 487 LEU A CA 1
ATOM 3805 C C . LEU A 1 487 ? -31.789 35.102 2.606 1.00 91.38 487 LEU A C 1
ATOM 3807 O O . LEU A 1 487 ? -30.712 35.385 3.128 1.00 91.38 487 LEU A O 1
ATOM 3811 N N . GLY A 1 488 ? -32.932 35.650 3.002 1.00 87.00 488 GLY A N 1
ATOM 3812 C CA . GLY A 1 488 ? -33.060 36.553 4.137 1.00 87.00 488 GLY A CA 1
ATOM 3813 C C . GLY A 1 488 ? -33.048 35.771 5.438 1.00 87.00 488 GLY A C 1
ATOM 3814 O O . GLY A 1 488 ? -33.759 34.775 5.567 1.00 87.00 488 GLY A O 1
ATOM 3815 N N . ILE A 1 489 ? -32.252 36.227 6.403 1.00 89.19 489 ILE A N 1
ATOM 3816 C CA . ILE A 1 489 ? -32.103 35.587 7.712 1.00 89.19 489 ILE A CA 1
ATOM 3817 C C . ILE A 1 489 ? -32.489 36.602 8.785 1.00 89.19 489 ILE A C 1
ATOM 3819 O O . ILE A 1 489 ? -31.856 37.648 8.912 1.00 89.19 489 ILE A O 1
ATOM 3823 N N . SER A 1 490 ? -33.519 36.300 9.575 1.00 82.62 490 SER A N 1
ATOM 3824 C CA . SER A 1 490 ? -33.965 37.146 10.684 1.00 82.62 490 SER A CA 1
ATOM 3825 C C . SER A 1 490 ? -34.032 36.353 11.983 1.00 82.62 490 SER A C 1
ATOM 3827 O O . SER A 1 490 ? -34.584 35.257 12.036 1.00 82.62 490 SER A O 1
ATOM 3829 N N . VAL A 1 491 ? -33.464 36.918 13.042 1.00 82.44 491 VAL A N 1
ATOM 3830 C CA . VAL A 1 491 ? -33.506 36.368 14.401 1.00 82.44 491 VAL A CA 1
ATOM 3831 C C . VAL A 1 491 ? -34.183 37.392 15.312 1.00 82.44 491 VAL A C 1
ATOM 3833 O O . VAL A 1 491 ? -33.770 38.556 15.341 1.00 82.44 491 VAL A O 1
ATOM 3836 N N . ALA A 1 492 ? -35.218 36.985 16.053 1.00 72.88 492 ALA A N 1
ATOM 3837 C CA . ALA A 1 492 ? -35.884 37.857 17.025 1.00 72.88 492 ALA A CA 1
ATOM 3838 C C . ALA A 1 492 ? -34.895 38.380 18.094 1.00 72.88 492 ALA A C 1
ATOM 3840 O O . ALA A 1 492 ? -33.938 37.695 18.450 1.00 72.88 492 ALA A O 1
ATOM 3841 N N . ASP A 1 493 ? -35.103 39.613 18.569 1.00 66.44 493 ASP A N 1
ATOM 3842 C CA . ASP A 1 493 ? -34.326 40.265 19.643 1.00 66.44 493 ASP A CA 1
ATOM 3843 C C . ASP A 1 493 ? -32.800 40.361 19.438 1.00 66.44 493 ASP A C 1
ATOM 3845 O O . ASP A 1 493 ? -32.028 40.415 20.395 1.00 66.44 493 ASP A O 1
ATOM 3849 N N . SER A 1 494 ? -32.354 40.432 18.179 1.00 65.25 494 SER A N 1
ATOM 3850 C CA . SER A 1 494 ? -30.933 40.537 17.790 1.00 65.25 494 SER A CA 1
ATOM 3851 C C . SER A 1 494 ? -30.567 41.870 17.114 1.00 65.25 494 SER A C 1
ATOM 3853 O O . SER A 1 494 ? -29.587 41.958 16.369 1.00 65.25 494 SER A O 1
ATOM 3855 N N . LYS A 1 495 ? -31.350 42.935 17.351 1.00 59.00 495 LYS A N 1
ATOM 3856 C CA . LYS A 1 495 ? -31.096 44.264 16.764 1.00 59.00 495 LYS A CA 1
ATOM 3857 C C . LYS A 1 495 ? -29.680 44.747 17.116 1.00 59.00 495 LYS A C 1
ATOM 3859 O O . LYS A 1 495 ? -29.359 44.920 18.287 1.00 59.00 495 LYS A O 1
ATOM 3864 N N . GLY A 1 496 ? -28.856 44.970 16.089 1.00 62.91 496 GLY A N 1
ATOM 3865 C CA . GLY A 1 496 ? -27.484 45.478 16.215 1.00 62.91 496 GLY A CA 1
ATOM 3866 C C . GLY A 1 496 ? -26.401 44.425 16.487 1.00 62.91 496 GLY A C 1
ATOM 3867 O O . GLY A 1 496 ? -25.243 44.800 16.623 1.00 62.91 496 GLY A O 1
ATOM 3868 N N . GLN A 1 497 ? -26.737 43.130 16.551 1.00 70.12 497 GLN A N 1
ATOM 3869 C CA . GLN A 1 497 ? -25.751 42.055 16.724 1.00 70.12 497 GLN A CA 1
ATOM 3870 C C . GLN A 1 497 ? -25.287 41.484 15.378 1.00 70.12 497 GLN A C 1
ATOM 3872 O O . GLN A 1 497 ? -26.090 41.293 14.461 1.00 70.12 497 GLN A O 1
ATOM 3877 N N . GLN A 1 498 ? -23.992 41.171 15.290 1.00 78.12 498 GLN A N 1
ATOM 3878 C CA . GLN A 1 498 ? -23.410 40.430 14.176 1.00 78.12 498 GLN A CA 1
ATOM 3879 C C . GLN A 1 498 ? -23.618 38.925 14.405 1.00 78.12 498 GLN A C 1
ATOM 3881 O O . GLN A 1 498 ? -23.291 38.394 15.465 1.00 78.12 498 GLN A O 1
ATOM 3886 N N . LEU A 1 499 ? -24.199 38.252 13.418 1.00 84.75 499 LEU A N 1
ATOM 3887 C CA . LEU A 1 499 ? -24.544 36.835 13.431 1.00 84.75 499 LEU A CA 1
ATOM 3888 C C . LEU A 1 499 ? -23.507 36.044 12.631 1.00 84.75 499 LEU A C 1
ATOM 3890 O O . LEU A 1 499 ? -23.220 36.400 11.486 1.00 84.75 499 LEU A O 1
ATOM 3894 N N . GLU A 1 500 ? -22.992 34.954 13.201 1.00 89.31 500 GLU A N 1
ATOM 3895 C CA . GLU A 1 500 ? -22.154 33.990 12.475 1.00 89.31 500 GLU A CA 1
ATOM 3896 C C . GLU A 1 500 ? -23.056 32.958 11.788 1.00 89.31 500 GLU A C 1
ATOM 3898 O O . GLU A 1 500 ? -23.862 32.286 12.438 1.00 89.31 500 GLU A O 1
ATOM 3903 N N . VAL A 1 501 ? -22.918 32.821 10.473 1.00 89.94 501 VAL A N 1
ATOM 3904 C CA . VAL A 1 501 ? -23.737 31.938 9.644 1.00 89.94 501 VAL A CA 1
ATOM 3905 C C . VAL A 1 501 ? -22.865 30.887 8.974 1.00 89.94 501 VAL A C 1
ATOM 3907 O O . VAL A 1 501 ? -21.901 31.209 8.273 1.00 89.94 501 VAL A O 1
ATOM 3910 N N . HIS A 1 502 ? -23.263 29.628 9.146 1.00 87.31 502 HIS A N 1
ATOM 3911 C CA . HIS A 1 502 ? -22.718 28.491 8.412 1.00 87.31 502 HIS A CA 1
ATOM 3912 C C . HIS A 1 502 ? -23.820 27.821 7.593 1.00 87.31 502 HIS A C 1
ATOM 3914 O O . HIS A 1 502 ? -24.971 27.731 8.032 1.00 87.31 502 HIS A O 1
ATOM 3920 N N . VAL A 1 503 ? -23.447 27.336 6.410 1.00 88.50 503 VAL A N 1
ATOM 3921 C CA . VAL A 1 503 ? -24.348 26.642 5.489 1.00 88.50 503 VAL A CA 1
ATOM 3922 C C . VAL A 1 503 ? -23.758 25.277 5.190 1.00 88.50 503 VAL A C 1
ATOM 3924 O O . VAL A 1 503 ? -22.639 25.175 4.690 1.00 88.50 503 VAL A O 1
ATOM 3927 N N . TYR A 1 504 ? -24.521 24.232 5.473 1.00 81.88 504 TYR A N 1
ATOM 3928 C CA . TYR A 1 504 ? -24.126 22.853 5.231 1.00 81.88 504 TYR A CA 1
ATOM 3929 C C . TYR A 1 504 ? -25.013 22.230 4.158 1.00 81.88 504 TYR A C 1
ATOM 3931 O O . TYR A 1 504 ? -26.207 22.526 4.097 1.00 81.88 504 TYR A O 1
ATOM 3939 N N . ASP A 1 505 ? -24.449 21.365 3.318 1.00 80.69 505 ASP A N 1
ATOM 3940 C CA . ASP A 1 505 ? -25.254 20.520 2.433 1.00 80.69 505 ASP A CA 1
ATOM 3941 C C . ASP A 1 505 ? -25.983 19.411 3.214 1.00 80.69 505 ASP A C 1
ATOM 3943 O O . ASP A 1 505 ? -25.804 19.232 4.422 1.00 80.69 505 ASP A O 1
ATOM 3947 N N . ALA A 1 506 ? -26.800 18.626 2.510 1.00 65.31 506 ALA A N 1
ATOM 3948 C CA . ALA A 1 506 ? -27.498 17.475 3.081 1.00 65.31 506 ALA A CA 1
ATOM 3949 C C . ALA A 1 506 ? -26.560 16.395 3.671 1.00 65.31 506 ALA A C 1
ATOM 3951 O O . ALA A 1 506 ? -27.021 15.556 4.443 1.00 65.31 506 ALA A O 1
ATOM 3952 N N . ASN A 1 507 ? -25.262 16.424 3.345 1.00 58.69 507 ASN A N 1
ATOM 3953 C CA . ASN A 1 507 ? -24.239 15.520 3.875 1.00 58.69 507 ASN A CA 1
ATOM 3954 C C . ASN A 1 507 ? -23.496 16.113 5.090 1.00 58.69 507 ASN A C 1
ATOM 3956 O O . ASN A 1 507 ? -22.602 15.465 5.634 1.00 58.69 507 ASN A O 1
ATOM 3960 N N . GLY A 1 508 ? -23.850 17.326 5.531 1.00 57.16 508 GLY A N 1
ATOM 3961 C CA . GLY A 1 508 ? -23.210 18.016 6.652 1.00 57.16 508 GLY A CA 1
ATOM 3962 C C . GLY A 1 508 ? -21.864 18.657 6.306 1.00 57.16 508 GLY A C 1
ATOM 3963 O O . GLY A 1 508 ? -21.158 19.111 7.207 1.00 57.16 508 GLY A O 1
ATOM 3964 N N . ARG A 1 509 ? -21.485 18.720 5.023 1.00 67.62 509 ARG A N 1
ATOM 3965 C CA . ARG A 1 509 ? -20.277 19.426 4.586 1.00 67.62 509 ARG A CA 1
ATOM 3966 C C . ARG A 1 509 ? -20.547 20.922 4.609 1.00 67.62 509 ARG A C 1
ATOM 3968 O O . ARG A 1 509 ? -21.535 21.372 4.036 1.00 67.62 509 ARG A O 1
ATOM 3975 N N . ASN A 1 510 ? -19.647 21.699 5.212 1.00 77.50 510 ASN A N 1
ATOM 3976 C CA . ASN A 1 510 ? -19.716 23.152 5.105 1.00 77.50 510 ASN A CA 1
ATOM 3977 C C . ASN A 1 510 ? -19.476 23.557 3.642 1.00 77.50 510 ASN A C 1
ATOM 3979 O O . ASN A 1 510 ? -18.405 23.291 3.089 1.00 77.50 510 ASN A O 1
ATOM 3983 N N . VAL A 1 511 ? -20.486 24.151 3.010 1.00 82.81 511 VAL A N 1
ATOM 3984 C CA . VAL A 1 511 ? -20.448 24.515 1.586 1.00 82.81 511 VAL A CA 1
ATOM 3985 C C . VAL A 1 511 ? -20.040 25.961 1.356 1.00 82.81 511 VAL A C 1
ATOM 3987 O O . VAL A 1 511 ? -19.793 26.338 0.213 1.00 82.81 511 VAL A O 1
ATOM 3990 N N . LEU A 1 512 ? -19.934 26.767 2.418 1.00 78.62 512 LEU A N 1
ATOM 3991 C CA . LEU A 1 512 ? -19.512 28.160 2.328 1.00 78.62 512 LEU A CA 1
ATOM 3992 C C . LEU A 1 512 ? -18.530 28.544 3.446 1.00 78.62 512 LEU A C 1
ATOM 3994 O O . LEU A 1 512 ? -18.651 28.085 4.582 1.00 78.62 512 LEU A O 1
ATOM 3998 N N . PRO A 1 513 ? -17.564 29.436 3.169 1.00 78.00 513 PRO A N 1
ATOM 3999 C CA . PRO A 1 513 ? -16.800 30.090 4.226 1.00 78.00 513 PRO A CA 1
ATOM 4000 C C . PRO A 1 513 ? -17.733 30.791 5.220 1.00 78.00 513 PRO A C 1
ATOM 4002 O O . PRO A 1 513 ? -18.803 31.258 4.827 1.00 78.00 513 PRO A O 1
ATOM 4005 N N . LEU A 1 514 ? -17.306 30.898 6.483 1.00 80.25 514 LEU A N 1
ATOM 4006 C CA . LEU A 1 514 ? -18.049 31.588 7.541 1.00 80.25 514 LEU A CA 1
ATOM 4007 C C . LEU A 1 514 ? -18.512 32.975 7.079 1.00 80.25 514 LEU A C 1
ATOM 4009 O O . LEU A 1 514 ? -17.714 33.779 6.588 1.00 80.25 514 LEU A O 1
ATOM 4013 N N . LYS A 1 515 ? -19.803 33.259 7.254 1.00 87.31 515 LYS A N 1
ATOM 4014 C CA . LYS A 1 515 ? -20.396 34.555 6.922 1.00 87.31 515 LYS A CA 1
ATOM 4015 C C . LYS A 1 515 ? -20.797 35.285 8.189 1.00 87.31 515 LYS A C 1
ATOM 4017 O O . LYS A 1 515 ? -21.361 34.688 9.097 1.00 87.31 515 LYS A O 1
ATOM 4022 N N . HIS A 1 516 ? -20.535 36.584 8.210 1.00 89.12 516 HIS A N 1
ATOM 4023 C CA . HIS A 1 516 ? -20.997 37.475 9.262 1.00 89.12 516 HIS A CA 1
ATOM 4024 C C . HIS A 1 516 ? -22.051 38.410 8.677 1.00 89.12 516 HIS A C 1
ATOM 4026 O O . HIS A 1 516 ? -21.769 39.114 7.707 1.00 89.12 516 HIS A O 1
ATOM 4032 N N . ILE A 1 517 ? -23.255 38.405 9.243 1.00 86.94 517 ILE A N 1
ATOM 4033 C CA . ILE A 1 517 ? -24.378 39.228 8.768 1.00 86.94 517 ILE A CA 1
ATOM 4034 C C . ILE A 1 517 ? -25.070 39.934 9.930 1.00 86.94 517 ILE A C 1
ATOM 4036 O O . ILE A 1 517 ? -24.901 39.548 11.082 1.00 86.94 517 ILE A O 1
ATOM 4040 N N . HIS A 1 518 ? -25.901 40.926 9.633 1.00 85.94 518 HIS A N 1
ATOM 4041 C CA . HIS A 1 518 ? -26.862 41.459 10.599 1.00 85.94 518 HIS A CA 1
ATOM 4042 C C . HIS A 1 518 ? -28.240 40.813 10.405 1.00 85.94 518 HIS A C 1
ATOM 4044 O O . HIS A 1 518 ? -28.591 40.385 9.305 1.00 85.94 518 HIS A O 1
ATOM 4050 N N . SER A 1 519 ? -29.043 40.751 11.469 1.00 82.31 519 SER A N 1
ATOM 4051 C CA . SER A 1 519 ? -30.427 40.262 11.385 1.00 82.31 519 SER A CA 1
ATOM 4052 C C . SER A 1 519 ? -31.243 41.081 10.376 1.00 82.31 519 SER A C 1
ATOM 4054 O O . SER A 1 519 ? -31.252 42.310 10.430 1.00 82.31 519 SER A O 1
ATOM 4056 N N . GLY A 1 520 ? -31.923 40.399 9.452 1.00 78.19 520 GLY A N 1
ATOM 40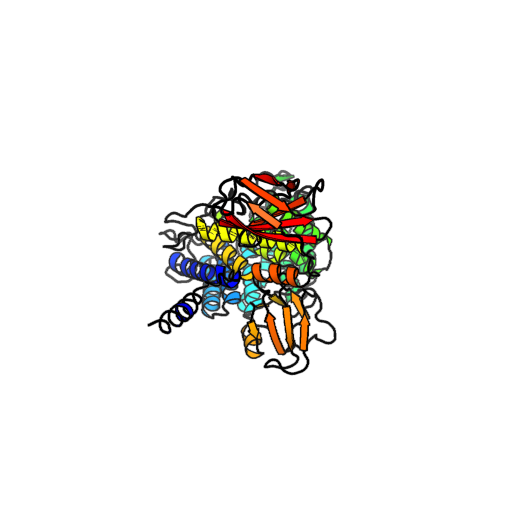57 C CA . GLY A 1 520 ? -32.670 40.994 8.339 1.00 78.19 520 GLY A CA 1
ATOM 4058 C C . GLY A 1 520 ? -31.862 41.167 7.048 1.00 78.19 520 GLY A C 1
ATOM 4059 O O . GLY A 1 520 ? -32.437 41.529 6.023 1.00 78.19 520 GLY A O 1
ATOM 4060 N N . GLN A 1 521 ? -30.554 40.892 7.065 1.00 84.62 521 GLN A N 1
ATOM 4061 C CA . GLN A 1 521 ? -29.706 40.954 5.877 1.00 84.62 521 GLN A CA 1
ATOM 4062 C C . GLN A 1 521 ? -29.939 39.742 4.958 1.00 84.62 521 GLN A C 1
ATOM 4064 O O . GLN A 1 521 ? -30.181 38.622 5.416 1.00 84.62 521 GLN A O 1
ATOM 4069 N N . GLN A 1 522 ? -29.856 39.980 3.648 1.00 88.50 522 GLN A N 1
ATOM 4070 C CA . GLN A 1 522 ? -29.875 38.932 2.628 1.00 88.50 522 GLN A CA 1
ATOM 4071 C C . GLN A 1 522 ? -28.488 38.297 2.490 1.00 88.50 522 GLN A C 1
ATOM 4073 O O . GLN A 1 522 ? -27.470 38.995 2.480 1.00 88.50 522 GLN A O 1
ATOM 4078 N N . LEU A 1 523 ? -28.461 36.971 2.384 1.00 91.06 523 LEU A N 1
ATOM 4079 C CA . LEU A 1 523 ? -27.266 36.188 2.115 1.00 91.06 523 LEU A CA 1
ATOM 4080 C C . LEU A 1 523 ? -27.286 35.687 0.668 1.00 91.06 523 LEU A C 1
ATOM 4082 O O . LEU A 1 523 ? -28.216 34.984 0.272 1.00 91.06 523 LEU A O 1
ATOM 4086 N N . ASP A 1 524 ? -26.234 36.008 -0.088 1.00 89.44 524 ASP A N 1
ATOM 4087 C CA . ASP A 1 524 ? -26.033 35.493 -1.443 1.00 89.44 524 ASP A CA 1
ATOM 4088 C C . ASP A 1 524 ? -25.572 34.033 -1.410 1.00 89.44 524 ASP A C 1
ATOM 4090 O O . ASP A 1 524 ? -24.506 33.700 -0.885 1.00 89.44 524 ASP A O 1
ATOM 4094 N N . LEU A 1 525 ? -26.406 33.176 -1.985 1.00 91.94 525 LEU A N 1
ATOM 4095 C CA . LEU A 1 525 ? -26.257 31.733 -2.102 1.00 91.94 525 LEU A CA 1
ATOM 4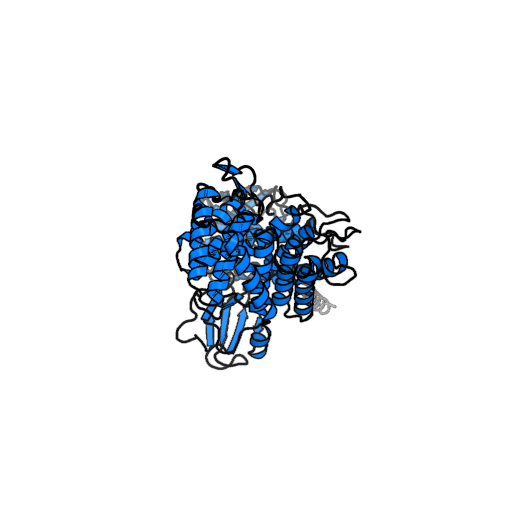096 C C . LEU A 1 525 ? -26.388 31.279 -3.569 1.00 91.94 525 LEU A C 1
ATOM 4098 O O . LEU A 1 525 ? -26.673 30.108 -3.836 1.00 91.94 525 LEU A O 1
ATOM 4102 N N . SER A 1 526 ? -26.185 32.181 -4.533 1.00 88.06 526 SER A N 1
ATOM 4103 C CA . SER A 1 526 ? -26.309 31.922 -5.978 1.00 88.06 526 SER A CA 1
ATOM 4104 C C . SER A 1 526 ? -25.430 30.766 -6.473 1.00 88.06 526 SER A C 1
ATOM 4106 O O . SER A 1 526 ? -25.878 29.961 -7.286 1.00 88.06 526 SER A O 1
ATOM 4108 N N . LEU A 1 527 ? -24.228 30.599 -5.913 1.00 85.69 527 LEU A N 1
ATOM 4109 C CA . LEU A 1 527 ? -23.268 29.555 -6.306 1.00 85.69 527 LEU A CA 1
ATOM 4110 C C . LEU A 1 527 ? -23.617 28.140 -5.817 1.00 85.69 527 LEU A C 1
ATOM 4112 O O . LEU A 1 527 ? -22.980 27.173 -6.233 1.00 85.69 527 LEU A O 1
ATOM 4116 N N . LEU A 1 528 ? -24.599 27.997 -4.924 1.00 87.19 528 LEU A N 1
ATOM 4117 C CA . LEU A 1 528 ? -25.034 26.680 -4.462 1.00 87.19 528 LEU A CA 1
ATOM 4118 C C . LEU A 1 528 ? -25.870 25.976 -5.550 1.00 87.19 528 LEU A C 1
ATOM 4120 O O . LEU A 1 528 ? -26.713 26.628 -6.162 1.00 87.19 528 LEU A O 1
ATOM 4124 N N . PRO A 1 529 ? -25.695 24.672 -5.816 1.00 85.75 529 PRO A N 1
ATOM 4125 C CA . PRO A 1 529 ? -26.613 23.937 -6.689 1.00 85.75 529 PRO A CA 1
ATOM 4126 C C . PRO A 1 529 ? -28.031 23.823 -6.077 1.00 85.75 529 PRO A C 1
ATOM 4128 O O . PRO A 1 529 ? -28.199 24.022 -4.874 1.00 85.75 529 PRO A O 1
ATOM 4131 N N . PRO A 1 530 ? -29.079 23.499 -6.861 1.00 86.75 530 PRO A N 1
ATOM 4132 C CA . PRO A 1 530 ? -30.388 23.153 -6.306 1.00 86.75 530 PRO A CA 1
ATOM 4133 C C . PRO A 1 530 ? -30.273 21.995 -5.313 1.00 86.75 530 PRO A C 1
ATOM 4135 O O . PRO A 1 530 ? -29.578 21.008 -5.568 1.00 86.75 530 PRO A O 1
ATOM 4138 N N . GLY A 1 531 ? -30.936 22.107 -4.165 1.00 82.56 531 GLY A N 1
ATOM 4139 C CA . GLY A 1 531 ? -30.763 21.133 -3.097 1.00 82.56 531 GLY A CA 1
ATOM 4140 C C . GLY A 1 531 ? -31.228 21.603 -1.728 1.00 82.56 531 GLY A C 1
ATOM 4141 O O . GLY A 1 531 ? -31.688 22.726 -1.525 1.00 82.56 531 GLY A O 1
ATOM 4142 N N . VAL A 1 532 ? -31.115 20.691 -0.768 1.00 79.50 532 VAL A N 1
ATOM 4143 C CA . VAL A 1 532 ? -31.448 20.926 0.635 1.00 79.50 532 VAL A CA 1
ATOM 4144 C C . VAL A 1 532 ? -30.192 21.329 1.396 1.00 79.50 532 VAL A C 1
ATOM 4146 O O . VAL A 1 532 ? -29.183 20.626 1.336 1.00 79.50 532 VAL A O 1
ATOM 4149 N N . TYR A 1 533 ? -30.303 22.397 2.179 1.00 85.44 533 TYR A N 1
ATOM 4150 C CA . TYR A 1 533 ? -29.232 22.905 3.025 1.00 85.44 533 TYR A CA 1
ATOM 4151 C C . TYR A 1 533 ? -29.685 23.054 4.476 1.00 85.44 533 TYR A C 1
ATOM 4153 O O . TYR A 1 533 ? -30.866 23.272 4.768 1.00 85.44 533 TYR A O 1
ATOM 4161 N N . ILE A 1 534 ? -28.721 22.956 5.387 1.00 84.69 534 ILE A N 1
ATOM 4162 C CA . ILE A 1 534 ? -28.885 23.257 6.808 1.00 84.69 534 ILE A CA 1
ATOM 4163 C C . ILE A 1 534 ? -28.179 24.581 7.081 1.00 84.69 534 ILE A C 1
ATOM 4165 O O . ILE A 1 534 ? -26.977 24.716 6.855 1.00 84.69 534 ILE A O 1
ATOM 4169 N N . LEU A 1 535 ? -28.935 25.555 7.573 1.00 86.94 535 LEU A N 1
ATOM 4170 C CA . LEU A 1 535 ? -28.433 26.853 7.992 1.00 86.94 535 LEU A CA 1
ATOM 4171 C C . LEU A 1 535 ? -28.281 26.853 9.512 1.00 86.94 535 LEU A C 1
ATOM 4173 O O . LEU A 1 535 ? -29.264 26.616 10.215 1.00 86.94 535 LEU A O 1
ATOM 4177 N N . THR A 1 536 ? -27.092 27.177 10.015 1.00 86.00 536 THR A N 1
ATOM 4178 C CA . THR A 1 536 ? -26.878 27.426 11.446 1.00 86.00 536 THR A CA 1
ATOM 4179 C C . THR A 1 536 ? -26.477 28.876 11.665 1.00 86.00 536 THR A C 1
ATOM 4181 O O . THR A 1 536 ? -25.545 29.361 11.021 1.00 86.00 536 THR A O 1
ATOM 4184 N N . VAL A 1 537 ? -27.147 29.541 12.599 1.00 85.25 537 VAL A N 1
ATOM 4185 C CA . VAL A 1 537 ? -26.912 30.931 12.979 1.00 85.25 537 VAL A CA 1
ATOM 4186 C C . VAL A 1 537 ? -26.517 30.965 14.446 1.00 85.25 537 VAL A C 1
ATOM 4188 O O . VAL A 1 537 ? -27.325 30.647 15.320 1.00 85.25 537 VAL A O 1
ATOM 4191 N N . LYS A 1 538 ? -25.277 31.344 14.735 1.00 81.81 538 LYS A N 1
ATOM 4192 C CA . LYS A 1 538 ? -24.818 31.522 16.110 1.00 81.81 538 LYS A CA 1
ATOM 4193 C C . LYS A 1 538 ? -25.130 32.942 16.566 1.00 81.81 538 LYS A C 1
ATOM 4195 O O . LYS A 1 538 ? -24.850 33.922 15.878 1.00 81.81 538 LYS A O 1
ATOM 4200 N N . THR A 1 539 ? -25.714 33.022 17.748 1.00 75.81 539 THR A N 1
ATOM 4201 C CA . THR A 1 539 ? -26.078 34.253 18.447 1.00 75.81 539 THR A CA 1
ATOM 4202 C C . THR A 1 539 ? -25.347 34.292 19.787 1.00 75.81 539 THR A C 1
ATOM 4204 O O . THR A 1 539 ? -24.878 33.259 20.271 1.00 75.81 539 THR A O 1
ATOM 4207 N N . GLY A 1 540 ? -25.330 35.449 20.455 1.00 66.81 540 GLY A N 1
ATOM 4208 C CA . GLY A 1 540 ? -24.814 35.543 21.827 1.00 66.81 540 GLY A CA 1
ATOM 4209 C C . GLY A 1 540 ? -25.564 34.670 22.850 1.00 66.81 540 GLY A C 1
ATOM 4210 O O . GLY A 1 540 ? -25.070 34.472 23.953 1.00 66.81 540 GLY A O 1
ATOM 4211 N N . LYS A 1 541 ? -26.742 34.134 22.494 1.00 61.53 541 LYS A N 1
ATOM 4212 C CA . LYS A 1 541 ? -27.600 33.302 23.355 1.00 61.53 541 LYS A CA 1
ATOM 4213 C C . LYS A 1 541 ? -27.626 31.818 22.958 1.00 61.53 541 LYS A C 1
ATOM 4215 O O . LYS A 1 541 ? -28.337 31.044 23.587 1.00 61.53 541 LYS A O 1
ATOM 4220 N N . GLY A 1 542 ? -26.883 31.414 21.924 1.00 69.31 542 GLY A N 1
ATOM 4221 C CA . GLY A 1 542 ? -26.860 30.032 21.433 1.00 69.31 542 GLY A CA 1
ATOM 4222 C C . GLY A 1 542 ? -26.933 29.923 19.912 1.00 69.31 542 GLY A C 1
ATOM 4223 O O . GLY A 1 542 ? -26.884 30.927 19.198 1.00 69.31 542 GLY A O 1
ATOM 4224 N N . VAL A 1 543 ? -27.035 28.692 19.411 1.00 76.06 543 VAL A N 1
ATOM 4225 C CA . VAL A 1 543 ? -27.083 28.388 17.974 1.00 76.06 543 VAL A CA 1
ATOM 4226 C C . VAL A 1 543 ? -28.512 28.049 17.569 1.00 76.06 543 VAL A C 1
ATOM 4228 O O . VAL A 1 543 ? -29.140 27.176 18.159 1.00 76.06 543 VAL A O 1
ATOM 4231 N N . LEU A 1 544 ? -29.015 28.726 16.542 1.00 81.19 544 LEU A N 1
ATOM 4232 C CA . LEU A 1 544 ? -30.315 28.465 15.932 1.00 81.19 544 LEU A CA 1
ATOM 4233 C C . LEU A 1 544 ? -30.106 27.756 14.595 1.00 81.19 544 LEU A C 1
ATOM 4235 O O . LEU A 1 544 ? -29.208 28.124 13.839 1.00 81.19 544 LEU A O 1
ATOM 4239 N N . THR A 1 545 ? -30.938 26.763 14.285 1.00 76.38 545 THR A N 1
ATOM 4240 C CA . THR A 1 545 ? -30.795 25.956 13.064 1.00 76.38 545 THR A CA 1
ATOM 4241 C C . THR A 1 545 ? -32.107 25.893 12.299 1.00 76.38 545 THR A C 1
ATOM 4243 O O . THR A 1 545 ? -33.175 25.782 12.897 1.00 76.38 545 THR A O 1
ATOM 4246 N N . THR A 1 546 ? -32.040 25.947 10.970 1.00 82.88 546 THR A N 1
ATOM 4247 C CA . THR A 1 546 ? -33.206 25.723 10.110 1.00 82.88 546 THR A CA 1
ATOM 4248 C C . THR A 1 546 ? -32.818 25.080 8.782 1.00 82.88 546 THR A C 1
ATOM 4250 O O . THR A 1 546 ? -31.671 25.154 8.340 1.00 82.88 546 THR A O 1
ATOM 4253 N N . LYS A 1 547 ? -33.789 24.429 8.143 1.00 83.12 547 LYS A N 1
ATOM 4254 C CA . LYS A 1 547 ? -33.637 23.782 6.840 1.00 83.12 547 LYS A CA 1
ATOM 4255 C C . LYS A 1 547 ? -34.105 24.729 5.741 1.00 83.12 547 LYS A C 1
ATOM 4257 O O . LYS A 1 547 ? -35.213 25.260 5.814 1.00 83.12 547 LYS A O 1
ATOM 4262 N N . VAL A 1 548 ? -33.302 24.879 4.693 1.00 82.31 548 VAL A N 1
ATOM 4263 C CA . VAL A 1 548 ? -33.633 25.715 3.532 1.00 82.31 548 VAL A CA 1
ATOM 4264 C C . VAL A 1 548 ? -33.510 24.931 2.233 1.00 82.31 548 VAL A C 1
ATOM 4266 O O . VAL A 1 548 ? -32.657 24.055 2.100 1.00 82.31 548 VAL A O 1
ATOM 4269 N N . LEU A 1 549 ? -34.412 25.206 1.294 1.00 82.69 549 LEU A N 1
ATOM 4270 C CA . LEU A 1 549 ? -34.503 24.526 0.007 1.00 82.69 549 LEU A CA 1
ATOM 4271 C C . LEU A 1 549 ? -34.147 25.500 -1.113 1.00 82.69 549 LEU A C 1
ATOM 4273 O O . LEU A 1 549 ? -34.828 26.510 -1.285 1.00 82.69 549 LEU A O 1
ATOM 4277 N N . LYS A 1 550 ? -33.105 25.173 -1.881 1.00 88.56 550 LYS A N 1
ATOM 4278 C CA . LYS A 1 550 ? -32.776 25.854 -3.132 1.00 88.56 550 LYS A CA 1
ATOM 4279 C C . LYS A 1 550 ? -33.434 25.132 -4.303 1.00 88.56 550 LYS A C 1
ATOM 4281 O O . LYS A 1 550 ? -33.315 23.907 -4.389 1.00 88.56 550 LYS A O 1
ATOM 4286 N N . HIS A 1 551 ? -34.099 25.882 -5.178 1.00 77.69 551 HIS A N 1
ATOM 4287 C CA . HIS A 1 551 ? -34.759 25.371 -6.382 1.00 77.69 551 HIS A CA 1
ATOM 4288 C C . HIS A 1 551 ? -34.248 26.052 -7.648 1.00 77.69 551 HIS A C 1
ATOM 4290 O O . HIS A 1 551 ? -33.806 27.223 -7.553 1.00 77.69 551 HIS A O 1
#

Nearest PDB structures (foldseek):
  6y8f-assembly1_A  TM=9.653E-01  e=2.517E-30  Salegentibacter sp. Hel_I_6
  6shd-assembly3_C  TM=9.656E-01  e=7.772E-30  Salegentibacter sp. Hel_I_6
  6shm-assembly1_A  TM=9.644E-01  e=1.132E-29  Salegentibacter sp. Hel_I_6
  4mu9-assembly1_A  TM=8.420E-01  e=6.412E-15  Bacteroides thetaiotaomicron VPI-5482
  4mu9-assembly2_B  TM=8.548E-01  e=3.320E-14  Bacteroides thetaiotaomicron VPI-5482